Protein AF-0000000087713081 (afdb_homodimer)

Solvent-accessible surface area (backbone atoms only — not comparable to full-atom values): 26458 Å² total; per-residue (Å²): 115,80,52,35,34,34,41,35,46,51,41,72,72,45,71,65,33,44,54,40,34,78,75,42,50,52,34,59,43,68,36,44,39,77,53,95,91,36,66,31,32,41,30,39,50,56,55,38,52,50,52,43,38,76,52,49,34,78,40,44,34,39,27,23,22,88,74,26,61,65,57,48,63,73,40,58,89,68,74,56,43,79,41,72,36,85,64,89,39,34,65,28,46,43,56,50,60,42,47,81,80,49,56,84,39,36,28,34,40,32,49,36,43,39,39,62,75,56,61,55,54,56,44,48,49,52,38,53,74,65,66,44,45,30,31,40,37,26,30,81,44,94,59,35,50,78,24,40,30,42,40,64,45,81,74,51,71,49,95,91,25,48,26,28,42,50,77,44,56,42,65,41,33,92,77,61,93,47,40,33,21,55,46,67,42,37,37,33,30,38,62,45,54,57,33,43,70,68,59,81,70,93,76,78,60,40,46,49,51,58,18,52,38,41,36,46,75,71,69,45,46,36,36,32,36,50,43,82,84,50,48,73,38,30,53,54,33,52,72,47,25,50,51,31,40,37,47,44,68,62,48,74,129,116,80,53,34,35,34,40,34,47,51,40,73,73,43,71,65,31,43,55,40,34,79,76,42,50,53,35,59,43,67,38,44,39,78,54,95,89,36,65,30,32,42,28,40,48,57,53,40,52,50,53,42,39,76,52,50,33,78,41,44,32,40,27,24,21,85,75,25,60,66,59,48,63,73,40,60,89,69,73,57,42,76,42,71,36,85,64,88,39,33,63,29,46,46,56,51,60,43,47,79,80,48,55,83,39,37,28,34,40,33,48,36,43,42,40,64,76,56,62,56,53,56,43,49,50,52,38,54,73,65,65,43,45,29,32,40,36,26,28,81,43,95,61,34,50,78,26,42,31,42,42,66,44,81,74,50,72,50,96,91,24,48,26,27,42,50,76,44,55,41,66,41,33,92,75,60,93,48,41,34,21,54,46,70,40,37,37,33,30,38,63,47,56,58,33,41,70,69,59,80,71,92,75,76,60,38,46,46,52,56,20,53,38,43,36,44,75,70,69,44,46,37,35,33,37,50,44,82,85,51,47,75,39,30,52,54,34,53,71,48,27,50,53,32,39,39,46,44,68,63,51,75,128

Organism: NCBI:txid1293036

Radius of gyration: 27.06 Å; Cα contacts (8 Å, |Δi|>4): 1159; chains: 2; bounding box: 50×80×58 Å

pLDDT: mean 95.22, std 6.39, range [38.12, 98.94]

Secondary structure (DSSP, 8-state):
----EEEEEE----GGGTBGGGTS-GGG-EEEEEETTEEEEEEHHHHHHHHHHHHT--EEEEEE-TT-HHHHHHHGGGT-EEEE-SS---HHHHHHTTHHHHTTS-EEEEESSEEESS-HHHHHHHHHHH--SEEEEEEE-S-GGGSEEEEEEEEEEETTEEEEEEEEEEES-SS-S-SEEEEEEEEE-THHHHHHHT---SSS---HHHHHHHHHHTT--EEEEE-SS--EEE-SSHHHHHHHHHHHHT---/----EEEEEE----GGGTBGGGTS-GGG-EEEEEETTEEEEEEHHHHHHHHHHHHT--EEEEEE-TT-HHHHHHHGGGT-EEEE-SS---HHHHHHTTHHHHTTS-EEEEESSEEESS-HHHHHHHHHHH--SEEEEEEE-S-GGGSEEEEEEEEEEETTEEEEEEEEEEES-SS-S--EEEEEEEEE-THHHHHHHT---SSS---HHHHHHHHHHTT--EEEEE-SS--EEE-SSHHHHHHHHHHHHT---

Foldseek 3Di:
DAAAEAEEEQADQLVQPPPVSVVPGLQQDWAWADDPNDIDIGGQVVVAVVQLVVLRHDAYEYEYEPRCVVVCVVCVPVRYHYFYDDDQQEDLVSVLRCLVVCPQHKYKYAYRQWDKPDDSNQLRVVCVVPVFQKEFEKEFDPQQLQAKAWDWDFDQDTPHWTKTWTQAIDGNDPDGPGRIGTDRMMIGGSVLSVLQVPDDDPDGHRYSRSSVRSCNVVVTTYMYTYDYPMDIQGNSHDVSVVVSNCVNVPVDD/DAAAEAEEEQADQLVQPPPVSVVPGLQQDWAWADDPNDIDIGGQVVVAVVQLVVLRHDAYEYEYEPRCVVVCVVCVPVRYHYFYDDDQQEDLVSVLRCLVVCPQAKYKYAYRQWDKPDDSNQLRVCCVVPVFQKEFEKEFDPQQLQAKDWDWAFDQDTPHWTKTWTQAIDGNDPDGPGRIGTDRMMIGGSCLSVLQVPDDDPDGHRYSRSSVRSCNVVPTTYMYTYDYPMDIQGNSHDVSVVVSNCVNVPVDD

Sequence (506 aa):
MKVEKAVITAAGKGSRMKYITSVLPKALLPLFRKEDGKFVMRPVIDLIIDSLGVAGVSKYCVVVGNQGKLLVDYLSERGVTFVTQNIPKGFGDAVLRAKDFVGNDPFFVHADDGVLTGGYSEALKVFEENDPEAVLLVRKVSNPQRYGIVQAKEVGEVMGHKLLRVNDVEEKPKSPKSDLGISAVYVFSHSLMNALEQIHVNEGEVELTYGIANLLNQGGEVYAIVLEKERWLNVGDPENYFKALEFTYGKSVMKVEKAVITAAGKGSRMKYITSVLPKALLPLFRKEDGKFVMRPVIDLIIDSLGVAGVSKYCVVVGNQGKLLVDYLSERGVTFVTQNIPKGFGDAVLRAKDFVGNDPFFVHADDGVLTGGYSEALKVFEENDPEAVLLVRKVSNPQRYGIVQAKEVGEVMGHKLLRVNDVEEKPKSPKSDLGISAVYVFSHSLMNALEQIHVNEGEVELTYGIANLLNQGGEVYAIVLEKERWLNVGDPENYFKALEFTYGKSV

Nearest PDB structures (foldseek):
  5i1f-assembly1_A-2  TM=8.596E-01  e=2.816E-21  Burkholderia vietnamiensis G4
  5j49-assembly1_A  TM=8.718E-01  e=7.033E-21  Paraburkholderia xenovorans LB400
  6b5e-assembly1_A  TM=8.618E-01  e=3.288E-19  Mycobacterium tuberculosis H37Rv
  6b5e-assembly2_G  TM=8.583E-01  e=5.358E-19  Mycobacterium tuberculosis H37Rv
  3hl3-assembly1_A  TM=8.617E-01  e=7.727E-19  Bacillus anthracis

Structure (mmCIF, N/CA/C/O backbone):
data_AF-0000000087713081-model_v1
#
loop_
_entity.id
_entity.type
_entity.pdbx_description
1 polymer 'UTP--glucose-1-phosphate uridylyltransferase'
#
loop_
_atom_site.group_PDB
_atom_site.id
_atom_site.type_symbol
_atom_site.label_atom_id
_atom_site.label_alt_id
_atom_site.label_comp_id
_atom_site.label_asym_id
_atom_site.label_entity_id
_atom_site.label_seq_id
_atom_site.pdbx_PDB_ins_code
_atom_site.Cartn_x
_atom_site.Cartn_y
_atom_site.Cartn_z
_atom_site.occupancy
_atom_site.B_iso_or_equiv
_atom_site.auth_seq_id
_atom_site.auth_comp_id
_atom_site.auth_asym_id
_atom_site.auth_atom_id
_atom_site.pdbx_PDB_model_num
ATOM 1 N N . MET A 1 1 ? 11.031 33.562 15.797 1 77.06 1 MET A N 1
ATOM 2 C CA . MET A 1 1 ? 11.664 32.344 16.266 1 77.06 1 MET A CA 1
ATOM 3 C C . MET A 1 1 ? 11.641 31.25 15.188 1 77.06 1 MET A C 1
ATOM 5 O O . MET A 1 1 ? 10.68 31.156 14.422 1 77.06 1 MET A O 1
ATOM 9 N N . LYS A 1 2 ? 12.68 30.5 15.141 1 90.38 2 LYS A N 1
ATOM 10 C CA . LYS A 1 2 ? 12.797 29.453 14.117 1 90.38 2 LYS A CA 1
ATOM 11 C C . LYS A 1 2 ? 11.93 28.25 14.469 1 90.38 2 LYS A C 1
ATOM 13 O O . LYS A 1 2 ? 11.875 27.828 15.625 1 90.38 2 LYS A O 1
ATOM 18 N N . VAL A 1 3 ? 11.164 27.766 13.531 1 97.25 3 VAL A N 1
ATOM 19 C CA . VAL A 1 3 ? 10.328 26.578 13.719 1 97.25 3 VAL A CA 1
ATOM 20 C C . VAL A 1 3 ? 11.125 25.328 13.375 1 97.25 3 VAL A C 1
ATOM 22 O O . VAL A 1 3 ? 11.344 25.016 12.203 1 97.25 3 VAL A O 1
ATOM 25 N N . GLU A 1 4 ? 11.523 24.547 14.406 1 97.94 4 GLU A N 1
ATOM 26 C CA . GLU A 1 4 ? 12.391 23.391 14.18 1 97.94 4 GLU A CA 1
ATOM 27 C C . GLU A 1 4 ? 11.695 22.094 14.594 1 97.94 4 GLU A C 1
ATOM 29 O O . GLU A 1 4 ? 12.227 21 14.383 1 97.94 4 GLU A O 1
ATOM 34 N N . LYS A 1 5 ? 10.539 22.188 15.172 1 98.75 5 LYS A N 1
ATOM 35 C CA . LYS A 1 5 ? 9.828 21.031 15.703 1 98.75 5 LYS A CA 1
ATOM 36 C C . LYS A 1 5 ? 8.555 20.75 14.914 1 98.75 5 LYS A C 1
ATOM 38 O O . LYS A 1 5 ? 7.91 21.672 14.414 1 98.75 5 LYS A O 1
ATOM 43 N N . ALA A 1 6 ? 8.242 19.453 14.805 1 98.88 6 ALA A N 1
ATOM 44 C CA . ALA A 1 6 ? 6.973 19.062 14.195 1 98.88 6 ALA A CA 1
ATOM 45 C C . ALA A 1 6 ? 6.324 17.922 14.977 1 98.88 6 ALA A C 1
ATOM 47 O O . ALA A 1 6 ? 7.008 17 15.445 1 98.88 6 ALA A O 1
ATOM 48 N N . VAL A 1 7 ? 5.027 18.047 15.133 1 98.94 7 VAL A N 1
ATOM 49 C CA . VAL A 1 7 ? 4.191 17 15.688 1 98.94 7 VAL A CA 1
ATOM 50 C C . VAL A 1 7 ? 3.354 16.359 14.578 1 98.94 7 VAL A C 1
ATOM 52 O O . VAL A 1 7 ? 2.576 17.047 13.914 1 98.94 7 VAL A O 1
ATOM 55 N N . ILE A 1 8 ? 3.559 15.062 14.359 1 98.81 8 ILE A N 1
ATOM 56 C CA . ILE A 1 8 ? 2.777 14.297 13.391 1 98.81 8 ILE A CA 1
ATOM 57 C C . ILE A 1 8 ? 1.816 13.367 14.133 1 98.81 8 ILE A C 1
ATOM 59 O O . ILE A 1 8 ? 2.238 12.562 14.961 1 98.81 8 ILE A O 1
ATOM 63 N N . THR A 1 9 ? 0.512 13.492 13.852 1 98.25 9 THR A N 1
ATOM 64 C CA . THR A 1 9 ? -0.478 12.68 14.547 1 98.25 9 THR A CA 1
ATOM 65 C C . THR A 1 9 ? -0.801 11.414 13.75 1 98.25 9 THR A C 1
ATOM 67 O O . THR A 1 9 ? -1.387 11.492 12.672 1 98.25 9 THR A O 1
ATOM 70 N N . ALA A 1 10 ? -0.416 10.297 14.297 1 96.88 10 ALA A N 1
ATOM 71 C CA . ALA A 1 10 ? -0.607 9.016 13.625 1 96.88 10 ALA A CA 1
ATOM 72 C C . ALA A 1 10 ? -1.293 8.008 14.539 1 96.88 10 ALA A C 1
ATOM 74 O O . ALA A 1 10 ? -0.931 6.832 14.562 1 96.88 10 ALA A O 1
ATOM 75 N N . ALA A 1 11 ? -2.256 8.453 15.312 1 93.75 11 ALA A N 1
ATOM 76 C CA . ALA A 1 11 ? -2.885 7.586 16.312 1 93.75 11 ALA A CA 1
ATOM 77 C C . ALA A 1 11 ? -4.215 7.039 15.797 1 93.75 11 ALA A C 1
ATOM 79 O O . ALA A 1 11 ? -4.805 6.152 16.422 1 93.75 11 ALA A O 1
ATOM 80 N N . GLY A 1 12 ? -4.668 7.539 14.68 1 88.5 12 GLY A N 1
ATOM 81 C CA . GLY A 1 12 ? -5.965 7.129 14.172 1 88.5 12 GLY A CA 1
ATOM 82 C C . GLY A 1 12 ? -5.984 5.695 13.68 1 88.5 12 GLY A C 1
ATOM 83 O O . GLY A 1 12 ? -4.977 5.184 13.188 1 88.5 12 GLY A O 1
ATOM 84 N N . LYS A 1 13 ? -7.18 5.086 13.672 1 83.75 13 LYS A N 1
ATOM 85 C CA . LYS A 1 13 ? -7.348 3.688 13.289 1 83.75 13 LYS A CA 1
ATOM 86 C C . LYS A 1 13 ? -7.379 3.531 11.773 1 83.75 13 LYS A C 1
ATOM 88 O O . LYS A 1 13 ? -7.168 2.434 11.25 1 83.75 13 LYS A O 1
ATOM 93 N N . GLY A 1 14 ? -7.684 4.59 11.102 1 89.38 14 GLY A N 1
ATOM 94 C CA . GLY A 1 14 ? -7.781 4.504 9.656 1 89.38 14 GLY A CA 1
ATOM 95 C C . GLY A 1 14 ? -8.898 3.59 9.188 1 89.38 14 GLY A C 1
ATOM 96 O O . GLY A 1 14 ? -8.734 2.84 8.219 1 89.38 14 GLY A O 1
ATOM 97 N N . SER A 1 15 ? -10.039 3.625 9.766 1 88 15 SER A N 1
ATOM 98 C CA . SER A 1 15 ? -11.133 2.682 9.555 1 88 15 SER A CA 1
ATOM 99 C C . SER A 1 15 ? -11.672 2.768 8.133 1 88 15 SER A C 1
ATOM 101 O O . SER A 1 15 ? -12.125 1.767 7.57 1 88 15 SER A O 1
ATOM 103 N N . ARG A 1 16 ? -11.602 3.898 7.441 1 88.5 16 ARG A N 1
ATOM 104 C CA . ARG A 1 16 ? -12.094 4.059 6.074 1 88.5 16 ARG A CA 1
ATOM 105 C C . ARG A 1 16 ? -11.242 3.258 5.09 1 88.5 16 ARG A C 1
ATOM 107 O O . ARG A 1 16 ? -11.664 3.014 3.957 1 88.5 16 ARG A O 1
ATOM 114 N N . MET A 1 17 ? -10.055 2.91 5.535 1 91.94 17 MET A N 1
ATOM 115 C CA . MET A 1 17 ? -9.125 2.186 4.672 1 91.94 17 MET A CA 1
ATOM 116 C C . MET A 1 17 ? -9.102 0.701 5.023 1 91.94 17 MET A C 1
ATOM 118 O O . MET A 1 17 ? -8.148 -0.008 4.688 1 91.94 17 MET A O 1
ATOM 122 N N . LYS A 1 18 ? -10.062 0.296 5.844 1 85.38 18 LYS A N 1
ATOM 123 C CA . LYS A 1 18 ? -10.188 -1.149 6.012 1 85.38 18 LYS A CA 1
ATOM 124 C C . LYS A 1 18 ? -10.312 -1.849 4.66 1 85.38 18 LYS A C 1
ATOM 126 O O . LYS A 1 18 ? -11.008 -1.361 3.766 1 85.38 18 LYS A O 1
ATOM 131 N N . TYR A 1 19 ? -9.445 -2.867 4.449 1 90.38 19 TYR A N 1
ATOM 132 C CA . TYR A 1 19 ? -8.828 -3.83 5.348 1 90.38 19 TYR A CA 1
ATOM 133 C C . TYR A 1 19 ? -7.328 -3.576 5.469 1 90.38 19 TYR A C 1
ATOM 135 O O . TYR A 1 19 ? -6.664 -4.133 6.348 1 90.38 19 TYR A O 1
ATOM 143 N N . ILE A 1 20 ? -6.812 -2.695 4.645 1 91.12 20 ILE A N 1
ATOM 144 C CA . ILE A 1 20 ? -5.359 -2.586 4.586 1 91.12 20 ILE A CA 1
ATOM 145 C C . ILE A 1 20 ? -4.836 -2.02 5.902 1 91.12 20 ILE A C 1
ATOM 147 O O . ILE A 1 20 ? -3.734 -2.367 6.34 1 91.12 20 ILE A O 1
ATOM 151 N N . THR A 1 21 ? -5.621 -1.271 6.539 1 91.19 21 THR A N 1
ATOM 152 C CA . THR A 1 21 ? -5.16 -0.657 7.777 1 91.19 21 THR A CA 1
ATOM 153 C C . THR A 1 21 ? -5.168 -1.671 8.922 1 91.19 21 THR A C 1
ATOM 155 O O . THR A 1 21 ? -4.676 -1.386 10.016 1 91.19 21 THR A O 1
ATOM 158 N N . SER A 1 22 ? -5.668 -2.799 8.719 1 87.56 22 SER A N 1
ATOM 159 C CA . SER A 1 22 ? -5.469 -3.893 9.664 1 87.56 22 SER A CA 1
ATOM 160 C C . SER A 1 22 ? -4.055 -4.461 9.562 1 87.56 22 SER A C 1
ATOM 162 O O . SER A 1 22 ? -3.594 -5.16 10.461 1 87.56 22 SER A O 1
ATOM 164 N N . VAL A 1 23 ? -3.424 -4.121 8.492 1 87.69 23 VAL A N 1
ATOM 165 C CA . VAL A 1 23 ? -2.076 -4.625 8.242 1 87.69 23 VAL A CA 1
ATOM 166 C C . VAL A 1 23 ? -1.048 -3.566 8.633 1 87.69 23 VAL A C 1
ATOM 168 O O . VAL A 1 23 ? -0.06 -3.871 9.305 1 87.69 23 VAL A O 1
ATOM 171 N N . LEU A 1 24 ? -1.334 -2.445 8.203 1 88.81 24 LEU A N 1
ATOM 172 C CA . LEU A 1 24 ? -0.378 -1.378 8.477 1 88.81 24 LEU A CA 1
ATOM 173 C C . LEU A 1 24 ? -1.096 -0.049 8.688 1 88.81 24 LEU A C 1
ATOM 175 O O . LEU A 1 24 ? -2.172 0.178 8.133 1 88.81 24 LEU A O 1
ATOM 179 N N . PRO A 1 25 ? -0.454 0.862 9.406 1 93.06 25 PRO A N 1
ATOM 180 C CA . PRO A 1 25 ? -1.025 2.201 9.57 1 93.06 25 PRO A CA 1
ATOM 181 C C . PRO A 1 25 ? -1.052 2.998 8.266 1 93.06 25 PRO A C 1
ATOM 183 O O . PRO A 1 25 ? -0.203 2.791 7.398 1 93.06 25 PRO A O 1
ATOM 186 N N . LYS A 1 26 ? -1.946 3.934 8.195 1 93.69 26 LYS A N 1
ATOM 187 C CA . LYS A 1 26 ? -2.1 4.727 6.98 1 93.69 26 LYS A CA 1
ATOM 188 C C . LYS A 1 26 ? -0.819 5.492 6.66 1 93.69 26 LYS A C 1
ATOM 190 O O . LYS A 1 26 ? -0.489 5.695 5.488 1 93.69 26 LYS A O 1
ATOM 195 N N . ALA A 1 27 ? -0.092 5.832 7.695 1 96.19 27 ALA A N 1
ATOM 196 C CA . ALA A 1 27 ? 1.136 6.602 7.523 1 96.19 27 ALA A CA 1
ATOM 197 C C . ALA A 1 27 ? 2.178 5.812 6.734 1 96.19 27 ALA A C 1
ATOM 199 O O . ALA A 1 27 ? 3.152 6.383 6.242 1 96.19 27 ALA A O 1
ATOM 200 N N . LEU A 1 28 ? 1.934 4.559 6.605 1 95.88 28 LEU A N 1
ATOM 201 C CA . LEU A 1 28 ? 2.918 3.721 5.934 1 95.88 28 LEU A CA 1
ATOM 202 C C . LEU A 1 28 ? 2.428 3.311 4.547 1 95.88 28 LEU A C 1
ATOM 204 O O . LEU A 1 28 ? 3.098 2.551 3.848 1 95.88 28 LEU A O 1
ATOM 208 N N . LEU A 1 29 ? 1.271 3.764 4.168 1 95.81 29 LEU A N 1
ATOM 209 C CA . LEU A 1 29 ? 0.792 3.496 2.814 1 95.81 29 LEU A CA 1
ATOM 210 C C . LEU A 1 29 ? 1.692 4.16 1.778 1 95.81 29 LEU A C 1
ATOM 212 O O . LEU A 1 29 ? 2.148 5.289 1.977 1 95.81 29 LEU A O 1
ATOM 216 N N . PRO A 1 30 ? 1.957 3.535 0.682 1 95.69 30 PRO A N 1
ATOM 217 C CA . PRO A 1 30 ? 2.957 4.012 -0.277 1 95.69 30 PRO A CA 1
ATOM 218 C C . PRO A 1 30 ? 2.369 4.961 -1.317 1 95.69 30 PRO A C 1
ATOM 220 O O . PRO A 1 30 ? 1.199 4.836 -1.687 1 95.69 30 PRO A O 1
ATOM 223 N N . LEU A 1 31 ? 3.152 5.832 -1.73 1 97.06 31 LEU A N 1
ATOM 224 C CA . LEU A 1 31 ? 2.941 6.652 -2.918 1 97.06 31 LEU A CA 1
ATOM 225 C C . LEU A 1 31 ? 4.137 6.566 -3.857 1 97.06 31 LEU A C 1
ATOM 227 O O . LEU A 1 31 ? 5.246 6.242 -3.43 1 97.06 31 LEU A O 1
ATOM 231 N N . PHE A 1 32 ? 3.896 6.828 -5.113 1 96.69 32 PHE A N 1
ATOM 232 C CA . PHE A 1 32 ? 4.961 6.789 -6.109 1 96.69 32 PHE A CA 1
ATOM 233 C C . PHE A 1 32 ? 5.82 8.047 -6.035 1 96.69 32 PHE A C 1
ATOM 235 O O . PHE A 1 32 ? 5.336 9.117 -5.668 1 96.69 32 PHE A O 1
ATOM 242 N N . ARG A 1 33 ? 7.047 7.852 -6.336 1 94.25 33 ARG A N 1
ATOM 243 C CA . ARG A 1 33 ? 8.008 8.93 -6.504 1 94.25 33 ARG A CA 1
ATOM 244 C C . ARG A 1 33 ? 9.039 8.586 -7.574 1 94.25 33 ARG A C 1
ATOM 246 O O . ARG A 1 33 ? 9.484 7.441 -7.668 1 94.25 33 ARG A O 1
ATOM 253 N N . LYS A 1 34 ? 9.398 9.547 -8.367 1 92.38 34 LYS A N 1
ATOM 254 C CA . LYS A 1 34 ? 10.438 9.32 -9.359 1 92.38 34 LYS A CA 1
ATOM 255 C C . LYS A 1 34 ? 11.82 9.648 -8.797 1 92.38 34 LYS A C 1
ATOM 257 O O . LYS A 1 34 ? 12.047 10.75 -8.297 1 92.38 34 LYS A O 1
ATOM 262 N N . GLU A 1 35 ? 12.617 8.703 -8.719 1 91.12 35 GLU A N 1
ATOM 263 C CA . GLU A 1 35 ? 14 8.852 -8.281 1 91.12 35 GLU A CA 1
ATOM 264 C C . GLU A 1 35 ? 14.961 8.227 -9.281 1 91.12 35 GLU A C 1
ATOM 266 O O . GLU A 1 35 ? 14.844 7.043 -9.609 1 91.12 35 GLU A O 1
ATOM 271 N N . ASP A 1 36 ? 15.938 8.945 -9.828 1 90.5 36 ASP A N 1
ATOM 272 C CA . ASP A 1 36 ? 16.953 8.508 -10.781 1 90.5 36 ASP A CA 1
ATOM 273 C C . ASP A 1 36 ? 16.312 7.859 -12.008 1 90.5 36 ASP A C 1
ATOM 275 O O . ASP A 1 36 ? 16.719 6.773 -12.43 1 90.5 36 ASP A O 1
ATOM 279 N N . GLY A 1 37 ? 15.266 8.414 -12.453 1 89.81 37 GLY A N 1
ATOM 280 C CA . GLY A 1 37 ? 14.617 8 -13.695 1 89.81 37 GLY A CA 1
ATOM 281 C C . GLY A 1 37 ? 13.734 6.785 -13.523 1 89.81 37 GLY A C 1
ATOM 282 O O . GLY A 1 37 ? 13.172 6.281 -14.5 1 89.81 37 GLY A O 1
ATOM 283 N N . LYS A 1 38 ? 13.586 6.293 -12.352 1 92.06 38 LYS A N 1
ATOM 284 C CA . LYS A 1 38 ? 12.734 5.129 -12.086 1 92.06 38 LYS A CA 1
ATOM 285 C C . LYS A 1 38 ? 11.695 5.438 -11.016 1 92.06 38 LYS A C 1
ATOM 287 O O . LYS A 1 38 ? 11.906 6.312 -10.172 1 92.06 38 LYS A O 1
ATOM 292 N N . PHE A 1 39 ? 10.609 4.773 -11.094 1 94.06 39 PHE A N 1
ATOM 293 C CA . PHE A 1 39 ? 9.594 4.914 -10.062 1 94.06 39 PHE A CA 1
ATOM 294 C C . PHE A 1 39 ? 9.93 4.035 -8.859 1 94.06 39 PHE A C 1
ATOM 296 O O . PHE A 1 39 ? 10.312 2.877 -9.016 1 94.06 39 PHE A O 1
ATOM 303 N N . VAL A 1 40 ? 9.82 4.637 -7.762 1 94.56 40 VAL A N 1
ATOM 304 C CA . VAL A 1 40 ? 9.875 3.918 -6.492 1 94.56 40 VAL A CA 1
ATOM 305 C C . VAL A 1 40 ? 8.609 4.215 -5.684 1 94.56 40 VAL A C 1
ATOM 307 O O . VAL A 1 40 ? 7.812 5.074 -6.059 1 94.56 40 VAL A O 1
ATOM 310 N N . MET A 1 41 ? 8.484 3.506 -4.66 1 95.62 41 MET A N 1
ATOM 311 C CA . MET A 1 41 ? 7.355 3.783 -3.773 1 95.62 41 MET A CA 1
ATOM 312 C C . MET A 1 41 ? 7.836 4.062 -2.354 1 95.62 41 MET A C 1
ATOM 314 O O . MET A 1 41 ? 8.672 3.33 -1.819 1 95.62 41 MET A O 1
ATOM 318 N N . ARG A 1 42 ? 7.363 5.148 -1.779 1 95.31 42 ARG A N 1
ATOM 319 C CA . ARG A 1 42 ? 7.719 5.586 -0.434 1 95.31 42 ARG A CA 1
ATOM 320 C C . ARG A 1 42 ? 6.484 5.691 0.454 1 95.31 42 ARG A C 1
ATOM 322 O O . ARG A 1 42 ? 5.426 6.137 0.004 1 95.31 42 ARG A O 1
ATOM 329 N N . PRO A 1 43 ? 6.648 5.312 1.746 1 96.56 43 PRO A N 1
ATOM 330 C CA . PRO A 1 43 ? 5.547 5.582 2.676 1 96.56 43 PRO A CA 1
ATOM 331 C C . PRO A 1 43 ? 5.23 7.07 2.801 1 96.56 43 PRO A C 1
ATOM 333 O O . PRO A 1 43 ? 6.133 7.906 2.729 1 96.56 43 PRO A O 1
ATOM 336 N N . VAL A 1 44 ? 3.986 7.324 3.033 1 97.44 44 VAL A N 1
ATOM 337 C CA . VAL A 1 44 ? 3.551 8.711 3.107 1 97.44 44 VAL A CA 1
ATOM 338 C C . VAL A 1 44 ? 4.281 9.422 4.246 1 97.44 44 VAL A C 1
ATOM 340 O O . VAL A 1 44 ? 4.602 10.609 4.141 1 97.44 44 VAL A O 1
ATOM 343 N N . ILE A 1 45 ? 4.656 8.766 5.348 1 98.06 45 ILE A N 1
ATOM 344 C CA . ILE A 1 45 ? 5.336 9.375 6.488 1 98.06 45 ILE A CA 1
ATOM 345 C C . ILE A 1 45 ? 6.703 9.898 6.055 1 98.06 45 ILE A C 1
ATOM 347 O O . ILE A 1 45 ? 7.16 10.938 6.543 1 98.06 45 ILE A O 1
ATOM 351 N N . ASP A 1 46 ? 7.348 9.219 5.145 1 97.38 46 ASP A N 1
ATOM 352 C CA . ASP A 1 46 ? 8.625 9.688 4.625 1 97.38 46 ASP A CA 1
ATOM 353 C C . ASP A 1 46 ? 8.453 10.992 3.844 1 97.38 46 ASP A C 1
ATOM 355 O O . ASP A 1 46 ? 9.273 11.906 3.961 1 97.38 46 ASP A O 1
ATOM 359 N N . LEU A 1 47 ? 7.43 11 3.078 1 97.62 47 LEU A N 1
ATOM 360 C CA . LEU A 1 47 ? 7.16 12.195 2.283 1 97.62 47 LEU A CA 1
ATOM 361 C C . LEU A 1 47 ? 6.836 13.383 3.18 1 97.62 47 LEU A C 1
ATOM 363 O O . LEU A 1 47 ? 7.254 14.508 2.898 1 97.62 47 LEU A O 1
ATOM 367 N N . ILE A 1 48 ? 6.098 13.141 4.238 1 98.56 48 ILE A N 1
ATOM 368 C CA . ILE A 1 48 ? 5.777 14.164 5.223 1 98.56 48 ILE A CA 1
ATOM 369 C C . ILE A 1 48 ? 7.062 14.695 5.855 1 98.56 48 ILE A C 1
ATOM 371 O O . ILE A 1 48 ? 7.312 15.898 5.855 1 98.56 48 ILE A O 1
ATOM 375 N N . ILE A 1 49 ? 7.895 13.82 6.328 1 98.38 49 ILE A N 1
ATOM 376 C CA . ILE A 1 49 ? 9.125 14.188 7.012 1 98.38 49 ILE A CA 1
ATOM 377 C C . ILE A 1 49 ? 10.055 14.922 6.047 1 98.38 49 ILE A C 1
ATOM 379 O O . ILE A 1 49 ? 10.68 15.922 6.418 1 98.38 49 ILE A O 1
ATOM 383 N N . ASP A 1 50 ? 10.078 14.438 4.809 1 97.44 50 ASP A N 1
ATOM 384 C CA . ASP A 1 50 ? 10.891 15.102 3.795 1 97.44 50 ASP A CA 1
ATOM 385 C C . ASP A 1 50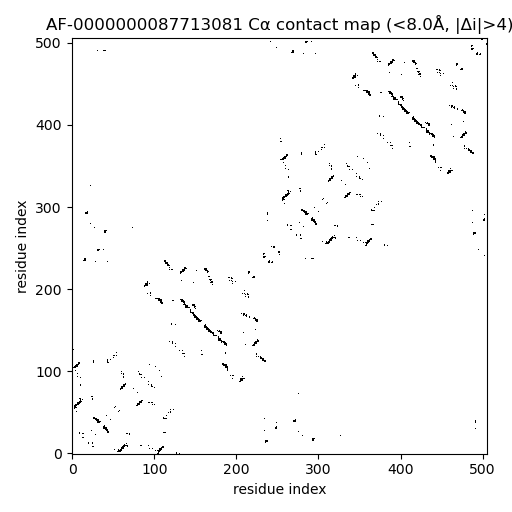 ? 10.43 16.547 3.57 1 97.44 50 ASP A C 1
ATOM 387 O O . ASP A 1 50 ? 11.25 17.469 3.527 1 97.44 50 ASP A O 1
ATOM 391 N N . SER A 1 51 ? 9.133 16.734 3.414 1 97.81 51 SER A N 1
ATOM 392 C CA . SER A 1 51 ? 8.578 18.047 3.174 1 97.81 51 SER A CA 1
ATOM 393 C C . SER A 1 51 ? 8.852 18.984 4.344 1 97.81 51 SER A C 1
ATOM 395 O O . SER A 1 51 ? 9.242 20.141 4.145 1 97.81 51 SER A O 1
ATOM 397 N N . LEU A 1 52 ? 8.695 18.5 5.523 1 98.31 52 LEU A N 1
ATOM 398 C CA . LEU A 1 52 ? 8.969 19.281 6.727 1 98.31 52 LEU A CA 1
ATOM 399 C C . LEU A 1 52 ? 10.453 19.594 6.848 1 98.31 52 LEU A C 1
ATOM 401 O O . LEU A 1 52 ? 10.836 20.719 7.215 1 98.31 52 LEU A O 1
ATOM 405 N N . GLY A 1 53 ? 11.242 18.625 6.539 1 97.75 53 GLY A N 1
ATOM 406 C CA . GLY A 1 53 ? 12.68 18.812 6.574 1 97.75 53 GLY A CA 1
ATOM 407 C C . GLY A 1 53 ? 13.156 19.922 5.648 1 97.75 53 GLY A C 1
ATOM 408 O O . GLY A 1 53 ? 13.992 20.75 6.031 1 97.75 53 GLY A O 1
ATOM 409 N N . VAL A 1 54 ? 12.617 19.938 4.473 1 96.38 54 VAL A N 1
ATOM 410 C CA . VAL A 1 54 ? 12.969 20.953 3.486 1 96.38 54 VAL A CA 1
ATOM 411 C C . VAL A 1 54 ? 12.602 22.328 4.016 1 96.38 54 VAL A C 1
ATOM 413 O O . VAL A 1 54 ? 13.305 23.312 3.756 1 96.38 54 VAL A O 1
ATOM 416 N N . ALA A 1 55 ? 11.57 22.375 4.812 1 95.56 55 ALA A N 1
ATOM 417 C CA . ALA A 1 55 ? 11.125 23.641 5.379 1 95.56 55 ALA A CA 1
ATOM 418 C C . ALA A 1 55 ? 11.984 24.047 6.57 1 95.56 55 ALA A C 1
ATOM 420 O O . ALA A 1 55 ? 11.891 25.172 7.062 1 95.56 55 ALA A O 1
ATOM 421 N N . GLY A 1 56 ? 12.789 23.141 7.125 1 94.81 56 GLY A N 1
ATOM 422 C CA . GLY A 1 56 ? 13.711 23.516 8.188 1 94.81 56 GLY A CA 1
ATOM 423 C C . GLY A 1 56 ? 13.453 22.766 9.484 1 94.81 56 GLY A C 1
ATOM 424 O O . GLY A 1 56 ? 14.125 23 10.484 1 94.81 56 GLY A O 1
ATOM 425 N N . VAL A 1 57 ? 12.586 21.859 9.5 1 97.94 57 VAL A N 1
ATOM 426 C CA . VAL A 1 57 ? 12.281 21.062 10.688 1 97.94 57 VAL A CA 1
ATOM 427 C C . VAL A 1 57 ? 13.359 20.016 10.898 1 97.94 57 VAL A C 1
ATOM 429 O O . VAL A 1 57 ? 13.789 19.359 9.945 1 97.94 57 VAL A O 1
ATOM 432 N N . SER A 1 58 ? 13.758 19.844 12.18 1 97.81 58 SER A N 1
ATOM 433 C CA . SER A 1 58 ? 14.812 18.891 12.461 1 97.81 58 SER A CA 1
ATOM 434 C C . SER A 1 58 ? 14.43 17.969 13.617 1 97.81 58 SER A C 1
ATOM 436 O O . SER A 1 58 ? 15.07 16.938 13.844 1 97.81 58 SER A O 1
ATOM 438 N N . LYS A 1 59 ? 13.445 18.297 14.352 1 98.62 59 LYS A N 1
ATOM 439 C CA . LYS A 1 59 ? 12.969 17.5 15.484 1 98.62 59 LYS A CA 1
ATOM 440 C C . LYS A 1 59 ? 11.523 17.062 15.281 1 98.62 59 LYS A C 1
ATOM 442 O O . LYS A 1 59 ? 10.648 17.891 15.008 1 98.62 59 LYS A O 1
ATOM 447 N N . TYR A 1 60 ? 11.328 15.805 15.438 1 98.81 60 TYR A N 1
ATOM 448 C CA . TYR A 1 60 ? 10.008 15.25 15.133 1 98.81 60 TYR A CA 1
ATOM 449 C C . TYR A 1 60 ? 9.438 14.508 16.328 1 98.81 60 TYR A C 1
ATOM 451 O O . TYR A 1 60 ? 10.164 13.812 17.047 1 98.81 60 TYR A O 1
ATOM 459 N N . CYS A 1 61 ? 8.164 14.68 16.562 1 98.88 61 CYS A N 1
ATOM 460 C CA . CYS A 1 61 ? 7.355 13.875 17.484 1 98.88 61 CYS A CA 1
ATOM 461 C C . CYS A 1 61 ? 6.184 13.227 16.75 1 98.88 61 CYS A C 1
ATOM 463 O O . CYS A 1 61 ? 5.43 13.914 16.047 1 98.88 61 CYS A O 1
ATOM 465 N N . VAL A 1 62 ? 6.086 11.93 16.875 1 98.69 62 VAL A N 1
ATOM 466 C CA . VAL A 1 62 ? 4.973 11.203 16.281 1 98.69 62 VAL A CA 1
ATOM 467 C C . VAL A 1 62 ? 4.055 10.664 17.375 1 98.69 62 VAL A C 1
ATOM 469 O O . VAL A 1 62 ? 4.508 9.969 18.281 1 98.69 62 VAL A O 1
ATOM 472 N N . VAL A 1 63 ? 2.777 11.047 17.297 1 98.56 63 VAL A N 1
ATOM 473 C CA . VAL A 1 63 ? 1.771 10.547 18.234 1 98.56 63 VAL A CA 1
ATOM 474 C C . VAL A 1 63 ? 1.172 9.242 17.703 1 98.56 63 VAL A C 1
ATOM 476 O O . VAL A 1 63 ? 0.549 9.234 16.641 1 98.56 63 VAL A O 1
ATOM 479 N N . VAL A 1 64 ? 1.324 8.18 18.438 1 97.19 64 VAL A N 1
ATOM 480 C CA . VAL A 1 64 ? 0.895 6.879 17.953 1 97.19 64 VAL A CA 1
ATOM 481 C C . VAL A 1 64 ? -0.202 6.32 18.859 1 97.19 64 VAL A C 1
ATOM 483 O O . VAL A 1 64 ? -0.286 6.68 20.031 1 97.19 64 VAL A O 1
ATOM 486 N N . GLY A 1 65 ? -1.102 5.543 18.234 1 94.5 65 GLY A N 1
ATOM 487 C CA . GLY A 1 65 ? -2.119 4.828 18.984 1 94.5 65 GLY A CA 1
ATOM 488 C C . GLY A 1 65 ? -1.751 3.381 19.25 1 94.5 65 GLY A C 1
ATOM 489 O O . GLY A 1 65 ? -0.569 3.029 19.266 1 94.5 65 GLY A O 1
ATOM 490 N N . ASN A 1 66 ? -2.764 2.531 19.453 1 87.12 66 ASN A N 1
ATOM 491 C CA . ASN A 1 66 ? -2.572 1.136 19.828 1 87.12 66 ASN A CA 1
ATOM 492 C C . ASN A 1 66 ? -1.981 0.322 18.688 1 87.12 66 ASN A C 1
ATOM 494 O O . ASN A 1 66 ? -1.277 -0.663 18.906 1 87.12 66 ASN A O 1
ATOM 498 N N . GLN A 1 67 ? -2.176 0.706 17.547 1 81.62 67 GLN A N 1
ATOM 499 C CA . GLN A 1 67 ? -1.692 -0.025 16.375 1 81.62 67 GLN A CA 1
ATOM 500 C C . GLN A 1 67 ? -0.436 0.624 15.805 1 81.62 67 GLN A C 1
ATOM 502 O O . GLN A 1 67 ? -0.136 0.465 14.625 1 81.62 67 GLN A O 1
ATOM 507 N N . GLY A 1 68 ? 0.306 1.264 16.672 1 89.81 68 GLY A N 1
ATOM 508 C CA . GLY A 1 68 ? 1.396 2.088 16.172 1 89.81 68 GLY A CA 1
ATOM 509 C C . GLY A 1 68 ? 2.729 1.365 16.156 1 89.81 68 GLY A C 1
ATOM 510 O O . GLY A 1 68 ? 3.742 1.934 15.742 1 89.81 68 GLY A O 1
ATOM 511 N N . LYS A 1 69 ? 2.756 0.089 16.516 1 91.38 69 LYS A N 1
ATOM 512 C CA . LYS A 1 69 ? 4.023 -0.62 16.672 1 91.38 69 LYS A CA 1
ATOM 513 C C . LYS A 1 69 ? 4.816 -0.635 15.367 1 91.38 69 LYS A C 1
ATOM 515 O O . LYS A 1 69 ? 6.023 -0.39 15.367 1 91.38 69 LYS A O 1
ATOM 520 N N . LEU A 1 70 ? 4.211 -0.911 14.344 1 92.88 70 LEU A N 1
ATOM 521 C CA . LEU A 1 70 ? 4.891 -0.988 13.055 1 92.88 70 LEU A CA 1
ATOM 522 C C . LEU A 1 70 ? 5.488 0.363 12.672 1 92.88 70 LEU A C 1
ATOM 524 O O . LEU A 1 70 ? 6.59 0.426 12.133 1 92.88 70 LEU A O 1
ATOM 528 N N . LEU A 1 71 ? 4.777 1.361 12.938 1 95.19 71 LEU A N 1
ATOM 529 C CA . LEU A 1 71 ? 5.27 2.703 12.641 1 95.19 71 LEU A CA 1
ATOM 530 C C . LEU A 1 71 ? 6.477 3.039 13.508 1 95.19 71 LEU A C 1
ATOM 532 O O . LEU A 1 71 ? 7.465 3.592 13.016 1 95.19 71 LEU A O 1
ATOM 536 N N . VAL A 1 72 ? 6.391 2.721 14.766 1 96.06 72 VAL A N 1
ATOM 537 C CA . VAL A 1 72 ? 7.496 2.943 15.695 1 96.06 72 VAL A CA 1
ATOM 538 C C . VAL A 1 72 ? 8.734 2.182 15.219 1 96.06 72 VAL A C 1
ATOM 540 O O . VAL A 1 72 ? 9.828 2.738 15.164 1 96.06 72 VAL A O 1
ATOM 543 N N . ASP A 1 73 ? 8.547 0.938 14.82 1 92.88 73 ASP A N 1
ATOM 544 C CA . ASP A 1 73 ? 9.656 0.13 14.328 1 92.88 73 ASP A CA 1
ATOM 545 C C . ASP A 1 73 ? 10.281 0.76 13.086 1 92.88 73 ASP A C 1
ATOM 547 O O . ASP A 1 73 ? 11.508 0.799 12.961 1 92.88 73 ASP A O 1
ATOM 551 N N . TYR A 1 74 ? 9.484 1.206 12.273 1 94.25 74 TYR A N 1
ATOM 552 C CA . TYR A 1 74 ? 9.953 1.76 11.008 1 94.25 74 TYR A CA 1
ATOM 553 C C . TYR A 1 74 ? 10.781 3.02 11.234 1 94.25 74 TYR A C 1
ATOM 555 O O . TYR A 1 74 ? 11.773 3.252 10.539 1 94.25 74 TYR A O 1
ATOM 563 N N . LEU A 1 75 ? 10.414 3.799 12.25 1 96.5 75 LEU A N 1
ATOM 564 C CA . LEU A 1 75 ? 11.023 5.105 12.453 1 96.5 75 LEU A CA 1
ATOM 565 C C . LEU A 1 75 ? 12.031 5.059 13.602 1 96.5 75 LEU A C 1
ATOM 567 O O . LEU A 1 75 ? 12.672 6.066 13.906 1 96.5 75 LEU A O 1
ATOM 571 N N . SER A 1 76 ? 12.156 4.004 14.273 1 92.56 76 SER A N 1
ATOM 572 C CA . SER A 1 76 ? 12.883 3.881 15.531 1 92.56 76 SER A CA 1
ATOM 573 C C . SER A 1 76 ? 14.328 4.363 15.391 1 92.56 76 SER A C 1
ATOM 575 O O . SER A 1 76 ? 14.883 4.945 16.328 1 92.56 76 SER A O 1
ATOM 577 N N . GLU A 1 77 ? 14.945 4.262 14.281 1 92.81 77 GLU A N 1
ATOM 578 C CA . GLU A 1 77 ? 16.359 4.617 14.148 1 92.81 77 GLU A CA 1
ATOM 579 C C . GLU A 1 77 ? 16.516 5.992 13.508 1 92.81 77 GLU A C 1
ATOM 581 O O . GLU A 1 77 ? 17.625 6.375 13.125 1 92.81 77 GLU A O 1
ATOM 586 N N . ARG A 1 78 ? 15.477 6.746 13.508 1 95.12 78 ARG A N 1
ATOM 587 C CA . ARG A 1 78 ? 15.523 8.016 12.781 1 95.12 78 ARG A CA 1
ATOM 588 C C . ARG A 1 78 ? 15.508 9.195 13.75 1 95.12 78 ARG A C 1
ATOM 590 O O . ARG A 1 78 ? 15.305 10.336 13.336 1 95.12 78 ARG A O 1
ATOM 597 N N . GLY A 1 79 ? 15.617 8.961 15.016 1 94.88 79 GLY A N 1
ATOM 598 C CA . GLY A 1 79 ? 15.695 10.031 15.992 1 94.88 79 GLY A CA 1
ATOM 599 C C . GLY A 1 79 ? 14.352 10.703 16.234 1 94.88 79 GLY A C 1
ATOM 600 O O . GLY A 1 79 ? 14.297 11.883 16.578 1 94.88 79 GLY A O 1
ATOM 601 N N . VAL A 1 80 ? 13.312 9.992 16.062 1 97.38 80 VAL A N 1
ATOM 602 C CA . VAL A 1 80 ? 11.953 10.492 16.25 1 97.38 80 VAL A CA 1
ATOM 603 C C . VAL A 1 80 ? 11.5 10.219 17.688 1 97.38 80 VAL A C 1
ATOM 605 O O . VAL A 1 80 ? 11.766 9.141 18.234 1 97.38 80 VAL A O 1
ATOM 608 N N . THR A 1 81 ? 10.875 11.25 18.328 1 98.25 81 THR A N 1
ATOM 609 C CA . THR A 1 81 ? 10.219 11.062 19.609 1 98.25 81 THR A CA 1
ATOM 610 C C . THR A 1 81 ? 8.812 10.492 19.422 1 98.25 81 THR A C 1
ATOM 612 O O . THR A 1 81 ? 8.078 10.922 18.531 1 98.25 81 THR A O 1
ATOM 615 N N . PHE A 1 82 ? 8.477 9.516 20.312 1 98.12 82 PHE A N 1
ATOM 616 C CA . PHE A 1 82 ? 7.133 8.953 20.234 1 98.12 82 PHE A CA 1
ATOM 617 C C . PHE A 1 82 ? 6.352 9.266 21.5 1 98.12 82 PHE A C 1
ATOM 619 O O . PHE A 1 82 ? 6.895 9.195 22.609 1 98.12 82 PHE A O 1
ATOM 626 N N . VAL A 1 83 ? 5.109 9.648 21.328 1 97.94 83 VAL A N 1
ATOM 627 C CA . VAL A 1 83 ? 4.152 9.758 22.438 1 97.94 83 VAL A CA 1
ATOM 628 C C . VAL A 1 83 ? 2.879 8.992 22.078 1 97.94 83 VAL A C 1
ATOM 630 O O . VAL A 1 83 ? 2.604 8.734 20.906 1 97.94 83 VAL A O 1
ATOM 633 N N . THR A 1 84 ? 2.086 8.578 23.109 1 96.81 84 THR A N 1
ATOM 634 C CA . THR A 1 84 ? 0.948 7.699 22.859 1 96.81 84 THR A CA 1
ATOM 635 C C . THR A 1 84 ? -0.364 8.422 23.156 1 96.81 84 THR A C 1
ATOM 637 O O . THR A 1 84 ? -0.455 9.188 24.109 1 96.81 84 THR A O 1
ATOM 640 N N . GLN A 1 85 ? -1.242 8.25 22.281 1 95.94 85 GLN A N 1
ATOM 641 C CA . GLN A 1 85 ? -2.654 8.5 22.531 1 95.94 85 GLN A CA 1
ATOM 642 C C . GLN A 1 85 ? -3.43 7.195 22.688 1 95.94 85 GLN A C 1
ATOM 644 O O . GLN A 1 85 ? -3.863 6.609 21.688 1 95.94 85 GLN A O 1
ATOM 649 N N . ASN A 1 86 ? -3.727 6.766 23.797 1 90.06 86 ASN A N 1
ATOM 650 C CA . ASN A 1 86 ? -4.305 5.453 24.078 1 90.06 86 ASN A CA 1
ATOM 651 C C . ASN A 1 86 ? -5.77 5.387 23.672 1 90.06 86 ASN A C 1
ATOM 653 O O . ASN A 1 86 ? -6.23 4.359 23.172 1 90.06 86 ASN A O 1
ATOM 657 N N . ILE A 1 87 ? -6.461 6.484 23.891 1 88.75 87 ILE A N 1
ATOM 658 C CA . ILE A 1 87 ? -7.855 6.617 23.5 1 88.75 87 ILE A CA 1
ATOM 659 C C . ILE A 1 87 ? -7.988 7.715 22.438 1 88.75 87 ILE A C 1
ATOM 661 O O . ILE A 1 87 ? -7.473 8.82 22.625 1 88.75 87 ILE A O 1
ATOM 665 N N . PRO A 1 88 ? -8.562 7.27 21.375 1 87.5 88 PRO A N 1
ATOM 666 C CA . PRO A 1 88 ? -8.719 8.281 20.328 1 87.5 88 PRO A CA 1
ATOM 667 C C . PRO A 1 88 ? -9.695 9.391 20.719 1 87.5 88 PRO A C 1
ATOM 669 O O . PRO A 1 88 ? -10.867 9.344 20.344 1 87.5 88 PRO A O 1
ATOM 672 N N . LYS A 1 89 ? -9.281 10.453 21.266 1 91.81 89 LYS A N 1
ATOM 673 C CA . LYS A 1 89 ? -10.117 11.531 21.781 1 91.81 89 LYS A CA 1
ATOM 674 C C . LYS A 1 89 ? -10.078 12.75 20.859 1 91.81 89 LYS A C 1
ATOM 676 O O . LYS A 1 89 ? -10.312 13.875 21.312 1 91.81 89 LYS A O 1
ATOM 681 N N . GLY A 1 90 ? -9.586 12.523 19.656 1 94.19 90 GLY A N 1
ATOM 682 C CA . GLY A 1 90 ? -9.648 13.594 18.672 1 94.19 90 GLY A CA 1
ATOM 683 C C . GLY A 1 90 ? -8.281 14.133 18.297 1 94.19 90 GLY A C 1
ATOM 684 O O . GLY A 1 90 ? -7.293 13.883 19 1 94.19 90 GLY A O 1
ATOM 685 N N . PHE A 1 91 ? -8.305 14.906 17.234 1 96.06 91 PHE A N 1
ATOM 686 C CA . PHE A 1 91 ? -7.098 15.469 16.641 1 96.06 91 PHE A CA 1
ATOM 687 C C . PHE A 1 91 ? -6.414 16.438 17.594 1 96.06 91 PHE A C 1
ATOM 689 O O . PHE A 1 91 ? -5.188 16.406 17.75 1 96.06 91 PHE A O 1
ATOM 696 N N . GLY A 1 92 ? -7.176 17.297 18.281 1 97.44 92 GLY A N 1
ATOM 697 C CA . GLY A 1 92 ? -6.625 18.219 19.266 1 97.44 92 GLY A CA 1
ATOM 698 C C . GLY A 1 92 ? -6.004 17.516 20.453 1 97.44 92 GLY A C 1
ATOM 699 O O . GLY A 1 92 ? -4.945 17.922 20.938 1 97.44 92 GLY A O 1
ATOM 700 N N . ASP A 1 93 ? -6.672 16.5 20.875 1 96.69 93 ASP A N 1
ATOM 701 C CA . ASP A 1 93 ? -6.145 15.703 21.984 1 96.69 93 ASP A CA 1
ATOM 702 C C . ASP A 1 93 ? -4.809 15.062 21.609 1 96.69 93 ASP A C 1
ATOM 704 O O . ASP A 1 93 ? -3.891 15.008 22.438 1 96.69 93 ASP A O 1
ATOM 708 N N . ALA A 1 94 ? -4.707 14.594 20.422 1 97.62 94 ALA A N 1
ATOM 709 C CA . ALA A 1 94 ? -3.459 14.008 19.953 1 97.62 94 ALA A CA 1
ATOM 710 C C . ALA A 1 94 ? -2.316 15.016 20.016 1 97.62 94 ALA A C 1
ATOM 712 O O . ALA A 1 94 ? -1.228 14.695 20.5 1 97.62 94 ALA A O 1
ATOM 713 N N . VAL A 1 95 ? -2.58 16.172 19.562 1 98.56 95 VAL A N 1
ATOM 714 C CA . VAL A 1 95 ? -1.561 17.219 19.578 1 98.56 95 VAL A CA 1
ATOM 715 C C . VAL A 1 95 ? -1.153 17.531 21.016 1 98.56 95 VAL A C 1
ATOM 717 O O . VAL A 1 95 ? 0.034 17.688 21.297 1 98.56 95 VAL A O 1
ATOM 720 N N . LEU A 1 96 ? -2.098 17.547 21.875 1 97.38 96 LEU A N 1
ATOM 721 C CA . LEU A 1 96 ? -1.854 17.875 23.281 1 97.38 96 LEU A CA 1
ATOM 722 C C . LEU A 1 96 ? -0.905 16.859 23.922 1 97.38 96 LEU A C 1
ATOM 724 O O . LEU A 1 96 ? -0.141 17.203 24.828 1 97.38 96 LEU A O 1
ATOM 728 N N . ARG A 1 97 ? -0.942 15.664 23.438 1 97.81 97 ARG A N 1
ATOM 729 C CA . ARG A 1 97 ? -0.069 14.633 23.969 1 97.81 97 ARG A CA 1
ATOM 730 C C . ARG A 1 97 ? 1.399 14.992 23.781 1 97.81 97 ARG A C 1
ATOM 732 O O . ARG A 1 97 ? 2.273 14.461 24.469 1 97.81 97 ARG A O 1
ATOM 739 N N . ALA A 1 98 ? 1.67 15.891 22.906 1 98.5 98 ALA A N 1
ATOM 740 C CA . ALA A 1 98 ? 3.049 16.234 22.562 1 98.5 98 ALA A CA 1
ATOM 741 C C . ALA A 1 98 ? 3.492 17.5 23.297 1 98.5 98 ALA A C 1
ATOM 743 O O . ALA A 1 98 ? 4.492 18.125 22.922 1 98.5 98 ALA A O 1
ATOM 744 N N . LYS A 1 99 ? 2.838 17.906 24.297 1 98.44 99 LYS A N 1
ATOM 745 C CA . LYS A 1 99 ? 3.088 19.172 24.984 1 98.44 99 LYS A CA 1
ATOM 746 C C . LYS A 1 99 ? 4.523 19.25 25.5 1 98.44 99 LYS A C 1
ATOM 748 O O . LYS A 1 99 ? 5.203 20.266 25.312 1 98.44 99 LYS A O 1
ATOM 753 N N . ASP A 1 100 ? 5.023 18.203 26.109 1 98.44 100 ASP A N 1
ATOM 754 C CA . ASP A 1 100 ? 6.367 18.203 26.688 1 98.44 100 ASP A CA 1
ATOM 755 C C . ASP A 1 100 ? 7.426 18.281 25.578 1 98.44 100 ASP A C 1
ATOM 757 O O . ASP A 1 100 ? 8.469 18.906 25.766 1 98.44 100 ASP A O 1
ATOM 761 N N . PHE A 1 101 ? 7.188 17.672 24.516 1 98.44 101 PHE A N 1
ATOM 762 C CA . PHE A 1 101 ? 8.109 17.719 23.375 1 98.44 101 PHE A CA 1
ATOM 763 C C . PHE A 1 101 ? 8.219 19.125 22.812 1 98.44 101 PHE A C 1
ATOM 765 O O . PHE A 1 101 ? 9.312 19.594 22.5 1 98.44 101 PHE A O 1
ATOM 772 N N . VAL A 1 102 ? 7.027 19.781 22.688 1 98.19 102 VAL A N 1
ATOM 773 C CA . VAL A 1 102 ? 6.949 21.094 22.062 1 98.19 102 VAL A CA 1
ATOM 774 C C . VAL A 1 102 ? 7.59 22.141 22.984 1 98.19 102 VAL A C 1
ATOM 776 O O . VAL A 1 102 ? 8.312 23.031 22.516 1 98.19 102 VAL A O 1
ATOM 779 N N . GLY A 1 103 ? 7.281 22.031 24.281 1 97.75 103 GLY A N 1
ATOM 780 C CA . GLY A 1 103 ? 7.738 23.047 25.219 1 97.75 103 GLY A CA 1
ATOM 781 C C . GLY A 1 103 ? 7.188 24.422 24.906 1 97.75 103 GLY A C 1
ATOM 782 O O . GLY A 1 103 ? 5.977 24.594 24.734 1 97.75 103 GLY A O 1
ATOM 783 N N . ASN A 1 104 ? 8.109 25.438 24.75 1 97.62 104 ASN A N 1
ATOM 784 C CA . ASN A 1 104 ? 7.707 26.812 24.484 1 97.62 104 ASN A CA 1
ATOM 785 C C . ASN A 1 104 ? 8.07 27.219 23.062 1 97.62 104 ASN A C 1
ATOM 787 O O . ASN A 1 104 ? 8.141 28.406 22.75 1 97.62 104 ASN A O 1
ATOM 791 N N . ASP A 1 105 ? 8.328 26.25 22.25 1 98.25 105 ASP A N 1
ATOM 792 C CA . ASP A 1 105 ? 8.781 26.531 20.891 1 98.25 105 ASP A CA 1
ATOM 793 C C . ASP A 1 105 ? 7.609 26.5 19.906 1 98.25 105 ASP A C 1
ATOM 795 O O . ASP A 1 105 ? 6.598 25.844 20.156 1 98.25 105 ASP A O 1
ATOM 799 N N . PRO A 1 106 ? 7.758 27.25 18.828 1 98.62 106 PRO A N 1
ATOM 800 C CA . PRO A 1 106 ? 6.812 27.031 17.734 1 98.62 106 PRO A CA 1
ATOM 801 C C . PRO A 1 106 ? 6.996 25.688 17.047 1 98.62 106 PRO A C 1
ATOM 803 O O . PRO A 1 106 ? 8.07 25.078 17.141 1 98.62 106 PRO A O 1
ATOM 806 N N . PHE A 1 107 ? 5.961 25.219 16.391 1 98.81 107 PHE A N 1
ATOM 807 C CA . PHE A 1 107 ? 6.035 23.875 15.836 1 98.81 107 PHE A CA 1
ATOM 808 C C . PHE A 1 107 ? 5.02 23.688 14.711 1 98.81 107 PHE A C 1
ATOM 810 O O . PHE A 1 107 ? 4.012 24.406 14.664 1 98.81 107 PHE A O 1
ATOM 817 N N . PHE A 1 108 ? 5.34 22.734 13.844 1 98.88 108 PHE A N 1
ATOM 818 C CA . PHE A 1 108 ? 4.383 22.25 12.852 1 98.88 108 PHE A CA 1
ATOM 819 C C . PHE A 1 108 ? 3.465 21.203 13.461 1 98.88 108 PHE A C 1
ATOM 821 O O . PHE A 1 108 ? 3.885 20.422 14.312 1 98.88 108 PHE A O 1
ATOM 828 N N . VAL A 1 109 ? 2.236 21.188 13.016 1 98.94 109 VAL A N 1
ATOM 829 C CA . VAL A 1 109 ? 1.347 20.031 13.156 1 98.94 109 VAL A CA 1
ATOM 830 C C . VAL A 1 109 ? 1.005 19.469 11.781 1 98.94 109 VAL A C 1
ATOM 832 O O . VAL A 1 109 ? 0.686 20.219 10.859 1 98.94 109 VAL A O 1
ATOM 835 N N . HIS A 1 110 ? 1.138 18.219 11.633 1 98.81 110 HIS A N 1
ATOM 836 C CA . HIS A 1 110 ? 0.862 17.531 10.367 1 98.81 110 HIS A CA 1
ATOM 837 C C . HIS A 1 110 ? 0.086 16.234 10.602 1 98.81 110 HIS A C 1
ATOM 839 O O . HIS A 1 110 ? 0.492 15.398 11.406 1 98.81 110 HIS A O 1
ATOM 845 N N . ALA A 1 111 ? -1.072 16.078 9.914 1 98.19 111 ALA A N 1
ATOM 846 C CA . ALA A 1 111 ? -1.77 14.789 9.938 1 98.19 111 ALA A CA 1
ATOM 847 C C . ALA A 1 111 ? -1 13.727 9.156 1 98.19 111 ALA A C 1
ATOM 849 O O . ALA A 1 111 ? -0.085 14.055 8.398 1 98.19 111 ALA A O 1
ATOM 850 N N . ASP A 1 112 ? -1.369 12.469 9.352 1 97.5 112 ASP A N 1
ATOM 851 C CA . ASP A 1 112 ? -0.589 11.391 8.758 1 97.5 112 ASP A CA 1
ATOM 852 C C . ASP A 1 112 ? -1.295 10.812 7.527 1 97.5 112 ASP A C 1
ATOM 854 O O . ASP A 1 112 ? -0.782 9.898 6.887 1 97.5 112 ASP A O 1
ATOM 858 N N . ASP A 1 113 ? -2.459 11.312 7.227 1 96.69 113 ASP A N 1
ATOM 859 C CA . ASP A 1 113 ? -3.25 10.648 6.195 1 96.69 113 ASP A CA 1
ATOM 860 C C . ASP A 1 113 ? -3.047 11.312 4.836 1 96.69 113 ASP A C 1
ATOM 862 O O . ASP A 1 113 ? -3.898 11.203 3.949 1 96.69 113 ASP A O 1
ATOM 866 N N . GLY A 1 114 ? -1.979 12.07 4.656 1 97.69 114 GLY A N 1
ATOM 867 C CA . GLY A 1 114 ? -1.647 12.711 3.395 1 97.69 114 GLY A CA 1
ATOM 868 C C . GLY A 1 114 ? -0.43 13.617 3.484 1 97.69 114 GLY A C 1
ATOM 869 O O . GLY A 1 114 ? 0.21 13.703 4.535 1 97.69 114 GLY A O 1
ATOM 870 N N . VAL A 1 115 ? -0.121 14.242 2.361 1 98.31 115 VAL A N 1
ATOM 871 C CA . VAL A 1 115 ? 1.006 15.164 2.299 1 98.31 115 VAL A CA 1
ATOM 872 C C . VAL A 1 115 ? 0.733 16.25 1.25 1 98.31 115 VAL A C 1
ATOM 874 O O . VAL A 1 115 ? 0.132 15.969 0.21 1 98.31 115 VAL A O 1
ATOM 877 N N . LEU A 1 116 ? 1.058 17.438 1.598 1 98.31 116 LEU A N 1
ATOM 878 C CA . LEU A 1 116 ? 0.92 18.547 0.646 1 98.31 116 LEU A CA 1
ATOM 879 C C . LEU A 1 116 ? 2.076 18.547 -0.348 1 98.31 116 LEU A C 1
ATOM 881 O O . LEU A 1 116 ? 3.225 18.297 0.027 1 98.31 116 LEU A O 1
ATOM 885 N N . THR A 1 117 ? 1.79 18.969 -1.591 1 97.38 117 THR A N 1
ATOM 886 C CA . THR A 1 117 ? 2.838 19.062 -2.6 1 97.38 117 THR A CA 1
ATOM 887 C C . THR A 1 117 ? 3.607 20.375 -2.457 1 97.38 117 THR A C 1
ATOM 889 O O . THR A 1 117 ? 4.582 20.609 -3.172 1 97.38 117 THR A O 1
ATOM 892 N N . GLY A 1 118 ? 3.217 21.281 -1.518 1 97.31 118 GLY A N 1
ATOM 893 C CA . GLY A 1 118 ? 3.859 22.562 -1.267 1 97.31 118 GLY A CA 1
ATOM 894 C C . GLY A 1 118 ? 3.184 23.359 -0.168 1 97.31 118 GLY A C 1
ATOM 895 O O . GLY A 1 118 ? 2.238 22.891 0.464 1 97.31 118 GLY A O 1
ATOM 896 N N . GLY A 1 119 ? 3.742 24.578 0.101 1 98 119 GLY A N 1
ATOM 897 C CA . GLY A 1 119 ? 3.145 25.5 1.057 1 98 119 GLY A CA 1
ATOM 898 C C . GLY A 1 119 ? 3.879 25.531 2.383 1 98 119 GLY A C 1
ATOM 899 O O . GLY A 1 119 ? 3.707 26.484 3.164 1 98 119 GLY A O 1
ATOM 900 N N . TYR A 1 120 ? 4.781 24.594 2.652 1 98.25 120 TYR A N 1
ATOM 901 C CA . TYR A 1 120 ? 5.457 24.484 3.939 1 98.25 120 TYR A CA 1
ATOM 902 C C . TYR A 1 120 ? 6.379 25.672 4.176 1 98.25 120 TYR A C 1
ATOM 904 O O . TYR A 1 120 ? 6.34 26.297 5.242 1 98.25 120 TYR A O 1
ATOM 912 N N . SER A 1 121 ? 7.176 25.969 3.154 1 97.06 121 SER A N 1
ATOM 913 C CA . SER A 1 121 ? 8.125 27.078 3.273 1 97.06 121 SER A CA 1
ATOM 914 C C . SER A 1 121 ? 7.398 28.422 3.387 1 97.06 121 SER A C 1
ATOM 916 O O . SER A 1 121 ? 7.836 29.297 4.121 1 97.06 121 SER A O 1
ATOM 918 N N . GLU A 1 122 ? 6.344 28.516 2.625 1 97.19 122 GLU A N 1
ATOM 919 C CA . GLU A 1 122 ? 5.531 29.734 2.678 1 97.19 122 GLU A CA 1
ATOM 920 C C . GLU A 1 122 ? 4.941 29.938 4.07 1 97.19 122 GLU A C 1
ATOM 922 O O . GLU A 1 122 ? 4.945 31.062 4.59 1 97.19 122 GLU A O 1
ATOM 927 N N . ALA A 1 123 ? 4.465 28.891 4.645 1 97.94 123 ALA A N 1
ATOM 928 C CA . ALA A 1 123 ? 3.891 28.969 5.984 1 97.94 123 ALA A CA 1
ATOM 929 C C . ALA A 1 123 ? 4.934 29.422 7.004 1 97.94 123 ALA A C 1
ATOM 931 O O . ALA A 1 123 ? 4.648 30.25 7.871 1 97.94 123 ALA A O 1
ATOM 932 N N . LEU A 1 124 ? 6.074 28.875 6.871 1 97.44 124 LEU A N 1
ATOM 933 C CA . LEU A 1 124 ? 7.16 29.219 7.781 1 97.44 124 LEU A CA 1
ATOM 934 C C . LEU A 1 124 ? 7.535 30.688 7.652 1 97.44 124 LEU A C 1
ATOM 936 O O . LEU A 1 124 ? 7.781 31.359 8.656 1 97.44 124 LEU A O 1
ATOM 940 N N . LYS A 1 125 ? 7.621 31.109 6.457 1 96.81 125 LYS A N 1
ATOM 941 C CA . LYS A 1 125 ? 7.957 32.5 6.219 1 96.81 125 LYS A CA 1
ATOM 942 C C . LYS A 1 125 ? 6.945 33.438 6.883 1 96.81 125 LYS A C 1
ATOM 944 O O . LYS A 1 125 ? 7.32 34.406 7.555 1 96.81 125 LYS A O 1
ATOM 949 N N . VAL A 1 126 ? 5.699 33.188 6.699 1 97.88 126 VAL A N 1
ATOM 950 C CA . VAL A 1 126 ? 4.645 34 7.289 1 97.88 126 VAL A CA 1
ATOM 951 C C . VAL A 1 126 ? 4.773 34 8.812 1 97.88 126 VAL A C 1
ATOM 953 O O . VAL A 1 126 ? 4.641 35.031 9.461 1 97.88 126 VAL A O 1
ATOM 956 N N . PHE A 1 127 ? 5.043 32.844 9.336 1 98.44 127 PHE A N 1
ATOM 957 C CA . PHE A 1 127 ? 5.156 32.719 10.789 1 98.44 127 PHE A CA 1
ATOM 958 C C . PHE A 1 127 ? 6.324 33.531 11.32 1 98.44 127 PHE A C 1
ATOM 960 O O . PHE A 1 127 ? 6.18 34.25 12.305 1 98.44 127 PHE A O 1
ATOM 967 N N . GLU A 1 128 ? 7.406 33.406 10.672 1 95.69 128 GLU A N 1
ATOM 968 C CA . GLU A 1 128 ? 8.625 34.062 11.133 1 95.69 128 GLU A CA 1
ATOM 969 C C . GLU A 1 128 ? 8.523 35.594 10.969 1 95.69 128 GLU A C 1
ATOM 971 O O . GLU A 1 128 ? 9.062 36.344 11.789 1 95.69 128 GLU A O 1
ATOM 976 N N . GLU A 1 129 ? 7.824 36 9.992 1 96 129 GLU A N 1
ATOM 977 C CA . GLU A 1 129 ? 7.738 37.438 9.703 1 96 129 GLU A CA 1
ATOM 978 C C . GLU A 1 129 ? 6.707 38.094 10.602 1 96 129 GLU A C 1
ATOM 980 O O . GLU A 1 129 ? 6.883 39.281 10.977 1 96 129 GLU A O 1
ATOM 985 N N . ASN A 1 130 ? 5.641 37.406 10.945 1 96.62 130 ASN A N 1
ATOM 986 C CA . ASN A 1 130 ? 4.523 38.094 11.609 1 96.62 130 ASN A CA 1
ATOM 987 C C . ASN A 1 130 ? 4.391 37.656 13.062 1 96.62 130 ASN A C 1
ATOM 989 O O . ASN A 1 130 ? 3.693 38.281 13.852 1 96.62 130 ASN A O 1
ATOM 993 N N . ASP A 1 131 ? 4.977 36.531 13.414 1 97 131 ASP A N 1
ATOM 994 C CA . ASP A 1 131 ? 4.965 35.969 14.766 1 97 131 ASP A CA 1
ATOM 995 C C . ASP A 1 131 ? 3.533 35.812 15.273 1 97 131 ASP A C 1
ATOM 997 O O . ASP A 1 131 ? 3.188 36.281 16.359 1 97 131 ASP A O 1
ATOM 1001 N N . PRO A 1 132 ? 2.682 35.188 14.453 1 98.44 132 PRO A N 1
ATOM 1002 C CA . PRO A 1 132 ? 1.298 34.969 14.875 1 98.44 132 PRO A CA 1
ATOM 1003 C C . PRO A 1 132 ? 1.164 33.781 15.812 1 98.44 132 PRO A C 1
ATOM 1005 O O . PRO A 1 132 ? 2.164 33.125 16.156 1 98.44 132 PRO A O 1
ATOM 1008 N N . GLU A 1 133 ? -0.053 33.531 16.234 1 98.62 133 GLU A N 1
ATOM 1009 C CA . GLU A 1 133 ? -0.312 32.344 17.016 1 98.62 133 GLU A CA 1
ATOM 1010 C C . GLU A 1 133 ? -0.387 31.094 16.125 1 98.62 133 GLU A C 1
ATOM 1012 O O . GLU A 1 133 ? -0.072 29.984 16.547 1 98.62 133 GLU A O 1
ATOM 1017 N N . ALA A 1 134 ? -0.794 31.344 14.891 1 98.81 134 ALA A N 1
ATOM 1018 C CA . ALA A 1 134 ? -0.904 30.219 13.984 1 98.81 134 ALA A CA 1
ATOM 1019 C C . ALA A 1 134 ? -0.85 30.672 12.531 1 98.81 134 ALA A C 1
ATOM 1021 O O . ALA A 1 134 ? -1.22 31.797 12.211 1 98.81 134 ALA A O 1
ATOM 1022 N N . VAL A 1 135 ? -0.368 29.812 11.672 1 98.88 135 VAL A N 1
ATOM 1023 C CA . VAL A 1 135 ? -0.497 29.906 10.219 1 98.88 135 VAL A CA 1
ATOM 1024 C C . VAL A 1 135 ? -1.131 28.641 9.664 1 98.88 135 VAL A C 1
ATOM 1026 O O . VAL A 1 135 ? -0.625 27.531 9.891 1 98.88 135 VAL A O 1
ATOM 1029 N N . LEU A 1 136 ? -2.24 28.781 8.977 1 98.81 136 LEU A N 1
ATOM 1030 C CA . LEU A 1 136 ? -2.979 27.672 8.383 1 98.81 136 LEU A CA 1
ATOM 1031 C C . LEU A 1 136 ? -2.719 27.594 6.883 1 98.81 136 LEU A C 1
ATOM 1033 O O . LEU A 1 136 ? -2.49 28.609 6.23 1 98.81 136 LEU A O 1
ATOM 1037 N N . LEU A 1 137 ? -2.695 26.406 6.359 1 98.81 137 LEU A N 1
ATOM 1038 C CA . LEU A 1 137 ? -2.725 26.156 4.918 1 98.81 137 LEU A CA 1
ATOM 1039 C C . LEU A 1 137 ? -4.117 25.734 4.469 1 98.81 137 LEU A C 1
ATOM 1041 O O . LEU A 1 137 ? -4.652 24.734 4.941 1 98.81 137 LEU A O 1
ATOM 1045 N N . VAL A 1 138 ? -4.691 26.531 3.557 1 98.69 138 VAL A N 1
ATOM 1046 C CA . VAL A 1 138 ? -6.09 26.281 3.201 1 98.69 138 VAL A CA 1
ATOM 1047 C C . VAL A 1 138 ? -6.219 26.141 1.688 1 98.69 138 VAL A C 1
ATOM 1049 O O . VAL A 1 138 ? -5.348 26.578 0.938 1 98.69 138 VAL A O 1
ATOM 1052 N N . ARG A 1 139 ? -7.254 25.5 1.293 1 97.88 139 ARG A N 1
ATOM 1053 C CA . ARG A 1 139 ? -7.617 25.312 -0.107 1 97.88 139 ARG A CA 1
ATOM 1054 C C . ARG A 1 139 ? -9.125 25.438 -0.303 1 97.88 139 ARG A C 1
ATOM 1056 O O . ARG A 1 139 ? -9.898 25.172 0.621 1 97.88 139 ARG A O 1
ATOM 1063 N N . LYS A 1 140 ? -9.516 25.859 -1.475 1 97.25 140 LYS A N 1
ATOM 1064 C CA . LYS A 1 140 ? -10.93 25.797 -1.819 1 97.25 140 LYS A CA 1
ATOM 1065 C C . LYS A 1 140 ? -11.383 24.344 -2.004 1 97.25 140 LYS A C 1
ATOM 1067 O O . LYS A 1 140 ? -10.727 23.578 -2.707 1 97.25 140 LYS A O 1
ATOM 1072 N N . VAL A 1 141 ? -12.438 24.031 -1.34 1 96.5 141 VAL A N 1
ATOM 1073 C CA . VAL A 1 141 ? -12.93 22.656 -1.399 1 96.5 141 VAL A CA 1
ATOM 1074 C C . VAL A 1 141 ? -14.375 22.641 -1.879 1 96.5 141 VAL A C 1
ATOM 1076 O O . VAL A 1 141 ? -15.125 23.594 -1.634 1 96.5 141 VAL A O 1
ATOM 1079 N N . SER A 1 142 ? -14.805 21.547 -2.531 1 94.25 142 SER A N 1
ATOM 1080 C CA . SER A 1 142 ? -16.156 21.438 -3.086 1 94.25 142 SER A CA 1
ATOM 1081 C C . SER A 1 142 ? -17.141 20.938 -2.039 1 94.25 142 SER A C 1
ATOM 1083 O O . SER A 1 142 ? -18.344 21.188 -2.145 1 94.25 142 SER A O 1
ATOM 1085 N N . ASN A 1 143 ? -16.656 20.281 -1.004 1 94.44 143 ASN A N 1
ATOM 1086 C CA . ASN A 1 143 ? -17.484 19.734 0.069 1 94.44 143 ASN A CA 1
ATOM 1087 C C . ASN A 1 143 ? -17.062 20.266 1.433 1 94.44 143 ASN A C 1
ATOM 1089 O O . ASN A 1 143 ? -16.625 19.484 2.297 1 94.44 143 ASN A O 1
ATOM 1093 N N . PRO A 1 144 ? -17.312 21.484 1.676 1 96.56 144 PRO A N 1
ATOM 1094 C CA . PRO A 1 144 ? -16.781 22.141 2.871 1 96.56 144 PRO A CA 1
ATOM 1095 C C . PRO A 1 144 ? -17.266 21.5 4.168 1 96.56 144 PRO A C 1
ATOM 1097 O O . PRO A 1 144 ? -16.625 21.641 5.211 1 96.56 144 PRO A O 1
ATOM 1100 N N . GLN A 1 145 ? -18.344 20.766 4.199 1 96.38 145 GLN A N 1
ATOM 1101 C CA . GLN A 1 145 ? -18.906 20.156 5.398 1 96.38 145 GLN A CA 1
ATOM 1102 C C . GLN A 1 145 ? -17.984 19.062 5.941 1 96.38 145 GLN A C 1
ATOM 1104 O O . GLN A 1 145 ? -18.156 18.609 7.078 1 96.38 145 GLN A O 1
ATOM 1109 N N . ARG A 1 146 ? -16.938 18.688 5.18 1 93.62 146 ARG A N 1
ATOM 1110 C CA . ARG A 1 146 ? -16.078 17.578 5.566 1 93.62 146 ARG A CA 1
ATOM 1111 C C . ARG A 1 146 ? -14.781 18.078 6.188 1 93.62 146 ARG A C 1
ATOM 1113 O O . ARG A 1 146 ? -13.938 17.297 6.609 1 93.62 146 ARG A O 1
ATOM 1120 N N . TYR A 1 147 ? -14.672 19.422 6.266 1 96.5 147 TYR A N 1
ATOM 1121 C CA . TYR A 1 147 ? -13.391 20 6.664 1 96.5 147 TYR A CA 1
ATOM 1122 C C . TYR A 1 147 ? -13.57 21.047 7.75 1 96.5 147 TYR A C 1
ATOM 1124 O O . TYR A 1 147 ? -14.695 21.5 8.008 1 96.5 147 TYR A O 1
ATOM 1132 N N . GLY A 1 148 ? -12.43 21.328 8.438 1 97.44 148 GLY A N 1
ATOM 1133 C CA . GLY A 1 148 ? -12.383 22.609 9.117 1 97.44 148 GLY A CA 1
ATOM 1134 C C . GLY A 1 148 ? -12.406 23.781 8.156 1 97.44 148 GLY A C 1
ATOM 1135 O O . GLY A 1 148 ? -11.594 23.859 7.23 1 97.44 148 GLY A O 1
ATOM 1136 N N . ILE A 1 149 ? -13.305 24.672 8.414 1 98.31 149 ILE A N 1
ATOM 1137 C CA . ILE A 1 149 ? -13.516 25.766 7.48 1 98.31 149 ILE A CA 1
ATOM 1138 C C . ILE A 1 149 ? -13.102 27.094 8.133 1 98.3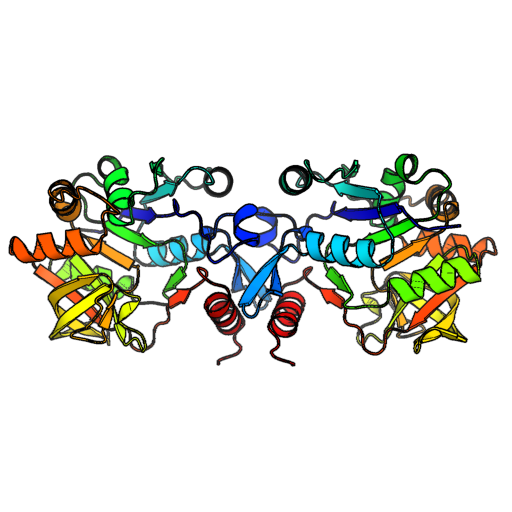1 149 ILE A C 1
ATOM 1140 O O . ILE A 1 149 ? -13.375 27.328 9.312 1 98.31 149 ILE A O 1
ATOM 1144 N N . VAL A 1 150 ? -12.492 27.953 7.285 1 98.31 150 VAL A N 1
ATOM 1145 C CA . VAL A 1 150 ? -12.016 29.234 7.805 1 98.31 150 VAL A CA 1
ATOM 1146 C C . VAL A 1 150 ? -12.805 30.375 7.176 1 98.31 150 VAL A C 1
ATOM 1148 O O . VAL A 1 150 ? -13.164 30.312 5.996 1 98.31 150 VAL A O 1
ATOM 1151 N N . GLN A 1 151 ? -13.164 31.328 7.953 1 98.25 151 GLN A N 1
ATOM 1152 C CA . GLN A 1 151 ? -13.57 32.656 7.492 1 98.25 151 GLN A CA 1
ATOM 1153 C C . GLN A 1 151 ? -12.414 33.656 7.609 1 98.25 151 GLN A C 1
ATOM 1155 O O . GLN A 1 151 ? -11.812 33.781 8.68 1 98.25 151 GLN A O 1
ATOM 1160 N N . ALA A 1 152 ? -12.125 34.281 6.5 1 98.44 152 ALA A N 1
ATOM 1161 C CA . ALA A 1 152 ? -10.914 35.125 6.508 1 98.44 152 ALA A CA 1
ATOM 1162 C C . ALA A 1 152 ? -11.016 36.25 5.496 1 98.44 152 ALA A C 1
ATOM 1164 O O . ALA A 1 152 ? -11.891 36.219 4.621 1 98.44 152 ALA A O 1
ATOM 1165 N N . LYS A 1 153 ? -10.156 37.219 5.668 1 98.19 153 LYS A N 1
ATOM 1166 C CA . LYS A 1 153 ? -10.031 38.344 4.738 1 98.19 153 LYS A CA 1
ATOM 1167 C C . LYS A 1 153 ? -8.633 38.406 4.137 1 98.19 153 LYS A C 1
ATOM 1169 O O . LYS A 1 153 ? -7.641 38.188 4.828 1 98.19 153 LYS A O 1
ATOM 1174 N N . GLU A 1 154 ? -8.617 38.688 2.873 1 98.25 154 GLU A N 1
ATOM 1175 C CA . GLU A 1 154 ? -7.324 38.812 2.201 1 98.25 154 GLU A CA 1
ATOM 1176 C C . GLU A 1 154 ? -6.566 40.031 2.684 1 98.25 154 GLU A C 1
ATOM 1178 O O . GLU A 1 154 ? -7.129 41.125 2.756 1 98.25 154 GLU A O 1
ATOM 1183 N N . VAL A 1 155 ? -5.289 39.844 2.977 1 98.25 155 VAL A N 1
ATOM 1184 C CA . VAL A 1 155 ? -4.531 40.969 3.525 1 98.25 155 VAL A CA 1
ATOM 1185 C C . VAL A 1 155 ? -3.238 41.156 2.73 1 98.25 155 VAL A C 1
ATOM 1187 O O . VAL A 1 155 ? -2.469 42.062 2.996 1 98.25 155 VAL A O 1
ATOM 1190 N N . GLY A 1 156 ? -2.941 40.25 1.855 1 97.62 156 GLY A N 1
ATOM 1191 C CA . GLY A 1 156 ? -1.741 40.406 1.049 1 97.62 156 GLY A CA 1
ATOM 1192 C C . GLY A 1 156 ? -1.354 39.125 0.316 1 97.62 156 GLY A C 1
ATOM 1193 O O . GLY A 1 156 ? -2.215 38.312 -0.033 1 97.62 156 GLY A O 1
ATOM 1194 N N . GLU A 1 157 ? 0.019 39.094 -0.041 1 97.38 157 GLU A N 1
ATOM 1195 C CA . GLU A 1 157 ? 0.584 37.969 -0.777 1 97.38 157 GLU A CA 1
ATOM 1196 C C . GLU A 1 157 ? 1.956 37.594 -0.231 1 97.38 157 GLU A C 1
ATOM 1198 O O . GLU A 1 157 ? 2.721 38.469 0.206 1 97.38 157 GLU A O 1
ATOM 1203 N N . VAL A 1 158 ? 2.17 36.375 -0.229 1 96.56 158 VAL A N 1
ATOM 1204 C CA . VAL A 1 158 ? 3.471 35.875 0.195 1 96.56 158 VAL A CA 1
ATOM 1205 C C . VAL A 1 158 ? 3.93 34.781 -0.758 1 96.56 158 VAL A C 1
ATOM 1207 O O . VAL A 1 158 ? 3.26 33.75 -0.901 1 96.56 158 VAL A O 1
ATOM 1210 N N . MET A 1 159 ? 5.051 34.969 -1.36 1 96.69 159 MET A N 1
ATOM 1211 C CA . MET A 1 159 ? 5.68 33.969 -2.244 1 96.69 159 MET A CA 1
ATOM 1212 C C . MET A 1 159 ? 4.68 33.438 -3.266 1 96.69 159 MET A C 1
ATOM 1214 O O . MET A 1 159 ? 4.566 32.25 -3.453 1 96.69 159 MET A O 1
ATOM 1218 N N . GLY A 1 160 ? 3.908 34.281 -3.797 1 96.75 160 GLY A N 1
ATOM 1219 C CA . GLY A 1 160 ? 3.006 33.938 -4.887 1 96.75 160 GLY A CA 1
ATOM 1220 C C . GLY A 1 160 ? 1.685 33.375 -4.41 1 96.75 160 GLY A C 1
ATOM 1221 O O . GLY A 1 160 ? 0.896 32.875 -5.215 1 96.75 160 GLY A O 1
ATOM 1222 N N . HIS A 1 161 ? 1.425 33.469 -3.123 1 98.38 161 HIS A N 1
ATOM 1223 C CA . HIS A 1 161 ? 0.176 32.969 -2.551 1 98.38 161 HIS A CA 1
ATOM 1224 C C . HIS A 1 161 ? -0.582 34.094 -1.843 1 98.38 161 HIS A C 1
ATOM 1226 O O . HIS A 1 161 ? 0.029 34.969 -1.232 1 98.38 161 HIS A O 1
ATOM 1232 N N . LYS A 1 162 ? -1.876 33.969 -1.925 1 98.38 162 LYS A N 1
ATOM 1233 C CA . LYS A 1 162 ? -2.699 34.938 -1.178 1 98.38 162 LYS A CA 1
ATOM 1234 C C . LYS A 1 162 ? -2.549 34.719 0.326 1 98.38 162 LYS A C 1
ATOM 1236 O O . LYS A 1 162 ? -2.574 33.594 0.808 1 98.38 162 LYS A O 1
ATOM 1241 N N . LEU A 1 163 ? -2.391 35.781 1.001 1 98.69 163 LEU A N 1
ATOM 1242 C CA . LEU A 1 163 ? -2.322 35.781 2.457 1 98.69 163 LEU A CA 1
ATOM 1243 C C . LEU A 1 163 ? -3.625 36.312 3.062 1 98.69 163 LEU A C 1
ATOM 1245 O O . LEU A 1 163 ? -4.129 37.344 2.666 1 98.69 163 LEU A O 1
ATOM 1249 N N . LEU A 1 164 ? -4.129 35.5 4.016 1 98.81 164 LEU A N 1
ATOM 1250 C CA . LEU A 1 164 ? -5.391 35.844 4.652 1 98.81 164 LEU A CA 1
ATOM 1251 C C . LEU A 1 164 ? -5.207 36.062 6.152 1 98.81 164 LEU A C 1
ATOM 1253 O O . LEU A 1 164 ? -4.32 35.438 6.758 1 98.81 164 LEU A O 1
ATOM 1257 N N . ARG A 1 165 ? -6.031 36.906 6.684 1 98.75 165 ARG A N 1
ATOM 1258 C CA . ARG A 1 165 ? -6.219 37 8.125 1 98.75 165 ARG A CA 1
ATOM 1259 C C . ARG A 1 165 ? -7.504 36.281 8.547 1 98.75 165 ARG A C 1
ATOM 1261 O O . ARG A 1 165 ? -8.586 36.625 8.055 1 98.75 165 ARG A O 1
ATOM 1268 N N . VAL A 1 166 ? -7.363 35.375 9.438 1 98.81 166 VAL A N 1
ATOM 1269 C CA . VAL A 1 166 ? -8.484 34.5 9.82 1 98.81 166 VAL A CA 1
ATOM 1270 C C . VAL A 1 166 ? -9.305 35.188 10.906 1 98.81 166 VAL A C 1
ATOM 1272 O O . VAL A 1 166 ? -8.758 35.688 11.883 1 98.81 166 VAL A O 1
ATOM 1275 N N . ASN A 1 167 ? -10.617 35.125 10.758 1 97.94 167 ASN A N 1
ATOM 1276 C CA . ASN A 1 167 ? -11.531 35.719 11.727 1 97.94 167 ASN A CA 1
ATOM 1277 C C . ASN A 1 167 ? -12.258 34.656 12.539 1 97.94 167 ASN A C 1
ATOM 1279 O O . ASN A 1 167 ? -12.656 34.906 13.68 1 97.94 167 ASN A O 1
ATOM 1283 N N . ASP A 1 168 ? -12.414 33.594 11.852 1 98.06 168 ASP A N 1
ATOM 1284 C CA . ASP A 1 168 ? -13.156 32.5 12.492 1 98.06 168 ASP A CA 1
ATOM 1285 C C . ASP A 1 168 ? -12.82 31.156 11.844 1 98.06 168 ASP A C 1
ATOM 1287 O O . ASP A 1 168 ? -12.32 31.094 10.719 1 98.06 168 ASP A O 1
ATOM 1291 N N . VAL A 1 169 ? -13.07 30.094 12.656 1 98.38 169 VAL A N 1
ATOM 1292 C CA . VAL A 1 169 ? -12.922 28.734 12.164 1 98.38 169 VAL A CA 1
ATOM 1293 C C . VAL A 1 169 ? -14.062 27.859 12.688 1 98.38 169 VAL A C 1
ATOM 1295 O O . VAL A 1 169 ? -14.539 28.062 13.805 1 98.38 169 VAL A O 1
ATOM 1298 N N . GLU A 1 170 ? -14.469 26.875 11.883 1 96.94 170 GLU A N 1
ATOM 1299 C CA . GLU A 1 170 ? -15.508 25.938 12.258 1 96.94 170 GLU A CA 1
ATOM 1300 C C . GLU A 1 170 ? -15.164 24.516 11.805 1 96.94 170 GLU A C 1
ATOM 1302 O O . GLU A 1 170 ? -14.656 24.328 10.695 1 96.94 170 GLU A O 1
ATOM 1307 N N . GLU A 1 171 ? -15.406 23.578 12.688 1 95.94 171 GLU A N 1
ATOM 1308 C CA . GLU A 1 171 ? -15.133 22.188 12.352 1 95.94 171 GLU A CA 1
ATOM 1309 C C . GLU A 1 171 ? -16.359 21.531 11.703 1 95.94 171 GLU A C 1
ATOM 1311 O O . GLU A 1 171 ? -17.391 21.375 12.344 1 95.94 171 GLU A O 1
ATOM 1316 N N . LYS A 1 172 ? -16.25 21.125 10.484 1 93.62 172 LYS A N 1
ATOM 1317 C CA . LYS A 1 172 ? -17.266 20.375 9.75 1 93.62 172 LYS A CA 1
ATOM 1318 C C . LYS A 1 172 ? -18.656 21 9.961 1 93.62 172 LYS A C 1
ATOM 1320 O O . LYS A 1 172 ? -19.594 20.312 10.367 1 93.62 172 LYS A O 1
ATOM 1325 N N . PRO A 1 173 ? -18.734 22.125 9.539 1 95.56 173 PRO A N 1
ATOM 1326 C CA . PRO A 1 173 ? -20.016 22.812 9.766 1 95.56 173 PRO A CA 1
ATOM 1327 C C . PRO A 1 173 ? -21.125 22.281 8.859 1 95.56 173 PRO A C 1
ATOM 1329 O O . PRO A 1 173 ? -20.891 21.969 7.691 1 95.56 173 PRO A O 1
ATOM 1332 N N . LYS A 1 174 ? -22.312 22.203 9.344 1 95.44 174 LYS A N 1
ATOM 1333 C CA . LYS A 1 174 ? -23.484 21.828 8.555 1 95.44 174 LYS A CA 1
ATOM 1334 C C . LYS A 1 174 ? -23.797 22.891 7.504 1 95.44 174 LYS A C 1
ATOM 1336 O O . LYS A 1 174 ? -24.203 22.562 6.383 1 95.44 174 LYS A O 1
ATOM 1341 N N . SER A 1 175 ? -23.656 24.172 7.945 1 96.56 175 SER A N 1
ATOM 1342 C CA . SER A 1 175 ? -23.859 25.312 7.062 1 96.56 175 SER A CA 1
ATOM 1343 C C . SER A 1 175 ? -22.578 26.141 6.934 1 96.56 175 SER A C 1
ATOM 1345 O O . SER A 1 175 ? -22.438 27.172 7.59 1 96.56 175 SER A O 1
ATOM 1347 N N . PRO A 1 176 ? -21.781 25.734 6.02 1 96.69 176 PRO A N 1
ATOM 1348 C CA . PRO A 1 176 ? -20.484 26.375 5.906 1 96.69 176 PRO A CA 1
ATOM 1349 C C . PRO A 1 176 ? -20.578 27.844 5.469 1 96.69 176 PRO A C 1
ATOM 1351 O O . PRO A 1 176 ? -21.375 28.172 4.582 1 96.69 176 PRO A O 1
ATOM 1354 N N . LYS A 1 177 ? -19.781 28.703 6.035 1 95.81 177 LYS A N 1
ATOM 1355 C CA . LYS A 1 177 ? -19.781 30.141 5.727 1 95.81 177 LYS A CA 1
ATOM 1356 C C . LYS A 1 177 ? -18.75 30.469 4.652 1 95.81 177 LYS A C 1
ATOM 1358 O O . LYS A 1 177 ? -18.641 31.609 4.223 1 95.81 177 LYS A O 1
ATOM 1363 N N . SER A 1 178 ? -17.938 29.516 4.305 1 97.12 178 SER A N 1
ATOM 1364 C CA . SER A 1 178 ? -16.953 29.609 3.238 1 97.12 178 SER A CA 1
ATOM 1365 C C . SER A 1 178 ? -16.625 28.234 2.656 1 97.12 178 SER A C 1
ATOM 1367 O O . SER A 1 178 ? -17.203 27.234 3.068 1 97.12 178 SER A O 1
ATOM 1369 N N . ASP A 1 179 ? -15.75 28.297 1.622 1 97.69 179 ASP A N 1
ATOM 1370 C CA . ASP A 1 179 ? -15.305 27.047 1.032 1 97.69 179 ASP A CA 1
ATOM 1371 C C . ASP A 1 179 ? -13.797 26.859 1.198 1 97.69 179 ASP A C 1
ATOM 1373 O O . ASP A 1 179 ? -13.18 26.094 0.458 1 97.69 179 ASP A O 1
ATOM 1377 N N . LEU A 1 180 ? -13.289 27.625 2.131 1 98.25 180 LEU A N 1
ATOM 1378 C CA . LEU A 1 180 ? -11.867 27.5 2.428 1 98.25 180 LEU A CA 1
ATOM 1379 C C . LEU A 1 180 ? -11.633 26.438 3.504 1 98.25 180 LEU A C 1
ATOM 1381 O O . LEU A 1 180 ? -11.797 26.719 4.695 1 98.25 180 LEU A O 1
ATOM 1385 N N . GLY A 1 181 ? -11.219 25.281 3.039 1 98.31 181 GLY A N 1
ATOM 1386 C CA . GLY A 1 181 ? -10.961 24.188 3.949 1 98.31 181 GLY A CA 1
ATOM 1387 C C . GLY A 1 181 ? -9.508 24.109 4.395 1 98.31 181 GLY A C 1
ATOM 1388 O O . GLY A 1 181 ? -8.594 24.312 3.592 1 98.31 181 GLY A O 1
ATOM 1389 N N . ILE A 1 182 ? -9.328 23.875 5.656 1 98.19 182 ILE A N 1
ATOM 1390 C CA . ILE A 1 182 ? -7.988 23.719 6.215 1 98.19 182 ILE A CA 1
ATOM 1391 C C . ILE A 1 182 ? -7.355 22.422 5.707 1 98.19 182 ILE A C 1
ATOM 1393 O O . ILE A 1 182 ? -7.992 21.375 5.727 1 98.19 182 ILE A O 1
ATOM 1397 N N . SER A 1 183 ? -6.113 22.656 5.301 1 95.56 183 SER A N 1
ATOM 1398 C CA . SER A 1 183 ? -5.312 21.469 4.977 1 95.56 183 SER A CA 1
ATOM 1399 C C . SER A 1 183 ? -4.613 20.922 6.215 1 95.56 183 SER A C 1
ATOM 1401 O O . SER A 1 183 ? -4.398 21.656 7.188 1 95.56 183 SER A O 1
ATOM 1403 N N . ALA A 1 184 ? -4.691 19.891 6.664 1 95.75 184 ALA A N 1
ATOM 1404 C CA . ALA A 1 184 ? -4.238 19.172 7.859 1 95.75 184 ALA A CA 1
ATOM 1405 C C . ALA A 1 184 ? -2.742 19.375 8.086 1 95.75 184 ALA A C 1
ATOM 1407 O O . ALA A 1 184 ? -2.027 18.438 8.445 1 95.75 184 ALA A O 1
ATOM 1408 N N . VAL A 1 185 ? -2.195 20.609 7.773 1 98.38 185 VAL A N 1
ATOM 1409 C CA . VAL A 1 185 ? -0.847 21.078 8.055 1 98.38 185 VAL A CA 1
ATOM 1410 C C . VAL A 1 185 ? -0.915 22.484 8.656 1 98.38 185 VAL A C 1
ATOM 1412 O O . VAL A 1 185 ? -1.585 23.375 8.117 1 98.38 185 VAL A O 1
ATOM 1415 N N . TYR A 1 186 ? -0.209 22.688 9.781 1 98.56 186 TYR A N 1
ATOM 1416 C CA . TYR A 1 186 ? -0.301 23.906 10.562 1 98.56 186 TYR A CA 1
ATOM 1417 C C . TYR A 1 186 ? 1.064 24.312 11.109 1 98.56 186 TYR A C 1
ATOM 1419 O O . TYR A 1 186 ? 1.91 23.453 11.375 1 98.56 186 TYR A O 1
ATOM 1427 N N . VAL A 1 187 ? 1.197 25.609 11.281 1 98.81 187 VAL A N 1
ATOM 1428 C CA . VAL A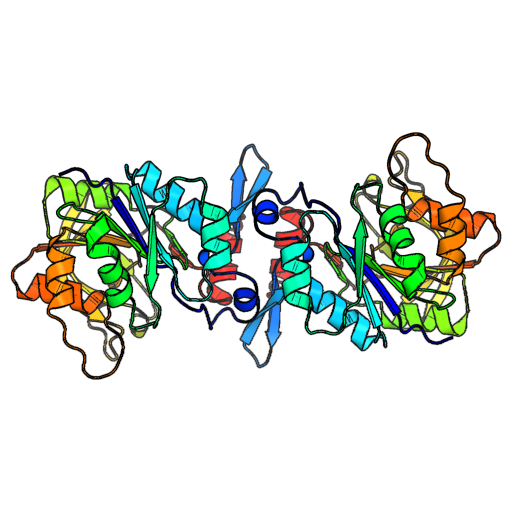 1 187 ? 2.258 26.109 12.148 1 98.81 187 VAL A CA 1
ATOM 1429 C C . VAL A 1 187 ? 1.646 26.828 13.352 1 98.81 187 VAL A C 1
ATOM 1431 O O . VAL A 1 187 ? 0.748 27.656 13.203 1 98.81 187 VAL A O 1
ATOM 1434 N N . PHE A 1 188 ? 2.146 26.469 14.523 1 98.81 188 PHE A N 1
ATOM 1435 C CA . PHE A 1 188 ? 1.586 27.047 15.742 1 98.81 188 PHE A CA 1
ATOM 1436 C C . PHE A 1 188 ? 2.688 27.609 16.625 1 98.81 188 PHE A C 1
ATOM 1438 O O . PHE A 1 188 ? 3.809 27.094 16.641 1 98.81 188 PHE A O 1
ATOM 1445 N N . SER A 1 189 ? 2.301 28.641 17.344 1 98.5 189 SER A N 1
ATOM 1446 C CA . SER A 1 189 ? 3.045 28.953 18.562 1 98.5 189 SER A CA 1
ATOM 1447 C C . SER A 1 189 ? 2.684 28 19.703 1 98.5 189 SER A C 1
ATOM 1449 O O . SER A 1 189 ? 1.706 27.25 19.594 1 98.5 189 SER A O 1
ATOM 1451 N N . HIS A 1 190 ? 3.465 28.062 20.75 1 97.56 190 HIS A N 1
ATOM 1452 C CA . HIS A 1 190 ? 3.23 27.188 21.891 1 97.56 190 HIS A CA 1
ATOM 1453 C C . HIS A 1 190 ? 1.902 27.516 22.562 1 97.56 190 HIS A C 1
ATOM 1455 O O . HIS A 1 190 ? 1.377 26.688 23.328 1 97.56 190 HIS A O 1
ATOM 1461 N N . SER A 1 191 ? 1.354 28.625 22.266 1 98.19 191 SER A N 1
ATOM 1462 C CA . SER A 1 191 ? 0.115 29.062 22.906 1 98.19 191 SER A CA 1
ATOM 1463 C C . SER A 1 191 ? -1.045 28.141 22.547 1 98.19 191 SER A C 1
ATOM 1465 O O . SER A 1 191 ? -2.062 28.109 23.234 1 98.19 191 SER A O 1
ATOM 1467 N N . LEU A 1 192 ? -0.908 27.406 21.453 1 98.56 192 LEU A N 1
ATOM 1468 C CA . LEU A 1 192 ? -1.945 26.453 21.062 1 98.56 192 LEU A CA 1
ATOM 1469 C C . LEU A 1 192 ? -2.174 25.422 22.172 1 98.56 192 LEU A C 1
ATOM 1471 O O . LEU A 1 192 ? -3.311 25.016 22.406 1 98.56 192 LEU A O 1
ATOM 1475 N N . MET A 1 193 ? -1.104 25 22.812 1 98.38 193 MET A N 1
ATOM 1476 C CA . MET A 1 193 ? -1.231 23.984 23.859 1 98.38 193 MET A CA 1
ATOM 1477 C C . MET A 1 193 ? -2.119 24.484 25 1 98.38 193 MET A C 1
ATOM 1479 O O . MET A 1 193 ? -3.014 23.781 25.453 1 98.38 193 MET A O 1
ATOM 1483 N N . ASN A 1 194 ? -1.895 25.688 25.359 1 97.31 194 ASN A N 1
ATOM 1484 C CA . ASN A 1 194 ? -2.732 26.281 26.391 1 97.31 194 ASN A CA 1
ATOM 1485 C C . ASN A 1 194 ? -4.18 26.406 25.922 1 97.31 194 ASN A C 1
ATOM 1487 O O . ASN A 1 194 ? -5.105 26.156 26.703 1 97.31 194 ASN A O 1
ATOM 1491 N N . ALA A 1 195 ? -4.348 26.844 24.734 1 97.94 195 ALA A N 1
ATOM 1492 C CA . ALA A 1 195 ? -5.691 27 24.172 1 97.94 195 ALA A CA 1
ATOM 1493 C C . ALA A 1 195 ? -6.441 25.672 24.172 1 97.94 195 ALA A C 1
ATOM 1495 O O . ALA A 1 195 ? -7.637 25.625 24.484 1 97.94 195 ALA A O 1
ATOM 1496 N N . LEU A 1 196 ? -5.766 24.625 23.859 1 97.5 196 LEU A N 1
ATOM 1497 C CA . LEU A 1 196 ? -6.371 23.297 23.828 1 97.5 196 LEU A CA 1
ATOM 1498 C C . LEU A 1 196 ? -6.703 22.812 25.234 1 97.5 196 LEU A C 1
ATOM 1500 O O . LEU A 1 196 ? -7.742 22.188 25.453 1 97.5 196 LEU A O 1
ATOM 1504 N N . GLU A 1 197 ? -5.859 23.047 26.172 1 95.81 197 GLU A N 1
ATOM 1505 C CA . GLU A 1 197 ? -6.047 22.609 27.547 1 95.81 197 GLU A CA 1
ATOM 1506 C C . GLU A 1 197 ? -7.301 23.234 28.156 1 95.81 197 GLU A C 1
ATOM 1508 O O . GLU A 1 197 ? -7.883 22.672 29.094 1 95.81 197 GLU A O 1
ATOM 1513 N N . GLN A 1 198 ? -7.703 24.297 27.656 1 95.5 198 GLN A N 1
ATOM 1514 C CA . GLN A 1 198 ? -8.836 25.031 28.203 1 95.5 198 GLN A CA 1
ATOM 1515 C C . GLN A 1 198 ? -10.156 24.516 27.641 1 95.5 198 GLN A C 1
ATOM 1517 O O . GLN A 1 198 ? -11.234 24.922 28.078 1 95.5 198 GLN A O 1
ATOM 1522 N N . ILE A 1 199 ? -10.023 23.656 26.656 1 92.12 199 ILE A N 1
ATOM 1523 C CA . ILE A 1 199 ? -11.227 23.125 26.031 1 92.12 199 ILE A CA 1
ATOM 1524 C C . ILE A 1 199 ? -11.766 21.969 26.875 1 92.12 199 ILE A C 1
ATOM 1526 O O . ILE A 1 199 ? -11.023 21.031 27.203 1 92.12 199 ILE A O 1
ATOM 1530 N N . HIS A 1 200 ? -12.977 22.078 27.328 1 85.19 200 HIS A N 1
ATOM 1531 C CA . HIS A 1 200 ? -13.648 21.016 28.078 1 85.19 200 HIS A CA 1
ATOM 1532 C C . HIS A 1 200 ? -14.805 20.422 27.266 1 85.19 200 HIS A C 1
ATOM 1534 O O . HIS A 1 200 ? -15.758 21.141 26.938 1 85.19 200 HIS A O 1
ATOM 1540 N N . VAL A 1 201 ? -14.508 19.281 26.766 1 79.69 201 VAL A N 1
ATOM 1541 C CA . VAL A 1 201 ? -15.57 18.594 26.047 1 79.69 201 VAL A CA 1
ATOM 1542 C C . VAL A 1 201 ? -16.141 17.469 26.906 1 79.69 201 VAL A C 1
ATOM 1544 O O . VAL A 1 201 ? -15.391 16.672 27.469 1 79.69 201 VAL A O 1
ATOM 1547 N N . ASN A 1 202 ? -17.359 17.609 27.297 1 70.81 202 ASN A N 1
ATOM 1548 C CA . ASN A 1 202 ? -18 16.594 28.125 1 70.81 202 ASN A CA 1
ATOM 1549 C C . ASN A 1 202 ? -18.047 15.25 27.422 1 70.81 202 ASN A C 1
ATOM 1551 O O . ASN A 1 202 ? -17.688 14.219 28 1 70.81 202 ASN A O 1
ATOM 1555 N N . GLU A 1 203 ? -18.578 15.281 26.25 1 75.81 203 GLU A N 1
ATOM 1556 C CA . GLU A 1 203 ? -18.688 14.078 25.422 1 75.81 203 GLU A CA 1
ATOM 1557 C C . GLU A 1 203 ? -18.125 14.312 24.031 1 75.81 203 GLU A C 1
ATOM 1559 O O . GLU A 1 203 ? -18.219 15.422 23.484 1 75.81 203 GLU A O 1
ATOM 1564 N N . GLY A 1 204 ? -17.203 13.414 23.641 1 83.94 204 GLY A N 1
ATOM 1565 C CA . GLY A 1 204 ? -16.812 13.508 22.234 1 83.94 204 GLY A CA 1
ATOM 1566 C C . GLY A 1 204 ? -15.328 13.766 22.062 1 83.94 204 GLY A C 1
ATOM 1567 O O . GLY A 1 204 ? -14.531 13.516 22.969 1 83.94 204 GLY A O 1
ATOM 1568 N N . GLU A 1 205 ? -14.906 14.25 20.906 1 90.94 205 GLU A N 1
ATOM 1569 C CA . GLU A 1 205 ? -13.516 14.438 20.5 1 90.94 205 GLU A CA 1
ATOM 1570 C C . GLU A 1 205 ? -13.109 15.906 20.594 1 90.94 205 GLU A C 1
ATOM 1572 O O . GLU A 1 205 ? -13.93 16.797 20.375 1 90.94 205 GLU A O 1
ATOM 1577 N N . VAL A 1 206 ? -11.945 16.141 21.094 1 94.56 206 VAL A N 1
ATOM 1578 C CA . VAL A 1 206 ? -11.344 17.469 21.031 1 94.56 206 VAL A CA 1
ATOM 1579 C C . VAL A 1 206 ? -10.734 17.703 19.656 1 94.56 206 VAL A C 1
ATOM 1581 O O . VAL A 1 206 ? -9.719 17.094 19.297 1 94.56 206 VAL A O 1
ATOM 1584 N N . GLU A 1 207 ? -11.32 18.609 18.938 1 95.75 207 GLU A N 1
ATOM 1585 C CA . GLU A 1 207 ? -10.828 18.922 17.609 1 95.75 207 GLU A CA 1
ATOM 1586 C C . GLU A 1 207 ? -9.766 20.016 17.656 1 95.75 207 GLU A C 1
ATOM 1588 O O . GLU A 1 207 ? -9.836 20.922 18.484 1 95.75 207 GLU A O 1
ATOM 1593 N N . LEU A 1 208 ? -8.875 19.953 16.719 1 97.5 208 LEU A N 1
ATOM 1594 C CA . LEU A 1 208 ? -7.832 20.969 16.641 1 97.5 208 LEU A CA 1
ATOM 1595 C C . LEU A 1 208 ? -8.422 22.344 16.344 1 97.5 208 LEU A C 1
ATOM 1597 O O . LEU A 1 208 ? -7.926 23.359 16.828 1 97.5 208 LEU A O 1
ATOM 1601 N N . THR A 1 209 ? -9.492 22.344 15.578 1 97.25 209 THR A N 1
ATOM 1602 C CA . THR A 1 209 ? -10.188 23.578 15.219 1 97.25 209 THR A CA 1
ATOM 1603 C C . THR A 1 209 ? -10.672 24.312 16.453 1 97.25 209 THR A C 1
ATOM 1605 O O . THR A 1 209 ? -10.719 25.547 16.484 1 97.25 209 THR A O 1
ATOM 1608 N N . TYR A 1 210 ? -11.008 23.609 17.484 1 96.75 210 TYR A N 1
ATOM 1609 C CA . TYR A 1 210 ? -11.43 24.234 18.734 1 96.75 210 TYR A CA 1
ATOM 1610 C C . TYR A 1 210 ? -10.289 25.031 19.359 1 96.75 210 TYR A C 1
ATOM 1612 O O . TYR A 1 210 ? -10.5 26.094 19.922 1 96.75 210 TYR A O 1
ATOM 1620 N N . GLY A 1 211 ? -9.148 24.453 19.266 1 98 211 GLY A N 1
ATOM 1621 C CA . GLY A 1 211 ? -7.984 25.172 19.75 1 98 211 GLY A CA 1
ATOM 1622 C C . GLY A 1 211 ? -7.703 26.453 18.969 1 98 211 GLY A C 1
ATOM 1623 O O . GLY A 1 211 ? -7.383 27.484 19.562 1 98 211 GLY A O 1
ATOM 1624 N N . ILE A 1 212 ? -7.844 26.391 17.703 1 98.56 212 ILE A N 1
ATOM 1625 C CA . ILE A 1 212 ? -7.629 27.547 16.844 1 98.56 212 ILE A CA 1
ATOM 1626 C C . ILE A 1 212 ? -8.664 28.609 17.156 1 98.56 212 ILE A C 1
ATOM 1628 O O . ILE A 1 212 ? -8.328 29.797 17.281 1 98.56 212 ILE A O 1
ATOM 1632 N N . ALA A 1 213 ? -9.891 28.188 17.297 1 98 213 ALA A N 1
ATOM 1633 C CA . ALA A 1 213 ? -10.953 29.125 17.656 1 98 213 ALA A CA 1
ATOM 1634 C C . ALA A 1 213 ? -10.641 29.812 18.984 1 98 213 ALA A C 1
ATOM 1636 O O . ALA A 1 213 ? -10.867 31.016 19.141 1 98 213 ALA A O 1
ATOM 1637 N N . ASN A 1 214 ? -10.188 29.047 19.906 1 98 214 ASN A N 1
ATOM 1638 C CA . ASN A 1 214 ? -9.844 29.609 21.203 1 98 214 ASN A CA 1
ATOM 1639 C C . ASN A 1 214 ? -8.711 30.625 21.094 1 98 214 ASN A C 1
ATOM 1641 O O . ASN A 1 214 ? -8.711 31.641 21.797 1 98 214 ASN A O 1
ATOM 1645 N N . LEU A 1 215 ? -7.719 30.359 20.266 1 98.44 215 LEU A N 1
ATOM 1646 C CA . LEU A 1 215 ? -6.656 31.344 20.016 1 98.44 215 LEU A CA 1
ATOM 1647 C C . LEU A 1 215 ? -7.234 32.656 19.516 1 98.44 215 LEU A C 1
ATOM 1649 O O . LEU A 1 215 ? -6.848 33.719 20 1 98.44 215 LEU A O 1
ATOM 1653 N N . LEU A 1 216 ? -8.141 32.531 18.609 1 98.25 216 LEU A N 1
ATOM 1654 C CA . LEU A 1 216 ? -8.773 33.719 18.047 1 98.25 216 LEU A CA 1
ATOM 1655 C C . LEU A 1 216 ? -9.555 34.469 19.125 1 98.25 216 LEU A C 1
ATOM 1657 O O . LEU A 1 216 ? -9.445 35.688 19.219 1 98.25 216 LEU A O 1
ATOM 1661 N N . ASN A 1 217 ? -10.273 33.781 19.906 1 97.38 217 ASN A N 1
ATOM 1662 C CA . ASN A 1 217 ? -11.102 34.375 20.938 1 97.38 217 ASN A CA 1
ATOM 1663 C C . ASN A 1 217 ? -10.25 35.062 22 1 97.38 217 ASN A C 1
ATOM 1665 O O . ASN A 1 217 ? -10.719 36 22.641 1 97.38 217 ASN A O 1
ATOM 1669 N N . GLN A 1 218 ? -9.117 34.656 22.109 1 96.88 218 GLN A N 1
ATOM 1670 C CA . GLN A 1 218 ? -8.203 35.219 23.094 1 96.88 218 GLN A CA 1
ATOM 1671 C C . GLN A 1 218 ? -7.434 36.406 22.5 1 96.88 218 GLN A C 1
ATOM 1673 O O . GLN A 1 218 ? -6.531 36.938 23.141 1 96.88 218 GLN A O 1
ATOM 1678 N N . GLY A 1 219 ? -7.68 36.719 21.328 1 97.06 219 GLY A N 1
ATOM 1679 C CA . GLY A 1 219 ? -7.094 37.906 20.703 1 97.06 219 GLY A CA 1
ATOM 1680 C C . GLY A 1 219 ? -5.855 37.594 19.891 1 97.06 219 GLY A C 1
ATOM 1681 O O . GLY A 1 219 ? -5.148 38.5 19.453 1 97.06 219 GLY A O 1
ATOM 1682 N N . GLY A 1 220 ? -5.605 36.312 19.734 1 97.81 220 GLY A N 1
ATOM 1683 C CA . GLY A 1 220 ? -4.449 35.938 18.953 1 97.81 220 GLY A CA 1
ATOM 1684 C C . GLY A 1 220 ? -4.645 36.156 17.453 1 97.81 220 GLY A C 1
ATOM 1685 O O . GLY A 1 220 ? -5.777 36.188 16.969 1 97.81 220 GLY A O 1
ATOM 1686 N N . GLU A 1 221 ? -3.523 36.281 16.781 1 98.38 221 GLU A N 1
ATOM 1687 C CA . GLU A 1 221 ? -3.549 36.438 15.336 1 98.38 221 GLU A CA 1
ATOM 1688 C C . GLU A 1 221 ? -3.338 35.094 14.633 1 98.38 221 GLU A C 1
ATOM 1690 O O . GLU A 1 221 ? -2.426 34.344 14.977 1 98.38 221 GLU A O 1
ATOM 1695 N N . VAL A 1 222 ? -4.176 34.875 13.688 1 98.88 222 VAL A N 1
ATOM 1696 C CA . VAL A 1 222 ? -4.074 33.688 12.859 1 98.88 222 VAL A CA 1
ATOM 1697 C C . VAL A 1 222 ? -4.098 34.062 11.383 1 98.88 222 VAL A C 1
ATOM 1699 O O . VAL A 1 222 ? -4.965 34.812 10.945 1 98.88 222 VAL A O 1
ATOM 1702 N N . TYR A 1 223 ? -3.092 33.562 10.656 1 98.88 223 TYR A N 1
ATOM 1703 C CA . TYR A 1 223 ? -3.033 33.781 9.211 1 98.88 223 TYR A CA 1
ATOM 1704 C C . TYR A 1 223 ? -3.309 32.469 8.461 1 98.88 223 TYR A C 1
ATOM 1706 O O . TYR A 1 223 ? -3.236 31.391 9.039 1 98.88 223 TYR A O 1
ATOM 1714 N N . ALA A 1 224 ? -3.666 32.656 7.211 1 98.88 224 ALA A N 1
ATOM 1715 C CA . ALA A 1 224 ? -3.82 31.5 6.309 1 98.88 224 ALA A CA 1
ATOM 1716 C C . ALA A 1 224 ? -3.223 31.812 4.938 1 98.88 224 ALA A C 1
ATOM 1718 O O . ALA A 1 224 ? -3.26 32.969 4.477 1 98.88 224 ALA A O 1
ATOM 1719 N N . ILE A 1 225 ? -2.674 30.797 4.391 1 98.69 225 ILE A N 1
ATOM 1720 C CA . ILE A 1 225 ? -2.186 30.859 3.018 1 98.69 225 ILE A CA 1
ATOM 1721 C C . ILE A 1 225 ? -3.088 30.016 2.111 1 98.69 225 ILE A C 1
ATOM 1723 O O . ILE A 1 225 ? -3.408 28.875 2.43 1 98.69 225 ILE A O 1
ATOM 1727 N N . VAL A 1 226 ? -3.508 30.594 0.992 1 98.69 226 VAL A N 1
ATOM 1728 C CA . VAL A 1 226 ? -4.359 29.875 0.053 1 98.69 226 VAL A CA 1
ATOM 1729 C C . VAL A 1 226 ? -3.492 29.078 -0.926 1 98.69 226 VAL A C 1
ATOM 1731 O O . VAL A 1 226 ? -2.715 29.672 -1.687 1 98.69 226 VAL A O 1
ATOM 1734 N N . LEU A 1 227 ? -3.666 27.797 -0.905 1 98.31 227 LEU A N 1
ATOM 1735 C CA . LEU A 1 227 ? -2.969 26.906 -1.826 1 98.31 227 LEU A CA 1
ATOM 1736 C C . LEU A 1 227 ? -3.789 26.688 -3.094 1 98.31 227 LEU A C 1
ATOM 1738 O O . LEU A 1 227 ? -4.719 25.875 -3.102 1 98.31 227 LEU A O 1
ATOM 1742 N N . GLU A 1 228 ? -3.389 27.328 -4.129 1 96.94 228 GLU A N 1
ATOM 1743 C CA . GLU A 1 228 ? -4.164 27.25 -5.363 1 96.94 228 GLU A CA 1
ATOM 1744 C C . GLU A 1 228 ? -3.654 26.141 -6.277 1 96.94 228 GLU A C 1
ATOM 1746 O O . GLU A 1 228 ? -4.441 25.5 -6.969 1 96.94 228 GLU A O 1
ATOM 1751 N N . LYS A 1 229 ? -2.361 25.922 -6.27 1 95.44 229 LYS A N 1
ATOM 1752 C CA . LYS A 1 229 ? -1.755 24.969 -7.191 1 95.44 229 LYS A CA 1
ATOM 1753 C C . LYS A 1 229 ? -1.383 23.672 -6.477 1 95.44 229 LYS A C 1
ATOM 1755 O O . LYS A 1 229 ? -1.263 22.625 -7.105 1 95.44 229 LYS A O 1
ATOM 1760 N N . GLU A 1 230 ? -1.184 23.781 -5.207 1 96.81 230 GLU A N 1
ATOM 1761 C CA . GLU A 1 230 ? -0.758 22.641 -4.41 1 96.81 230 GLU A CA 1
ATOM 1762 C C . GLU A 1 230 ? -1.91 21.656 -4.184 1 96.81 230 GLU A C 1
ATOM 1764 O O . GLU A 1 230 ? -3.076 22.062 -4.188 1 96.81 230 GLU A O 1
ATOM 1769 N N . ARG A 1 231 ? -1.528 20.438 -3.98 1 95.69 231 ARG A N 1
ATOM 1770 C CA . ARG A 1 231 ? -2.504 19.375 -3.752 1 95.69 231 ARG A CA 1
ATOM 1771 C C . ARG A 1 231 ? -2.24 18.672 -2.43 1 95.69 231 ARG A C 1
ATOM 1773 O O . ARG A 1 231 ? -1.097 18.594 -1.978 1 95.69 231 ARG A O 1
ATOM 1780 N N . TRP A 1 232 ? -3.355 18.25 -1.836 1 97.44 232 TRP A N 1
ATOM 1781 C CA . TRP A 1 232 ? -3.295 17.312 -0.727 1 97.44 232 TRP A CA 1
ATOM 1782 C C . TRP A 1 232 ? -3.377 15.875 -1.231 1 97.44 232 TRP A C 1
ATOM 1784 O O . TRP A 1 232 ? -4.43 15.43 -1.701 1 97.44 232 TRP A O 1
ATOM 1794 N N . LEU A 1 233 ? -2.25 15.172 -1.152 1 97.56 233 LEU A N 1
ATOM 1795 C CA . LEU A 1 233 ? -2.232 13.766 -1.541 1 97.56 233 LEU A CA 1
ATOM 1796 C C . LEU A 1 233 ? -2.756 12.883 -0.414 1 97.56 233 LEU A C 1
ATOM 1798 O O . LEU A 1 233 ? -1.987 12.43 0.437 1 97.56 233 LEU A O 1
ATOM 1802 N N . ASN A 1 234 ? -4.008 12.602 -0.479 1 97.06 234 ASN A N 1
ATOM 1803 C CA . ASN A 1 234 ? -4.781 11.977 0.591 1 97.06 234 ASN A CA 1
ATOM 1804 C C . ASN A 1 234 ? -4.727 10.453 0.505 1 97.06 234 ASN A C 1
ATOM 1806 O O . ASN A 1 234 ? -5.027 9.875 -0.54 1 97.06 234 ASN A O 1
ATOM 1810 N N . VAL A 1 235 ? -4.34 9.805 1.601 1 97.06 235 VAL A N 1
ATOM 1811 C CA . VAL A 1 235 ? -4.301 8.352 1.638 1 97.06 235 VAL A CA 1
ATOM 1812 C C . VAL A 1 235 ? -5.301 7.828 2.668 1 97.06 235 VAL A C 1
ATOM 1814 O O . VAL A 1 235 ? -5.164 6.711 3.168 1 97.06 235 VAL A O 1
ATOM 1817 N N . GLY A 1 236 ? -6.238 8.656 3.018 1 95.81 236 GLY A N 1
ATOM 1818 C CA . GLY A 1 236 ? -7.125 8.344 4.129 1 95.81 236 GLY A CA 1
ATOM 1819 C C . GLY A 1 236 ? -8.383 7.602 3.701 1 95.81 236 GLY A C 1
ATOM 1820 O O . GLY A 1 236 ? -9.141 7.121 4.543 1 95.81 236 GLY A O 1
ATOM 1821 N N . ASP A 1 237 ? -8.641 7.562 2.467 1 94.44 237 ASP A N 1
ATOM 1822 C CA . ASP A 1 237 ? -9.742 6.785 1.911 1 94.44 237 ASP A CA 1
ATOM 1823 C C . ASP A 1 237 ? -9.414 6.293 0.504 1 94.44 237 ASP A C 1
ATOM 1825 O O . ASP A 1 237 ? -8.57 6.879 -0.184 1 94.44 237 ASP A O 1
ATOM 1829 N N . PRO A 1 238 ? -10.062 5.238 0.036 1 95.31 238 PRO A N 1
ATOM 1830 C CA . PRO A 1 238 ? -9.672 4.566 -1.203 1 95.31 238 PRO A CA 1
ATOM 1831 C C . PRO A 1 238 ? -9.773 5.473 -2.426 1 95.31 238 PRO A C 1
ATOM 1833 O O . PRO A 1 238 ? -8.883 5.461 -3.281 1 95.31 238 PRO A O 1
ATOM 1836 N N . GLU A 1 239 ? -10.789 6.277 -2.512 1 93.81 239 GLU A N 1
ATOM 1837 C CA . GLU A 1 239 ? -10.992 7.125 -3.682 1 93.81 239 GLU A CA 1
ATOM 1838 C C . GLU A 1 239 ? -9.891 8.18 -3.795 1 93.81 239 GLU A C 1
ATOM 1840 O O . GLU A 1 239 ? -9.289 8.344 -4.855 1 93.81 239 GLU A O 1
ATOM 1845 N N . ASN A 1 240 ? -9.656 8.82 -2.744 1 95.12 240 ASN A N 1
ATOM 1846 C CA . ASN A 1 240 ? -8.617 9.844 -2.742 1 95.12 240 ASN A CA 1
ATOM 1847 C C . ASN A 1 240 ? -7.227 9.234 -2.846 1 95.12 240 ASN A C 1
ATOM 1849 O O . ASN A 1 240 ? -6.324 9.828 -3.436 1 95.12 240 ASN A O 1
ATOM 1853 N N . TYR A 1 241 ? -7.129 8.047 -2.314 1 97 241 TYR A N 1
ATOM 1854 C CA . TYR A 1 241 ? -5.844 7.371 -2.428 1 97 241 TYR A CA 1
ATOM 1855 C C . TYR A 1 241 ? -5.527 7.043 -3.883 1 97 241 TYR A C 1
ATOM 1857 O O . TYR A 1 241 ? -4.398 7.246 -4.34 1 97 241 TYR A O 1
ATOM 1865 N N . PHE A 1 242 ? -6.484 6.617 -4.598 1 96.62 242 PHE A N 1
ATOM 1866 C CA . PHE A 1 242 ? -6.254 6.332 -6.012 1 96.62 242 PHE A CA 1
ATOM 1867 C C . PHE A 1 242 ? -5.832 7.594 -6.754 1 96.62 242 PHE A C 1
ATOM 1869 O O . PHE A 1 242 ? -4.898 7.562 -7.559 1 96.62 242 PHE A O 1
ATOM 1876 N N . LYS A 1 243 ? -6.5 8.664 -6.422 1 96 243 LYS A N 1
ATOM 1877 C CA . LYS A 1 243 ? -6.145 9.93 -7.055 1 96 243 LYS A CA 1
ATOM 1878 C C . LYS A 1 243 ? -4.703 10.312 -6.738 1 96 243 LYS A C 1
ATOM 1880 O O . LYS A 1 243 ? -3.98 10.812 -7.605 1 96 243 LYS A O 1
ATOM 1885 N N . ALA A 1 244 ? -4.316 10.117 -5.523 1 97.44 244 ALA A N 1
ATOM 1886 C CA . ALA A 1 244 ? -2.947 10.414 -5.117 1 97.44 244 ALA A CA 1
ATOM 1887 C C . ALA A 1 244 ? -1.946 9.539 -5.859 1 97.44 244 ALA A C 1
ATOM 1889 O O . ALA A 1 244 ? -0.9 10.016 -6.305 1 97.44 244 ALA A O 1
ATOM 1890 N N . LEU A 1 245 ? -2.287 8.297 -6.008 1 97.12 245 LEU A N 1
ATOM 1891 C CA . LEU A 1 245 ? -1.441 7.363 -6.738 1 97.12 245 LEU A CA 1
ATOM 1892 C C . LEU A 1 245 ? -1.306 7.781 -8.195 1 97.12 245 LEU A C 1
ATOM 1894 O O . LEU A 1 245 ? -0.199 7.797 -8.742 1 97.12 245 LEU A O 1
ATOM 1898 N N . GLU A 1 246 ? -2.363 8.125 -8.773 1 95.88 246 GLU A N 1
ATOM 1899 C CA . GLU A 1 246 ? -2.361 8.57 -10.164 1 95.88 246 GLU A CA 1
ATOM 1900 C C . GLU A 1 246 ? -1.508 9.828 -10.336 1 95.88 246 GLU A C 1
ATOM 1902 O O . GLU A 1 246 ? -0.697 9.906 -11.266 1 95.88 246 GLU A O 1
ATOM 1907 N N . PHE A 1 247 ? -1.68 10.711 -9.461 1 95.81 247 PHE A N 1
ATOM 1908 C CA . PHE A 1 247 ? -0.941 11.961 -9.531 1 95.81 247 PHE A CA 1
ATOM 1909 C C . PHE A 1 247 ? 0.558 11.719 -9.398 1 95.81 247 PHE A C 1
ATOM 1911 O O . PHE A 1 247 ? 1.346 12.227 -10.203 1 95.81 247 PHE A O 1
ATOM 1918 N N . THR A 1 248 ? 0.92 10.945 -8.43 1 96.25 248 THR A N 1
ATOM 1919 C CA . THR A 1 248 ? 2.338 10.766 -8.141 1 96.25 248 THR A CA 1
ATOM 1920 C C . THR A 1 248 ? 3.002 9.906 -9.211 1 96.25 248 THR A C 1
ATOM 1922 O O . THR A 1 248 ? 4.223 9.945 -9.383 1 96.25 248 THR A O 1
ATOM 1925 N N . TYR A 1 249 ? 2.273 9.047 -9.875 1 94.69 249 TYR A N 1
ATOM 1926 C CA . TYR A 1 249 ? 2.818 8.273 -10.977 1 94.69 249 TYR A CA 1
ATOM 1927 C C . TYR A 1 249 ? 2.922 9.109 -12.242 1 94.69 249 TYR A C 1
ATOM 1929 O O . TYR A 1 249 ? 3.635 8.75 -13.18 1 94.69 249 TYR A O 1
ATOM 1937 N N . GLY A 1 250 ? 2.393 10.336 -12.242 1 86 250 GLY A N 1
ATOM 1938 C CA . GLY A 1 250 ? 2.527 11.266 -13.352 1 86 250 GLY A CA 1
ATOM 1939 C C . GLY A 1 250 ? 1.371 11.195 -14.336 1 86 250 GLY A C 1
ATOM 1940 O O . GLY A 1 250 ? 1.483 11.664 -15.469 1 86 250 GLY A O 1
ATOM 1941 N N . LYS A 1 251 ? 0.32 10.406 -14.078 1 66.38 251 LYS A N 1
ATOM 1942 C CA . LYS A 1 251 ? -0.826 10.383 -14.977 1 66.38 251 LYS A CA 1
ATOM 1943 C C . LYS A 1 251 ? -1.782 11.531 -14.68 1 66.38 251 LYS A C 1
ATOM 1945 O O . LYS A 1 251 ? -2.082 11.812 -13.516 1 66.38 251 LYS A O 1
ATOM 1950 N N . SER A 1 252 ? -1.438 12.734 -14.875 1 50.16 252 SER A N 1
ATOM 1951 C CA . SER A 1 252 ? -2.32 13.883 -14.695 1 50.16 252 SER A CA 1
ATOM 1952 C C . SER A 1 252 ? -3.779 13.5 -14.922 1 50.16 252 SER A C 1
ATOM 1954 O O . SER A 1 252 ? -4.105 12.828 -15.898 1 50.16 252 SER A O 1
ATOM 1956 N N . VAL A 1 253 ? -4.613 13.414 -13.789 1 38.12 253 VAL A N 1
ATOM 1957 C CA . VAL A 1 253 ? -6.035 13.469 -14.109 1 38.12 253 VAL A CA 1
ATOM 1958 C C . VAL A 1 253 ? -6.336 14.742 -14.898 1 38.12 253 VAL A C 1
ATOM 1960 O O . VAL A 1 253 ? -5.75 15.797 -14.641 1 38.12 253 VAL A O 1
ATOM 1963 N N . MET B 1 1 ? -7.543 -37.062 -8.703 1 76.88 1 MET B N 1
ATOM 1964 C CA . MET B 1 1 ? -7.453 -36.656 -7.301 1 76.88 1 MET B CA 1
ATOM 1965 C C . MET B 1 1 ? -7.777 -35.188 -7.125 1 76.88 1 MET B C 1
ATOM 1967 O O . MET B 1 1 ? -7.453 -34.375 -7.988 1 76.88 1 MET B O 1
ATOM 1971 N N . LYS B 1 2 ? -8.422 -34.875 -6.047 1 90.44 2 LYS B N 1
ATOM 1972 C CA . LYS B 1 2 ? -8.828 -33.5 -5.781 1 90.44 2 LYS B CA 1
ATOM 1973 C C . LYS B 1 2 ? -7.645 -32.656 -5.309 1 90.44 2 LYS B C 1
ATOM 1975 O O . LYS B 1 2 ? -6.832 -33.125 -4.508 1 90.44 2 LYS B O 1
ATOM 1980 N N . VAL B 1 3 ? -7.469 -31.531 -5.887 1 97.25 3 VAL B N 1
ATOM 1981 C CA . VAL B 1 3 ? -6.402 -30.609 -5.492 1 97.25 3 VAL B CA 1
ATOM 1982 C C . VAL B 1 3 ? -6.891 -29.703 -4.363 1 97.25 3 VAL B C 1
ATOM 1984 O O . VAL B 1 3 ? -7.652 -28.766 -4.594 1 97.25 3 VAL B O 1
ATOM 1987 N N . GLU B 1 4 ? -6.402 -29.953 -3.127 1 97.94 4 GLU B N 1
ATOM 1988 C CA . GLU B 1 4 ? -6.902 -29.219 -1.968 1 97.94 4 GLU B CA 1
ATOM 1989 C C . GLU B 1 4 ? -5.793 -28.391 -1.31 1 97.94 4 GLU B C 1
ATOM 1991 O O . GLU B 1 4 ? -6.047 -27.625 -0.379 1 97.94 4 GLU B O 1
ATOM 1996 N N . LYS B 1 5 ? -4.586 -28.547 -1.769 1 98.75 5 LYS B N 1
ATOM 1997 C CA . LYS B 1 5 ? -3.43 -27.906 -1.152 1 98.75 5 LYS B CA 1
ATOM 1998 C C . LYS B 1 5 ? -2.826 -26.859 -2.078 1 98.75 5 LYS B C 1
ATOM 2000 O O . LYS B 1 5 ? -2.857 -27 -3.301 1 98.75 5 LYS B O 1
ATOM 2005 N N . ALA B 1 6 ? -2.311 -25.812 -1.443 1 98.88 6 ALA B N 1
ATOM 2006 C CA . ALA B 1 6 ? -1.578 -24.797 -2.199 1 98.88 6 ALA B CA 1
ATOM 2007 C C . ALA B 1 6 ? -0.329 -24.344 -1.446 1 98.88 6 ALA B C 1
ATOM 2009 O O . ALA B 1 6 ? -0.356 -24.188 -0.223 1 98.88 6 ALA B O 1
ATOM 2010 N N . VAL B 1 7 ? 0.73 -24.203 -2.199 1 98.94 7 VAL B N 1
ATOM 2011 C CA . VAL B 1 7 ? 1.974 -23.609 -1.715 1 98.94 7 VAL B CA 1
ATOM 2012 C C . VAL B 1 7 ? 2.148 -22.219 -2.307 1 98.94 7 VAL B C 1
ATOM 2014 O O . VAL B 1 7 ? 2.188 -22.062 -3.529 1 98.94 7 VAL B O 1
ATOM 2017 N N . ILE B 1 8 ? 2.193 -21.219 -1.431 1 98.81 8 ILE B N 1
ATOM 2018 C CA . ILE B 1 8 ? 2.443 -19.844 -1.831 1 98.81 8 ILE B CA 1
ATOM 2019 C C . ILE B 1 8 ? 3.855 -19.438 -1.416 1 98.81 8 ILE B C 1
ATOM 2021 O O . ILE B 1 8 ? 4.219 -19.531 -0.241 1 98.81 8 ILE B O 1
ATOM 2025 N N . THR B 1 9 ? 4.668 -18.984 -2.383 1 98.25 9 THR B N 1
ATOM 2026 C CA . THR B 1 9 ? 6.051 -18.609 -2.08 1 98.25 9 THR B CA 1
ATOM 2027 C C . THR B 1 9 ? 6.168 -17.125 -1.808 1 98.25 9 THR B C 1
ATOM 2029 O O . THR B 1 9 ? 5.973 -16.297 -2.709 1 98.25 9 THR B O 1
ATOM 2032 N N . ALA B 1 10 ? 6.473 -16.797 -0.581 1 96.88 10 ALA B N 1
ATOM 2033 C CA . ALA B 1 10 ? 6.559 -15.398 -0.165 1 96.88 10 ALA B CA 1
ATOM 2034 C C . ALA B 1 10 ? 7.883 -15.117 0.539 1 96.88 10 ALA B C 1
ATOM 2036 O O . ALA B 1 10 ? 7.926 -14.391 1.532 1 96.88 10 ALA B O 1
ATOM 2037 N N . ALA B 1 11 ? 8.969 -15.703 0.062 1 93.81 11 ALA B N 1
ATOM 2038 C CA . ALA B 1 11 ? 10.25 -15.594 0.747 1 93.81 11 ALA B CA 1
ATOM 2039 C C . ALA B 1 11 ? 11.133 -14.531 0.095 1 93.81 11 ALA B C 1
ATOM 2041 O O . ALA B 1 11 ? 12.172 -14.164 0.636 1 93.81 11 ALA B O 1
ATOM 2042 N N . GLY B 1 12 ? 10.703 -14.023 -1.023 1 88.75 12 GLY B N 1
ATOM 2043 C CA . GLY B 1 12 ? 11.523 -13.062 -1.745 1 88.75 12 GLY B CA 1
ATOM 2044 C C . GLY B 1 12 ? 11.633 -11.727 -1.038 1 88.75 12 GLY B C 1
ATOM 2045 O O . GLY B 1 12 ? 10.703 -11.305 -0.348 1 88.75 12 GLY B O 1
ATOM 2046 N N . LYS B 1 13 ? 12.711 -10.992 -1.33 1 83.94 13 LYS B N 1
ATOM 2047 C CA . LYS B 1 13 ? 12.992 -9.719 -0.678 1 83.94 13 LYS B CA 1
ATOM 2048 C C . LYS B 1 13 ? 12.188 -8.586 -1.312 1 83.94 13 LYS B C 1
ATOM 2050 O O . LYS B 1 13 ? 12.016 -7.523 -0.71 1 83.94 13 LYS B O 1
ATOM 2055 N N . GLY B 1 14 ? 11.766 -8.805 -2.502 1 89.56 14 GLY B N 1
ATOM 2056 C CA . GLY B 1 14 ? 11.031 -7.754 -3.189 1 89.56 14 GLY B CA 1
ATOM 2057 C C . GLY B 1 14 ? 11.867 -6.516 -3.447 1 89.56 14 GLY B C 1
ATOM 2058 O O . GLY B 1 14 ? 11.383 -5.391 -3.311 1 89.56 14 GLY B O 1
ATOM 2059 N N . SER B 1 15 ? 13.078 -6.633 -3.846 1 88.31 15 SER B N 1
ATOM 2060 C CA . SER B 1 15 ? 14.055 -5.551 -3.951 1 88.31 15 SER B CA 1
ATOM 2061 C C . SER B 1 15 ? 13.625 -4.523 -4.996 1 88.31 15 SER B C 1
ATOM 2063 O O . SER B 1 15 ? 13.914 -3.332 -4.855 1 88.31 15 SER B O 1
ATOM 2065 N N . ARG B 1 16 ? 12.883 -4.867 -6.051 1 88.75 16 ARG B N 1
ATOM 2066 C CA . ARG B 1 16 ? 12.43 -3.945 -7.09 1 88.75 16 ARG B CA 1
ATOM 2067 C C . ARG B 1 16 ? 11.414 -2.953 -6.539 1 88.75 16 ARG B C 1
ATOM 2069 O O . ARG B 1 16 ? 11.148 -1.923 -7.16 1 88.75 16 ARG B O 1
ATOM 2076 N N . MET B 1 17 ? 10.844 -3.316 -5.391 1 92.31 17 MET B N 1
ATOM 2077 C CA . MET B 1 17 ? 9.812 -2.48 -4.789 1 92.31 17 MET B CA 1
ATOM 2078 C C . MET B 1 17 ? 10.375 -1.672 -3.625 1 92.31 17 MET B C 1
ATOM 2080 O O . MET B 1 17 ? 9.625 -1.188 -2.779 1 92.31 17 MET B O 1
ATOM 2084 N N . LYS B 1 18 ? 11.695 -1.704 -3.498 1 85.81 18 LYS B N 1
ATOM 2085 C CA . LYS B 1 18 ? 12.258 -0.766 -2.529 1 85.81 18 LYS B CA 1
ATOM 2086 C C . LYS B 1 18 ? 11.766 0.656 -2.797 1 85.81 18 LYS B C 1
ATOM 2088 O O . LYS B 1 18 ? 11.695 1.084 -3.949 1 85.81 18 LYS B O 1
ATOM 2093 N N . TYR B 1 19 ? 11.234 1.308 -1.741 1 90.56 19 TYR B N 1
ATOM 2094 C CA . TYR B 1 19 ? 11.516 1.228 -0.312 1 90.56 19 TYR B CA 1
ATOM 2095 C C . TYR B 1 19 ? 10.352 0.58 0.436 1 90.56 19 TYR B C 1
ATOM 2097 O O . TYR B 1 19 ? 10.484 0.217 1.607 1 90.56 19 TYR B O 1
ATOM 2105 N N . ILE B 1 20 ? 9.258 0.37 -0.256 1 91.31 20 ILE B N 1
ATOM 2106 C CA . ILE B 1 20 ? 8.062 -0.044 0.477 1 91.31 20 ILE B CA 1
ATOM 2107 C C . ILE B 1 20 ? 8.266 -1.45 1.037 1 91.31 20 ILE B C 1
ATOM 2109 O O . ILE B 1 20 ? 7.754 -1.777 2.109 1 91.31 20 ILE B O 1
ATOM 2113 N N . THR B 1 21 ? 9.055 -2.195 0.406 1 91.44 21 THR B N 1
ATOM 2114 C CA . THR B 1 21 ? 9.258 -3.568 0.858 1 91.44 21 THR B CA 1
ATOM 2115 C C . THR B 1 21 ? 10.172 -3.607 2.078 1 91.44 21 THR B C 1
ATOM 2117 O O . THR B 1 21 ? 10.344 -4.656 2.699 1 91.44 21 THR B O 1
ATOM 2120 N N . SER B 1 22 ? 10.734 -2.547 2.438 1 87.75 22 SER B N 1
ATOM 2121 C CA . SER B 1 22 ? 11.398 -2.453 3.732 1 87.75 22 SER B CA 1
ATOM 2122 C C . SER B 1 22 ? 10.391 -2.348 4.867 1 87.75 22 SER B C 1
ATOM 2124 O O . SER B 1 22 ? 10.727 -2.576 6.031 1 87.75 22 SER B O 1
ATOM 2126 N N . VAL B 1 23 ? 9.195 -2.035 4.496 1 87.81 23 VAL B N 1
ATOM 2127 C CA . VAL B 1 23 ? 8.133 -1.863 5.477 1 87.81 23 VAL B CA 1
ATOM 2128 C C . VAL B 1 23 ? 7.285 -3.133 5.551 1 87.81 23 VAL B C 1
ATOM 2130 O O . VAL B 1 23 ? 6.98 -3.619 6.645 1 87.81 23 VAL B O 1
ATOM 2133 N N . LEU B 1 24 ? 6.98 -3.568 4.434 1 89.06 24 LEU B N 1
ATOM 2134 C CA . LEU B 1 24 ? 6.125 -4.75 4.406 1 89.06 24 LEU B CA 1
ATOM 2135 C C . LEU B 1 24 ? 6.465 -5.641 3.217 1 89.06 24 LEU B C 1
ATOM 2137 O O . LEU B 1 24 ? 6.922 -5.148 2.18 1 89.06 24 LEU B O 1
ATOM 2141 N N . PRO B 1 25 ? 6.145 -6.922 3.322 1 93.12 25 PRO B N 1
ATOM 2142 C CA . PRO B 1 25 ? 6.336 -7.824 2.184 1 93.12 25 PRO B CA 1
ATOM 2143 C C . PRO B 1 25 ? 5.398 -7.52 1.021 1 93.12 25 PRO B C 1
ATOM 2145 O O . PRO B 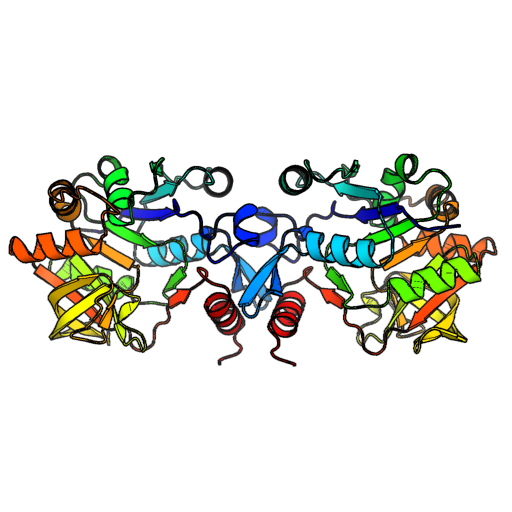1 25 ? 4.293 -7.012 1.231 1 93.12 25 PRO B O 1
ATOM 2148 N N . LYS B 1 26 ? 5.805 -7.902 -0.161 1 93.75 26 LYS B N 1
ATOM 2149 C CA . LYS B 1 26 ? 5.016 -7.621 -1.356 1 93.75 26 LYS B CA 1
ATOM 2150 C C . LYS B 1 26 ? 3.637 -8.273 -1.271 1 93.75 26 LYS B C 1
ATOM 2152 O O . LYS B 1 26 ? 2.654 -7.719 -1.771 1 93.75 26 LYS B O 1
ATOM 2157 N N . ALA B 1 27 ? 3.586 -9.375 -0.576 1 96.19 27 ALA B N 1
ATOM 2158 C CA . ALA B 1 27 ? 2.336 -10.117 -0.46 1 96.19 27 ALA B CA 1
ATOM 2159 C C . ALA B 1 27 ? 1.282 -9.312 0.29 1 96.19 27 ALA B C 1
ATOM 2161 O O . ALA B 1 27 ? 0.093 -9.633 0.245 1 96.19 27 ALA B O 1
ATOM 2162 N N . LEU B 1 28 ? 1.72 -8.289 0.921 1 95.88 28 LEU B N 1
ATOM 2163 C CA . LEU B 1 28 ? 0.788 -7.504 1.724 1 95.88 28 LEU B CA 1
ATOM 2164 C C . LEU B 1 28 ? 0.479 -6.168 1.052 1 95.88 28 LEU B C 1
ATOM 2166 O O . LEU B 1 28 ? -0.245 -5.34 1.609 1 95.88 28 LEU B O 1
ATOM 2170 N N . LEU B 1 29 ? 1.04 -5.938 -0.106 1 95.81 29 LEU B N 1
ATOM 2171 C CA . LEU B 1 29 ? 0.7 -4.73 -0.852 1 95.81 29 LEU B CA 1
ATOM 2172 C C . LEU B 1 29 ? -0.767 -4.742 -1.268 1 95.81 29 LEU B C 1
ATOM 2174 O O . LEU B 1 29 ? -1.297 -5.785 -1.659 1 95.81 29 LEU B O 1
ATOM 2178 N N . PRO B 1 30 ? -1.44 -3.645 -1.216 1 95.62 30 PRO B N 1
ATOM 2179 C CA . PRO B 1 30 ? -2.891 -3.607 -1.416 1 95.62 30 PRO B CA 1
ATOM 2180 C C . PRO B 1 30 ? -3.279 -3.428 -2.881 1 95.62 30 PRO B C 1
ATOM 2182 O O . PRO B 1 30 ? -2.551 -2.787 -3.643 1 95.62 30 PRO B O 1
ATOM 2185 N N . LEU B 1 31 ? -4.359 -3.963 -3.207 1 97 31 LEU B N 1
ATOM 2186 C CA . LEU B 1 31 ? -5.09 -3.693 -4.438 1 97 31 LEU B CA 1
ATOM 2187 C C . LEU B 1 31 ? -6.535 -3.316 -4.141 1 97 31 LEU B C 1
ATOM 2189 O O . LEU B 1 31 ? -7.066 -3.654 -3.08 1 97 31 LEU B O 1
ATOM 2193 N N . PHE B 1 32 ? -7.141 -2.602 -5.047 1 96.62 32 PHE B N 1
ATOM 2194 C CA . PHE B 1 32 ? -8.531 -2.184 -4.883 1 96.62 32 PHE B CA 1
ATOM 2195 C C . PHE B 1 32 ? -9.477 -3.336 -5.184 1 96.62 32 PHE B C 1
ATOM 2197 O O . PHE B 1 32 ? -9.172 -4.203 -6.004 1 96.62 32 PHE B O 1
ATOM 2204 N N . ARG B 1 33 ? -10.555 -3.318 -4.492 1 94.19 33 ARG B N 1
ATOM 2205 C CA . ARG B 1 33 ? -11.68 -4.215 -4.73 1 94.19 33 ARG B CA 1
ATOM 2206 C C . ARG B 1 33 ? -13.008 -3.529 -4.418 1 94.19 33 ARG B C 1
ATOM 2208 O O . ARG B 1 33 ? -13.109 -2.777 -3.447 1 94.19 33 ARG B O 1
ATOM 2215 N N . LYS B 1 34 ? -13.984 -3.771 -5.23 1 92.25 34 LYS B N 1
ATOM 2216 C CA . LYS B 1 34 ? -15.312 -3.225 -4.957 1 92.25 34 LYS B CA 1
ATOM 2217 C C . LYS B 1 34 ? -16.141 -4.188 -4.105 1 92.25 34 LYS B C 1
ATOM 2219 O O . LYS B 1 34 ? -16.312 -5.352 -4.473 1 92.25 34 LYS B O 1
ATOM 2224 N N . GLU B 1 35 ? -16.469 -3.783 -2.979 1 90.75 35 GLU B N 1
ATOM 2225 C CA . GLU B 1 35 ? -17.328 -4.539 -2.07 1 90.75 35 GLU B CA 1
ATOM 2226 C C . GLU B 1 35 ? -18.484 -3.684 -1.567 1 90.75 35 GLU B C 1
ATOM 2228 O O . GLU B 1 35 ? -18.281 -2.609 -1.004 1 90.75 35 GLU B O 1
ATOM 2233 N N . ASP B 1 36 ? -19.75 -4.082 -1.753 1 90.38 36 ASP B N 1
ATOM 2234 C CA . ASP B 1 36 ? -20.969 -3.406 -1.327 1 90.38 36 ASP B CA 1
ATOM 2235 C C . ASP B 1 36 ? -21.016 -1.972 -1.85 1 90.38 36 ASP B C 1
ATOM 2237 O O . ASP B 1 36 ? -21.281 -1.038 -1.093 1 90.38 36 ASP B O 1
ATOM 2241 N N . GLY B 1 37 ? -20.594 -1.79 -3.039 1 89.62 37 GLY B N 1
ATOM 2242 C CA . GLY B 1 37 ? -20.703 -0.512 -3.725 1 89.62 37 GLY B CA 1
ATOM 2243 C C . GLY B 1 37 ? -19.594 0.461 -3.35 1 89.62 37 GLY B C 1
ATOM 2244 O O . GLY B 1 37 ? -19.594 1.606 -3.805 1 89.62 37 GLY B O 1
ATOM 2245 N N . LYS B 1 38 ? -18.672 0.061 -2.545 1 91.81 38 LYS B N 1
ATOM 2246 C CA . LYS B 1 38 ? -17.562 0.92 -2.137 1 91.81 38 LYS B CA 1
ATOM 2247 C C . LYS B 1 38 ? -16.219 0.261 -2.432 1 91.81 38 LYS B C 1
ATOM 2249 O O . LYS B 1 38 ? -16.125 -0.967 -2.49 1 91.81 38 LYS B O 1
ATOM 2254 N N . PHE B 1 39 ? -15.25 1.064 -2.658 1 93.94 39 PHE B N 1
ATOM 2255 C CA . PHE B 1 39 ? -13.906 0.538 -2.842 1 93.94 39 PHE B CA 1
ATOM 2256 C C . PHE B 1 39 ? -13.234 0.271 -1.497 1 93.94 39 PHE B C 1
ATOM 2258 O O . PHE B 1 39 ? -13.328 1.089 -0.579 1 93.94 39 PHE B O 1
ATOM 2265 N N . VAL B 1 40 ? -12.688 -0.842 -1.437 1 94.44 40 VAL B N 1
ATOM 2266 C CA . VAL B 1 40 ? -11.805 -1.191 -0.327 1 94.44 40 VAL B CA 1
ATOM 2267 C C . VAL B 1 40 ? -10.438 -1.611 -0.864 1 94.44 40 VAL B C 1
ATOM 2269 O O . VAL B 1 40 ? -10.258 -1.756 -2.074 1 94.44 40 VAL B O 1
ATOM 2272 N N . MET B 1 41 ? -9.562 -1.758 0.018 1 95.56 41 MET B N 1
ATOM 2273 C CA . MET B 1 41 ? -8.25 -2.244 -0.391 1 95.56 41 MET B CA 1
ATOM 2274 C C . MET B 1 41 ? -7.875 -3.508 0.375 1 95.56 41 MET B C 1
ATOM 2276 O O . MET B 1 41 ? -8.016 -3.561 1.599 1 95.56 41 MET B O 1
ATOM 2280 N N . ARG B 1 42 ? -7.469 -4.527 -0.347 1 95.25 42 ARG B N 1
ATOM 2281 C CA . ARG B 1 42 ? -7.086 -5.82 0.209 1 95.25 42 ARG B CA 1
ATOM 2282 C C . ARG B 1 42 ? -5.645 -6.168 -0.149 1 95.25 42 ARG B C 1
ATOM 2284 O O . ARG B 1 42 ? -5.195 -5.91 -1.269 1 95.25 42 ARG B O 1
ATOM 2291 N N . PRO B 1 43 ? -4.934 -6.801 0.816 1 96.56 43 PRO B N 1
ATOM 2292 C CA . PRO B 1 43 ? -3.615 -7.32 0.45 1 96.56 43 PRO B CA 1
ATOM 2293 C C . PRO B 1 43 ? -3.682 -8.367 -0.66 1 96.56 43 PRO B C 1
ATOM 2295 O O . PRO B 1 43 ? -4.641 -9.141 -0.728 1 96.56 43 PRO B O 1
ATOM 2298 N N . VAL B 1 44 ? -2.645 -8.383 -1.438 1 97.44 44 VAL B N 1
ATOM 2299 C CA . VAL B 1 44 ? -2.625 -9.289 -2.576 1 97.44 44 VAL B CA 1
ATOM 2300 C C . VAL B 1 44 ? -2.723 -10.734 -2.086 1 97.44 44 VAL B C 1
ATOM 2302 O O . VAL B 1 44 ? -3.338 -11.578 -2.74 1 97.44 44 VAL B O 1
ATOM 2305 N N . ILE B 1 45 ? -2.201 -11.102 -0.911 1 98.06 45 ILE B N 1
ATOM 2306 C CA . ILE B 1 45 ? -2.229 -12.461 -0.385 1 98.06 45 ILE B CA 1
ATOM 2307 C C . ILE B 1 45 ? -3.674 -12.898 -0.152 1 98.06 45 ILE B C 1
ATOM 2309 O O . ILE B 1 45 ? -4.02 -14.062 -0.348 1 98.06 45 ILE B O 1
ATOM 2313 N N . ASP B 1 46 ? -4.523 -11.984 0.243 1 97.38 46 ASP B N 1
ATOM 2314 C CA . ASP B 1 46 ? -5.938 -12.305 0.417 1 97.38 46 ASP B CA 1
ATOM 2315 C C . ASP B 1 46 ? -6.59 -12.648 -0.919 1 97.38 46 ASP B C 1
ATOM 2317 O O . ASP B 1 46 ? -7.395 -13.578 -0.998 1 97.38 46 ASP B O 1
ATOM 2321 N N . LEU B 1 47 ? -6.242 -11.883 -1.882 1 97.62 47 LEU B N 1
ATOM 2322 C CA . LEU B 1 47 ? -6.797 -12.125 -3.209 1 97.62 47 LEU B CA 1
ATOM 2323 C C . LEU B 1 47 ? -6.34 -13.469 -3.756 1 97.62 47 LEU B C 1
ATOM 2325 O O . LEU B 1 47 ? -7.117 -14.18 -4.398 1 97.62 47 LEU B O 1
ATOM 2329 N N . ILE B 1 48 ? -5.094 -13.797 -3.521 1 98.56 48 ILE B N 1
ATOM 2330 C CA . ILE B 1 48 ? -4.543 -15.094 -3.92 1 98.56 48 ILE B CA 1
ATOM 2331 C C . ILE B 1 48 ? -5.312 -16.219 -3.227 1 98.56 48 ILE B C 1
ATOM 2333 O O . ILE B 1 48 ? -5.82 -17.125 -3.887 1 98.56 48 ILE B O 1
ATOM 2337 N N . ILE B 1 49 ? -5.465 -16.125 -1.939 1 98.38 49 ILE B N 1
ATOM 2338 C CA . ILE B 1 49 ? -6.121 -17.156 -1.145 1 98.38 49 ILE B CA 1
ATOM 2339 C C . ILE B 1 49 ? -7.586 -17.281 -1.562 1 98.38 49 ILE B C 1
ATOM 2341 O O . ILE B 1 49 ? -8.117 -18.391 -1.685 1 98.38 49 ILE B O 1
ATOM 2345 N N . ASP B 1 50 ? -8.195 -16.125 -1.816 1 97.44 50 ASP B N 1
ATOM 2346 C CA . ASP B 1 50 ? -9.578 -16.125 -2.271 1 97.44 50 ASP B CA 1
ATOM 2347 C C . ASP B 1 50 ? -9.727 -16.875 -3.598 1 97.44 50 ASP B C 1
ATOM 2349 O O . ASP B 1 50 ? -10.617 -17.703 -3.76 1 97.44 50 ASP B O 1
ATOM 2353 N N . SER B 1 51 ? -8.852 -16.562 -4.547 1 97.81 51 SER B N 1
ATOM 2354 C CA . SER B 1 51 ? -8.906 -17.188 -5.863 1 97.81 51 SER B CA 1
ATOM 2355 C C . SER B 1 51 ? -8.688 -18.703 -5.77 1 97.81 51 SER B C 1
ATOM 2357 O O . SER B 1 51 ? -9.406 -19.469 -6.406 1 97.81 51 SER B O 1
ATOM 2359 N N . LEU B 1 52 ? -7.758 -19.094 -4.973 1 98.31 52 LEU B N 1
ATOM 2360 C CA . LEU B 1 52 ? -7.477 -20.516 -4.762 1 98.31 52 LEU B CA 1
ATOM 2361 C C . LEU B 1 52 ? -8.641 -21.203 -4.055 1 98.31 52 LEU B C 1
ATOM 2363 O O . LEU B 1 52 ? -9.016 -22.312 -4.41 1 98.31 52 LEU B O 1
ATOM 2367 N N . GLY B 1 53 ? -9.18 -20.516 -3.1 1 97.75 53 GLY B N 1
ATOM 2368 C CA . GLY B 1 53 ? -10.32 -21.047 -2.383 1 97.75 53 GLY B CA 1
ATOM 2369 C C . GLY B 1 53 ? -11.508 -21.328 -3.281 1 97.75 53 GLY B C 1
ATOM 2370 O O . GLY B 1 53 ? -12.148 -22.375 -3.166 1 97.75 53 GLY B O 1
ATOM 2371 N N . VAL B 1 54 ? -11.781 -20.406 -4.16 1 96.44 54 VAL B N 1
ATOM 2372 C CA . VAL B 1 54 ? -12.883 -20.562 -5.105 1 96.44 54 VAL B CA 1
ATOM 2373 C C . VAL B 1 54 ? -12.656 -21.781 -5.984 1 96.44 54 VAL B C 1
ATOM 2375 O O . VAL B 1 54 ? -13.602 -22.484 -6.348 1 96.44 54 VAL B O 1
ATOM 2378 N N . ALA B 1 55 ? -11.406 -22.078 -6.227 1 95.56 55 ALA B N 1
ATOM 2379 C CA . ALA B 1 55 ? -11.062 -23.234 -7.059 1 95.56 55 ALA B CA 1
ATOM 2380 C C . ALA B 1 55 ? -11.148 -24.531 -6.262 1 95.56 55 ALA B C 1
ATOM 2382 O O . ALA B 1 55 ? -11.094 -25.625 -6.836 1 95.56 55 ALA B O 1
ATOM 2383 N N . GLY B 1 56 ? -11.203 -24.469 -4.934 1 94.75 56 GLY B N 1
ATOM 2384 C CA . GLY B 1 56 ? -11.398 -25.688 -4.141 1 94.75 56 GLY B CA 1
ATOM 2385 C C . GLY B 1 56 ? -10.266 -25.953 -3.172 1 94.75 56 GLY B C 1
ATOM 2386 O O . GLY B 1 56 ? -10.273 -26.969 -2.469 1 94.75 56 GLY B O 1
ATOM 2387 N N . VAL B 1 57 ? -9.359 -25.094 -3.053 1 97.94 57 VAL B N 1
ATOM 2388 C CA . VAL B 1 57 ? -8.234 -25.25 -2.137 1 97.94 57 VAL B CA 1
ATOM 2389 C C . VAL B 1 57 ? -8.68 -24.922 -0.711 1 97.94 57 VAL B C 1
ATOM 2391 O O . VAL B 1 57 ? -9.398 -23.953 -0.484 1 97.94 57 VAL B O 1
ATOM 2394 N N . SER B 1 58 ? -8.203 -25.766 0.223 1 97.81 58 SER B N 1
ATOM 2395 C CA . SER B 1 58 ? -8.609 -25.562 1.609 1 97.81 58 SER B CA 1
ATOM 2396 C C . SER B 1 58 ? -7.406 -25.578 2.545 1 97.81 58 SER B C 1
ATOM 2398 O O . SER B 1 58 ? -7.512 -25.188 3.709 1 97.81 58 SER B O 1
ATOM 2400 N N . LYS B 1 59 ? -6.297 -26.047 2.096 1 98.62 59 LYS B N 1
ATOM 2401 C CA . LYS B 1 59 ? -5.074 -26.109 2.891 1 98.62 59 LYS B CA 1
ATOM 2402 C C . LYS B 1 59 ? -3.955 -25.297 2.26 1 98.62 59 LYS B C 1
ATOM 2404 O O . LYS B 1 59 ? -3.643 -25.469 1.079 1 98.62 59 LYS B O 1
ATOM 2409 N N . TYR B 1 60 ? -3.391 -24.469 3.059 1 98.81 60 TYR B N 1
ATOM 2410 C CA . TYR B 1 60 ? -2.406 -23.531 2.523 1 98.81 60 TYR B CA 1
ATOM 2411 C C . TYR B 1 60 ? -1.078 -23.656 3.26 1 98.81 60 TYR B C 1
ATOM 2413 O O . TYR B 1 60 ? -1.051 -23.828 4.48 1 98.81 60 TYR B O 1
ATOM 2421 N N . CYS B 1 61 ? 0.004 -23.609 2.521 1 98.88 61 CYS B N 1
ATOM 2422 C CA . CYS B 1 61 ? 1.361 -23.438 3.025 1 98.88 61 CYS B CA 1
ATOM 2423 C C . CYS B 1 61 ? 2.014 -22.188 2.428 1 98.88 61 CYS B C 1
ATOM 2425 O O . CYS B 1 61 ? 2.014 -22.016 1.209 1 98.88 61 CYS B O 1
ATOM 2427 N N . VAL B 1 62 ? 2.502 -21.359 3.297 1 98.69 62 VAL B N 1
ATOM 2428 C CA . VAL B 1 62 ? 3.211 -20.156 2.852 1 98.69 62 VAL B CA 1
ATOM 2429 C C . VAL B 1 62 ? 4.691 -20.281 3.203 1 98.69 62 VAL B C 1
ATOM 2431 O O . VAL B 1 62 ? 5.047 -20.5 4.359 1 98.69 62 VAL B O 1
ATOM 2434 N N . VAL B 1 63 ? 5.539 -20.156 2.193 1 98.56 63 VAL B N 1
ATOM 2435 C CA . VAL B 1 63 ? 6.988 -20.156 2.391 1 98.56 63 VAL B CA 1
ATOM 2436 C C . VAL B 1 63 ? 7.48 -18.734 2.652 1 98.56 63 VAL B C 1
ATOM 2438 O O . VAL B 1 63 ? 7.359 -17.859 1.79 1 98.56 63 VAL B O 1
ATOM 2441 N N . VAL B 1 64 ? 8.062 -18.531 3.803 1 97.25 64 VAL B N 1
ATOM 2442 C CA . VAL B 1 64 ? 8.453 -17.188 4.188 1 97.25 64 VAL B CA 1
ATOM 2443 C C . VAL B 1 64 ? 9.969 -17.109 4.363 1 97.25 64 VAL B C 1
ATOM 2445 O O . VAL B 1 64 ? 10.617 -18.125 4.641 1 97.25 64 VAL B O 1
ATOM 2448 N N . GLY B 1 65 ? 10.508 -15.914 4.055 1 94.44 65 GLY B N 1
ATOM 2449 C CA . GLY B 1 65 ? 11.914 -15.648 4.305 1 94.44 65 GLY B CA 1
ATOM 2450 C C . GLY B 1 65 ? 12.156 -14.906 5.605 1 94.44 65 GLY B C 1
ATOM 2451 O O . GLY B 1 65 ? 11.344 -14.984 6.531 1 94.44 65 GLY B O 1
ATOM 2452 N N . ASN B 1 66 ? 13.281 -14.172 5.676 1 87 66 ASN B N 1
ATOM 2453 C CA . ASN B 1 66 ? 13.711 -13.492 6.891 1 87 66 ASN B CA 1
ATOM 2454 C C . ASN B 1 66 ? 12.797 -12.312 7.227 1 87 66 ASN B C 1
ATOM 2456 O O . ASN B 1 66 ? 12.625 -11.969 8.398 1 87 66 ASN B O 1
ATOM 2460 N N . GLN B 1 67 ? 12.195 -11.781 6.316 1 81.62 67 GLN B N 1
ATOM 2461 C CA . GLN B 1 67 ? 11.336 -10.617 6.523 1 81.62 67 GLN B CA 1
ATOM 2462 C C . GLN B 1 67 ? 9.867 -11.023 6.543 1 81.62 67 GLN B C 1
ATOM 2464 O O . GLN B 1 67 ? 8.992 -10.203 6.254 1 81.62 67 GLN B O 1
ATOM 2469 N N . GLY B 1 68 ? 9.625 -12.234 6.969 1 89.88 68 GLY B N 1
ATOM 2470 C CA . GLY B 1 68 ? 8.281 -12.758 6.812 1 89.88 68 GLY B CA 1
ATOM 2471 C C . GLY B 1 68 ? 7.426 -12.586 8.047 1 89.88 68 GLY B C 1
ATOM 2472 O O . GLY B 1 68 ? 6.258 -12.977 8.062 1 89.88 68 GLY B O 1
ATOM 2473 N N . LYS B 1 69 ? 7.945 -11.922 9.086 1 91.38 69 LYS B N 1
ATOM 2474 C CA . LYS B 1 69 ? 7.238 -11.867 10.359 1 91.38 69 LYS B CA 1
ATOM 2475 C C . LYS B 1 69 ? 5.875 -11.195 10.203 1 91.38 69 LYS B C 1
ATOM 2477 O O . LYS B 1 69 ? 4.875 -11.68 10.734 1 91.38 69 LYS B O 1
ATOM 2482 N N . LEU B 1 70 ? 5.828 -10.164 9.547 1 92.81 70 LEU B N 1
ATOM 2483 C CA . LEU B 1 70 ? 4.578 -9.43 9.375 1 92.81 70 LEU B CA 1
ATOM 2484 C C . LEU B 1 70 ? 3.545 -10.281 8.641 1 92.81 70 LEU B C 1
ATOM 2486 O O . LEU B 1 70 ? 2.357 -10.25 8.977 1 92.81 70 LEU B O 1
ATOM 2490 N N . LEU B 1 71 ? 3.992 -10.961 7.699 1 95.12 71 LEU B N 1
ATOM 2491 C CA . LEU B 1 71 ? 3.092 -11.836 6.953 1 95.12 71 LEU B CA 1
ATOM 2492 C C . LEU B 1 71 ? 2.568 -12.961 7.844 1 95.12 71 LEU B C 1
ATOM 2494 O O . LEU B 1 71 ? 1.377 -13.281 7.809 1 95.12 71 LEU B O 1
ATOM 2498 N N . VAL B 1 72 ? 3.441 -13.555 8.594 1 96 72 VAL B N 1
ATOM 2499 C CA . VAL B 1 72 ? 3.062 -14.609 9.523 1 96 72 VAL B CA 1
ATOM 2500 C C . VAL B 1 72 ? 2.031 -14.078 10.516 1 96 72 VAL B C 1
ATOM 2502 O O . VAL B 1 72 ? 1.005 -14.719 10.758 1 96 72 VAL B O 1
ATOM 2505 N N . ASP B 1 73 ? 2.275 -12.898 11.047 1 92.88 73 ASP B N 1
ATOM 2506 C CA . ASP B 1 73 ? 1.34 -12.289 11.992 1 92.88 73 ASP B CA 1
ATOM 2507 C C . ASP B 1 73 ? -0.026 -12.07 11.344 1 92.88 73 ASP B C 1
ATOM 2509 O O . ASP B 1 73 ? -1.061 -12.328 11.961 1 92.88 73 ASP B O 1
ATOM 2513 N N . TYR B 1 74 ? -0.003 -11.648 10.195 1 94.25 74 TYR B N 1
ATOM 2514 C CA . TYR B 1 74 ? -1.238 -11.32 9.492 1 94.25 74 TYR B CA 1
ATOM 2515 C C . TYR B 1 74 ? -2.076 -12.562 9.25 1 94.25 74 TYR B C 1
ATOM 2517 O O . TYR B 1 74 ? -3.305 -12.523 9.336 1 94.25 74 TYR B O 1
ATOM 2525 N N . LEU B 1 75 ? -1.403 -13.688 9 1 96.5 75 LEU B N 1
ATOM 2526 C CA . LEU B 1 75 ? -2.104 -14.898 8.586 1 96.5 75 LEU B CA 1
ATOM 2527 C C . LEU B 1 75 ? -2.215 -15.883 9.742 1 96.5 75 LEU B C 1
ATOM 2529 O O . LEU B 1 75 ? -2.795 -16.969 9.594 1 96.5 75 LEU B O 1
ATOM 2533 N N . SER B 1 76 ? -1.651 -15.617 10.836 1 92.5 76 SER B N 1
ATOM 2534 C CA . SER B 1 76 ? -1.462 -16.562 11.938 1 92.5 76 SER B CA 1
ATOM 2535 C C . SER B 1 76 ? -2.787 -17.172 12.375 1 92.5 76 SER B C 1
ATOM 2537 O O . SER B 1 76 ? -2.836 -18.344 12.758 1 92.5 76 SER B O 1
ATOM 2539 N N . GLU B 1 77 ? -3.887 -16.531 12.273 1 92.81 77 GLU B N 1
ATOM 2540 C CA . GLU B 1 77 ? -5.148 -17.062 12.781 1 92.81 77 GLU B CA 1
ATOM 2541 C C . GLU B 1 77 ? -6.004 -17.625 11.656 1 92.81 77 GLU B C 1
ATOM 2543 O O . GLU B 1 77 ? -7.184 -17.922 11.852 1 92.81 77 GLU B O 1
ATOM 2548 N N . ARG B 1 78 ? -5.383 -17.906 10.555 1 95.12 78 ARG B N 1
ATOM 2549 C CA . ARG B 1 78 ? -6.164 -18.312 9.398 1 95.12 78 ARG B CA 1
ATOM 2550 C C . ARG B 1 78 ? -5.906 -19.781 9.062 1 95.12 78 ARG B C 1
ATOM 2552 O O . ARG B 1 78 ? -6.277 -20.25 7.984 1 95.12 78 ARG B O 1
ATOM 2559 N N . GLY B 1 79 ? -5.191 -20.484 9.875 1 94.81 79 GLY B N 1
ATOM 2560 C CA . GLY B 1 79 ? -4.969 -21.906 9.664 1 94.81 79 GLY B CA 1
ATOM 2561 C C . GLY B 1 79 ? -3.959 -22.188 8.57 1 94.81 79 GLY B C 1
ATOM 2562 O O . GLY B 1 79 ? -4.027 -23.234 7.914 1 94.81 79 GLY B O 1
ATOM 2563 N N . VAL B 1 80 ? -3.062 -21.328 8.375 1 97.38 80 VAL B N 1
ATOM 2564 C CA . VAL B 1 80 ? -2.029 -21.453 7.355 1 97.38 80 VAL B CA 1
ATOM 2565 C C . VAL B 1 80 ? -0.778 -22.078 7.957 1 97.38 80 VAL B C 1
ATOM 2567 O O . VAL B 1 80 ? -0.397 -21.766 9.086 1 97.38 80 VAL B O 1
ATOM 2570 N N . THR B 1 81 ? -0.187 -23.062 7.207 1 98.25 81 THR B N 1
ATOM 2571 C CA . THR B 1 81 ? 1.115 -23.625 7.566 1 98.25 81 THR B CA 1
ATOM 2572 C C . THR B 1 81 ? 2.24 -22.734 7.043 1 98.25 81 THR B C 1
ATOM 2574 O O . THR B 1 81 ? 2.186 -22.266 5.906 1 98.25 81 THR B O 1
ATOM 2577 N N . PHE B 1 82 ? 3.248 -22.547 7.922 1 98.12 82 PHE B N 1
ATOM 2578 C CA . PHE B 1 82 ? 4.398 -21.766 7.488 1 98.12 82 PHE B CA 1
ATOM 2579 C C . PHE B 1 82 ? 5.652 -22.625 7.434 1 98.12 82 PHE B C 1
ATOM 2581 O O . PHE B 1 82 ? 5.883 -23.453 8.312 1 98.12 82 PHE B O 1
ATOM 2588 N N . VAL B 1 83 ? 6.422 -22.453 6.379 1 97.94 83 VAL B N 1
ATOM 2589 C CA . VAL B 1 83 ? 7.77 -23 6.281 1 97.94 83 VAL B CA 1
ATOM 2590 C C . VAL B 1 83 ? 8.75 -21.906 5.891 1 97.94 83 VAL B C 1
ATOM 2592 O O . VAL B 1 83 ? 8.352 -20.875 5.336 1 97.94 83 VAL B O 1
ATOM 2595 N N . THR B 1 84 ? 10.055 -22.109 6.199 1 96.81 84 THR B N 1
ATOM 2596 C CA . THR B 1 84 ? 11.023 -21.031 6.004 1 96.81 84 THR B CA 1
ATOM 2597 C C . THR B 1 84 ? 12.023 -21.391 4.906 1 96.81 84 THR B C 1
ATOM 2599 O O . THR B 1 84 ? 12.445 -22.547 4.801 1 96.81 84 THR B O 1
ATOM 2602 N N . GLN B 1 85 ? 12.25 -20.453 4.098 1 95.94 85 GLN B N 1
ATOM 2603 C CA . GLN B 1 85 ? 13.43 -20.438 3.238 1 95.94 85 GLN B CA 1
ATOM 2604 C C . GLN B 1 85 ? 14.453 -19.422 3.73 1 95.94 85 GLN B C 1
ATOM 2606 O O . GLN B 1 85 ? 14.367 -18.234 3.404 1 95.94 85 GLN B O 1
ATOM 2611 N N . ASN B 1 86 ? 15.438 -19.797 4.375 1 90 86 ASN B N 1
ATOM 2612 C CA . ASN B 1 86 ? 16.391 -18.906 5.047 1 90 86 ASN B CA 1
ATOM 2613 C C . ASN B 1 86 ? 17.297 -18.203 4.047 1 90 86 ASN B C 1
ATOM 2615 O O . ASN B 1 86 ? 17.625 -17.031 4.23 1 90 86 ASN B O 1
ATOM 2619 N N . ILE B 1 87 ? 17.672 -18.938 3.027 1 88.69 87 ILE B N 1
ATOM 2620 C CA . ILE B 1 87 ? 18.484 -18.391 1.944 1 88.69 87 ILE B CA 1
ATOM 2621 C C . ILE B 1 87 ? 17.688 -18.422 0.639 1 88.69 87 ILE B C 1
ATOM 2623 O O . ILE B 1 87 ? 17.109 -19.453 0.291 1 88.69 87 ILE B O 1
ATOM 2627 N N . PRO B 1 88 ? 17.641 -17.266 0.092 1 87.5 88 PRO B N 1
ATOM 2628 C CA . PRO B 1 88 ? 16.891 -17.234 -1.169 1 87.5 88 PRO B CA 1
ATOM 2629 C C . PRO B 1 88 ? 17.594 -18.016 -2.285 1 87.5 88 PRO B C 1
ATOM 2631 O O . PRO B 1 88 ? 18.281 -17.422 -3.121 1 87.5 88 PRO B O 1
ATOM 2634 N N . LYS B 1 89 ? 17.328 -19.234 -2.477 1 91.69 89 LYS B N 1
ATOM 2635 C CA . LYS B 1 89 ? 17.984 -20.109 -3.426 1 91.69 89 LYS B CA 1
ATOM 2636 C C . LYS B 1 89 ? 17.125 -20.375 -4.652 1 91.69 89 LYS B C 1
ATOM 2638 O O . LYS B 1 89 ? 17.266 -21.391 -5.324 1 91.69 89 LYS B O 1
ATOM 2643 N N . GLY B 1 90 ? 16.094 -19.547 -4.797 1 94.19 90 GLY B N 1
ATOM 2644 C CA . GLY B 1 90 ? 15.297 -19.641 -6.012 1 94.19 90 GLY B CA 1
ATOM 2645 C C . GLY B 1 90 ? 13.883 -20.109 -5.762 1 94.19 90 GLY B C 1
ATOM 2646 O O . GLY B 1 90 ? 13.586 -20.656 -4.695 1 94.19 90 GLY B O 1
ATOM 2647 N N . PHE B 1 91 ? 13.086 -19.938 -6.793 1 96.06 91 PHE B N 1
ATOM 2648 C CA . PHE B 1 91 ? 11.664 -20.25 -6.758 1 96.06 91 PHE B CA 1
ATOM 2649 C C . PHE B 1 91 ? 11.438 -21.75 -6.543 1 96.06 91 PHE B C 1
ATOM 2651 O O . PHE B 1 91 ? 10.594 -22.141 -5.742 1 96.06 91 PHE B O 1
ATOM 2658 N N . GLY B 1 92 ? 12.195 -22.594 -7.234 1 97.5 92 GLY B N 1
ATOM 2659 C CA . GLY B 1 92 ? 12.102 -24.031 -7.059 1 97.5 92 GLY B CA 1
ATOM 2660 C C . GLY B 1 92 ? 12.492 -24.5 -5.668 1 97.5 92 GLY B C 1
ATOM 2661 O O . GLY B 1 92 ? 11.844 -25.375 -5.094 1 97.5 92 GLY B O 1
ATOM 2662 N N . ASP B 1 93 ? 13.516 -23.891 -5.176 1 96.69 93 ASP B N 1
ATOM 2663 C CA . ASP B 1 93 ? 13.953 -24.203 -3.818 1 96.69 93 ASP B CA 1
ATOM 2664 C C . ASP B 1 93 ? 12.867 -23.859 -2.801 1 96.69 93 ASP B C 1
ATOM 2666 O O . ASP B 1 93 ? 12.641 -24.594 -1.843 1 96.69 93 ASP B O 1
ATOM 2670 N N . ALA B 1 94 ? 12.227 -22.766 -2.992 1 97.62 94 ALA B N 1
ATOM 2671 C CA . ALA B 1 94 ? 11.133 -22.359 -2.107 1 97.62 94 ALA B CA 1
ATOM 2672 C C . ALA B 1 94 ? 10.023 -23.406 -2.088 1 97.62 94 ALA B C 1
ATOM 2674 O O . ALA B 1 94 ? 9.547 -23.797 -1.02 1 97.62 94 ALA B O 1
ATOM 2675 N N . VAL B 1 95 ? 9.672 -23.859 -3.225 1 98.56 95 VAL B N 1
ATOM 2676 C CA . VAL B 1 95 ? 8.617 -24.859 -3.328 1 98.56 95 VAL B CA 1
ATOM 2677 C C . VAL B 1 95 ? 9.047 -26.141 -2.619 1 98.56 95 VAL B C 1
ATOM 2679 O O . VAL B 1 95 ? 8.258 -26.75 -1.9 1 98.56 95 VAL B O 1
ATOM 2682 N N . LEU B 1 96 ? 10.273 -26.484 -2.773 1 97.44 96 LEU B N 1
ATOM 2683 C CA . LEU B 1 96 ? 10.805 -27.703 -2.182 1 97.44 96 LEU B CA 1
ATOM 2684 C C . LEU B 1 96 ? 10.703 -27.672 -0.66 1 97.44 96 LEU B C 1
ATOM 2686 O O . LEU B 1 96 ? 10.539 -28.703 -0.016 1 97.44 96 LEU B O 1
ATOM 2690 N N . ARG B 1 97 ? 10.758 -26.5 -0.107 1 97.88 97 ARG B N 1
ATOM 2691 C CA . ARG B 1 97 ? 10.664 -26.359 1.343 1 97.88 97 ARG B CA 1
ATOM 2692 C C . ARG B 1 97 ? 9.32 -26.875 1.854 1 97.88 97 ARG B C 1
ATOM 2694 O O . ARG B 1 97 ? 9.18 -27.188 3.037 1 97.88 97 ARG B O 1
ATOM 2701 N N . ALA B 1 98 ? 8.367 -26.984 0.991 1 98.5 98 ALA B N 1
ATOM 2702 C CA . ALA B 1 98 ? 7.012 -27.359 1.396 1 98.5 98 ALA B CA 1
ATOM 2703 C C . ALA B 1 98 ? 6.762 -28.844 1.158 1 98.5 98 ALA B C 1
ATOM 2705 O O . ALA B 1 98 ? 5.613 -29.297 1.145 1 98.5 98 ALA B O 1
ATOM 2706 N N . LYS B 1 99 ? 7.746 -29.625 0.994 1 98.44 99 LYS B N 1
ATOM 2707 C CA . LYS B 1 99 ? 7.625 -31.031 0.626 1 98.44 99 LYS B CA 1
ATOM 2708 C C . LYS B 1 99 ? 6.785 -31.797 1.646 1 98.44 99 LYS B C 1
ATOM 2710 O O . LYS B 1 99 ? 5.891 -32.562 1.276 1 98.44 99 LYS B O 1
ATOM 2715 N N . ASP B 1 100 ? 7.027 -31.609 2.924 1 98.44 100 ASP B N 1
ATOM 2716 C CA . ASP B 1 100 ? 6.312 -32.344 3.969 1 98.44 100 ASP B CA 1
ATOM 2717 C C . ASP B 1 100 ? 4.84 -31.938 4.004 1 98.44 100 ASP B C 1
ATOM 2719 O O . ASP B 1 100 ? 3.973 -32.781 4.266 1 98.44 100 ASP B O 1
ATOM 2723 N N . PHE B 1 101 ? 4.559 -30.734 3.754 1 98.5 101 PHE B N 1
ATOM 2724 C CA . PHE B 1 101 ? 3.182 -30.25 3.729 1 98.5 101 PHE B CA 1
ATOM 2725 C C . PHE B 1 101 ? 2.406 -30.891 2.58 1 98.5 101 PHE B C 1
ATOM 2727 O O . PHE B 1 101 ? 1.255 -31.297 2.75 1 98.5 101 PHE B O 1
ATOM 2734 N N . VAL B 1 102 ? 3.092 -30.953 1.402 1 98.19 102 VAL B N 1
ATOM 2735 C CA . VAL B 1 102 ? 2.451 -31.453 0.186 1 98.19 102 VAL B CA 1
ATOM 2736 C C . VAL B 1 102 ? 2.213 -32.938 0.296 1 98.19 102 VAL B C 1
ATOM 2738 O O . VAL B 1 102 ? 1.152 -33.438 -0.09 1 98.19 102 VAL B O 1
ATOM 2741 N N . GLY B 1 103 ? 3.221 -33.656 0.808 1 97.75 103 GLY B N 1
ATOM 2742 C CA . GLY B 1 103 ? 3.139 -35.125 0.835 1 97.75 103 GLY B CA 1
ATOM 2743 C C . GLY B 1 103 ? 3.021 -35.719 -0.546 1 97.75 103 GLY B C 1
ATOM 2744 O O . GLY B 1 103 ? 3.82 -35.438 -1.436 1 97.75 103 GLY B O 1
ATOM 2745 N N . ASN B 1 104 ? 1.965 -36.562 -0.748 1 97.62 104 ASN B N 1
ATOM 2746 C CA . ASN B 1 104 ? 1.759 -37.25 -2.025 1 97.62 104 ASN B CA 1
ATOM 2747 C C . ASN B 1 104 ? 0.547 -36.688 -2.766 1 97.62 104 ASN B C 1
ATOM 2749 O O . ASN B 1 104 ? 0.011 -37.312 -3.666 1 97.62 104 ASN B O 1
ATOM 2753 N N . ASP B 1 105 ? 0.144 -35.531 -2.361 1 98.25 105 ASP B N 1
ATOM 2754 C CA . ASP B 1 105 ? -1.061 -34.938 -2.936 1 98.25 105 ASP B CA 1
ATOM 2755 C C . ASP B 1 105 ? -0.711 -33.969 -4.062 1 98.25 105 ASP B C 1
ATOM 2757 O O . ASP B 1 105 ? 0.387 -33.406 -4.09 1 98.25 105 ASP B O 1
ATOM 2761 N N . PRO B 1 106 ? -1.639 -33.812 -4.98 1 98.62 106 PRO B N 1
ATOM 2762 C CA . PRO B 1 106 ? -1.483 -32.688 -5.91 1 98.62 106 PRO B CA 1
ATOM 2763 C C . PRO B 1 106 ? -1.671 -31.328 -5.23 1 98.62 106 PRO B C 1
ATOM 2765 O O . PRO B 1 106 ? -2.291 -31.25 -4.168 1 98.62 106 PRO B O 1
ATOM 2768 N N . PHE B 1 107 ? -1.12 -30.297 -5.828 1 98.81 107 PHE B N 1
ATOM 2769 C CA . PHE B 1 107 ? -1.149 -29.016 -5.16 1 98.81 107 PHE B CA 1
ATOM 2770 C C . PHE B 1 107 ? -0.961 -27.875 -6.164 1 98.81 107 PHE B C 1
ATOM 2772 O O . PHE B 1 107 ? -0.396 -28.078 -7.238 1 98.81 107 PHE B O 1
ATOM 2779 N N . PHE B 1 108 ? -1.465 -26.719 -5.754 1 98.88 108 PHE B N 1
ATOM 2780 C CA . PHE B 1 108 ? -1.168 -25.469 -6.457 1 98.88 108 PHE B CA 1
ATOM 2781 C C . PHE B 1 108 ? 0.166 -24.891 -6 1 98.88 108 PHE B C 1
ATOM 2783 O O . PHE B 1 108 ? 0.536 -25.031 -4.828 1 98.88 108 PHE B O 1
ATOM 2790 N N . VAL B 1 109 ? 0.862 -24.266 -6.906 1 98.94 109 VAL B N 1
ATOM 2791 C CA . VAL B 1 109 ? 1.932 -23.328 -6.586 1 98.94 109 VAL B CA 1
ATOM 2792 C C . VAL B 1 109 ? 1.552 -21.938 -7.062 1 98.94 109 VAL B C 1
ATOM 2794 O O . VAL B 1 109 ? 1.073 -21.766 -8.188 1 98.94 109 VAL B O 1
ATOM 2797 N N . HIS B 1 110 ? 1.685 -20.984 -6.227 1 98.81 110 HIS B N 1
ATOM 2798 C CA . HIS B 1 110 ? 1.349 -19.594 -6.535 1 98.81 110 HIS B CA 1
ATOM 2799 C C . HIS B 1 110 ? 2.416 -18.641 -6.012 1 98.81 110 HIS B C 1
ATOM 2801 O O . HIS B 1 110 ? 2.781 -18.703 -4.836 1 98.81 110 HIS B O 1
ATOM 2807 N N . ALA B 1 111 ? 2.973 -17.766 -6.883 1 98.19 111 ALA B N 1
ATOM 2808 C CA . ALA B 1 111 ? 3.863 -16.719 -6.418 1 98.19 111 ALA B CA 1
ATOM 2809 C C . ALA B 1 111 ? 3.092 -15.648 -5.648 1 98.19 111 ALA B C 1
ATOM 2811 O O . ALA B 1 111 ? 1.86 -15.602 -5.703 1 98.19 111 ALA B O 1
ATOM 2812 N N . ASP B 1 112 ? 3.812 -14.797 -4.938 1 97.5 112 ASP B N 1
ATOM 2813 C CA . ASP B 1 112 ? 3.146 -13.844 -4.055 1 97.5 112 ASP B CA 1
ATOM 2814 C C . ASP B 1 112 ? 3.137 -12.445 -4.664 1 97.5 112 ASP B C 1
ATOM 2816 O O . ASP B 1 112 ? 2.604 -11.508 -4.07 1 97.5 112 ASP B O 1
ATOM 2820 N N . ASP B 1 113 ? 3.736 -12.297 -5.812 1 96.69 113 ASP B N 1
ATOM 2821 C CA . ASP B 1 113 ? 3.928 -10.938 -6.324 1 96.69 113 ASP B CA 1
ATOM 2822 C C . ASP B 1 113 ? 2.818 -10.555 -7.301 1 96.69 113 ASP B C 1
ATOM 2824 O O . ASP B 1 113 ? 3.002 -9.672 -8.141 1 96.69 113 ASP B O 1
ATOM 2828 N N . GLY B 1 114 ? 1.683 -11.25 -7.262 1 97.69 114 GLY B N 1
ATOM 2829 C CA . GLY B 1 114 ? 0.535 -10.953 -8.102 1 97.69 114 GLY B CA 1
ATOM 2830 C C . GLY B 1 114 ? -0.593 -11.953 -7.953 1 97.69 114 GLY B C 1
ATOM 2831 O O . GLY B 1 114 ? -0.505 -12.883 -7.145 1 97.69 114 GLY B O 1
ATOM 2832 N N . VAL B 1 115 ? -1.638 -11.719 -8.727 1 98.31 115 VAL B N 1
ATOM 2833 C CA . VAL B 1 115 ? -2.789 -12.617 -8.719 1 98.31 115 VAL B CA 1
ATOM 2834 C C . VAL B 1 115 ? -3.463 -12.602 -10.086 1 98.31 115 VAL B C 1
ATOM 2836 O O . VAL B 1 115 ? -3.531 -11.562 -10.742 1 98.31 115 VAL B O 1
ATOM 2839 N N . LEU B 1 116 ? -3.834 -13.773 -10.531 1 98.31 116 LEU B N 1
ATOM 2840 C CA . LEU B 1 116 ? -4.559 -13.875 -11.797 1 98.31 116 LEU B CA 1
ATOM 2841 C C . LEU B 1 116 ? -6.031 -13.516 -11.609 1 98.31 116 LEU B C 1
ATOM 2843 O O . LEU B 1 116 ? -6.637 -13.883 -10.602 1 98.31 116 LEU B O 1
ATOM 2847 N N . THR B 1 117 ? -6.629 -12.914 -12.648 1 97.38 117 THR B N 1
ATOM 2848 C CA . THR B 1 117 ? -8.047 -12.578 -12.586 1 97.38 117 THR B CA 1
ATOM 2849 C C . THR B 1 117 ? -8.898 -13.797 -12.945 1 97.38 117 THR B C 1
ATOM 2851 O O . THR B 1 117 ? -10.133 -13.734 -12.875 1 97.38 117 THR B O 1
ATOM 2854 N N . GLY B 1 118 ? -8.289 -14.945 -13.328 1 97.25 118 GLY B N 1
ATOM 2855 C CA . GLY B 1 118 ? -8.969 -16.172 -13.688 1 97.25 118 GLY B CA 1
ATOM 2856 C C . GLY B 1 118 ? -8.023 -17.281 -14.086 1 97.25 118 GLY B C 1
ATOM 2857 O O . GLY B 1 118 ? -6.801 -17.125 -14.023 1 97.25 118 GLY B O 1
ATOM 2858 N N . GLY B 1 119 ? -8.617 -18.453 -14.438 1 98 119 GLY B N 1
ATOM 2859 C CA . GLY B 1 119 ? -7.84 -19.578 -14.938 1 98 119 GLY B CA 1
ATOM 2860 C C . GLY B 1 119 ? -7.656 -20.688 -13.914 1 98 119 GLY B C 1
ATOM 2861 O O . GLY B 1 119 ? -7.316 -21.812 -14.266 1 98 119 GLY B O 1
ATOM 2862 N N . TYR B 1 120 ? -7.953 -20.438 -12.641 1 98.25 120 TYR B N 1
ATOM 2863 C CA . TYR B 1 120 ? -7.707 -21.391 -11.57 1 98.25 120 TYR B CA 1
ATOM 2864 C C . TYR B 1 120 ? -8.594 -22.625 -11.719 1 98.25 120 TYR B C 1
ATOM 2866 O O . TYR B 1 120 ? -8.109 -23.75 -11.648 1 98.25 120 TYR B O 1
ATOM 2874 N N . SER B 1 121 ? -9.875 -22.359 -11.938 1 97 121 SER B N 1
ATOM 2875 C CA . SER B 1 121 ? -10.828 -23.453 -12.07 1 97 121 SER B CA 1
ATOM 2876 C C . SER B 1 121 ? -10.547 -24.281 -13.32 1 97 121 SER B C 1
ATOM 2878 O O . SER B 1 121 ? -10.688 -25.5 -13.312 1 97 121 SER B O 1
ATOM 2880 N N . GLU B 1 122 ? -10.211 -23.578 -14.367 1 97.12 122 GLU B N 1
ATOM 2881 C CA . GLU B 1 122 ? -9.859 -24.25 -15.617 1 97.12 122 GLU B CA 1
ATOM 2882 C C . GLU B 1 122 ? -8.656 -25.172 -15.43 1 97.12 122 GLU B C 1
ATOM 2884 O O . GLU B 1 122 ? -8.648 -26.297 -15.922 1 97.12 122 GLU B O 1
ATOM 2889 N N . ALA B 1 123 ? -7.68 -24.688 -14.742 1 97.94 123 ALA B N 1
ATOM 2890 C CA . ALA B 1 123 ? -6.48 -25.484 -14.484 1 97.94 123 ALA B CA 1
ATOM 2891 C C . ALA B 1 123 ? -6.824 -26.75 -13.695 1 97.94 123 ALA B C 1
ATOM 2893 O O . ALA B 1 123 ? -6.324 -27.844 -14.008 1 97.94 123 ALA B O 1
ATOM 2894 N N . LEU B 1 124 ? -7.637 -26.562 -12.727 1 97.44 124 LEU B N 1
ATOM 2895 C CA . LEU B 1 124 ? -8.039 -27.688 -11.898 1 97.44 124 LEU B CA 1
ATOM 2896 C C . LEU B 1 124 ? -8.789 -28.734 -12.719 1 97.44 124 LEU B C 1
ATOM 2898 O O . LEU B 1 124 ? -8.578 -29.938 -12.547 1 97.44 124 LEU B O 1
ATOM 2902 N N . LYS B 1 125 ? -9.656 -28.266 -13.516 1 96.81 125 LYS B N 1
ATOM 2903 C CA . LYS B 1 125 ? -10.414 -29.172 -14.367 1 96.81 125 LYS B CA 1
ATOM 2904 C C . LYS B 1 125 ? -9.484 -30 -15.25 1 96.81 125 LYS B C 1
ATOM 2906 O O . LYS B 1 125 ? -9.641 -31.219 -15.352 1 96.81 125 LYS B O 1
ATOM 2911 N N . VAL B 1 126 ? -8.562 -29.375 -15.891 1 97.88 126 VAL B N 1
ATOM 2912 C CA . VAL B 1 126 ? -7.617 -30.062 -16.75 1 97.88 126 VAL B CA 1
ATOM 2913 C C . VAL B 1 126 ? -6.836 -31.109 -15.953 1 97.88 126 VAL B C 1
ATOM 2915 O O . VAL B 1 126 ? -6.629 -32.219 -16.406 1 97.88 126 VAL B O 1
ATOM 2918 N N . PHE B 1 127 ? -6.441 -30.719 -14.789 1 98.44 127 PHE B N 1
ATOM 2919 C CA . PHE B 1 127 ? -5.66 -31.609 -13.945 1 98.44 127 PHE B CA 1
ATOM 2920 C C . PHE B 1 127 ? -6.473 -32.844 -13.57 1 98.44 127 PHE B C 1
ATOM 2922 O O . PHE B 1 127 ? -5.98 -33.969 -13.664 1 98.44 127 PHE B O 1
ATOM 2929 N N . GLU B 1 128 ? -7.656 -32.625 -13.164 1 95.69 128 GLU B N 1
ATOM 2930 C CA . GLU B 1 128 ? -8.508 -33.688 -12.688 1 95.69 128 GLU B CA 1
ATOM 2931 C C . GLU B 1 128 ? -8.906 -34.625 -13.828 1 95.69 128 GLU B C 1
ATOM 2933 O O . GLU B 1 128 ? -9.047 -35.844 -13.625 1 95.69 128 GLU B O 1
ATOM 2938 N N . GLU B 1 129 ? -9.031 -34.094 -14.969 1 95.94 129 GLU B N 1
ATOM 2939 C CA . GLU B 1 129 ? -9.5 -34.875 -16.109 1 95.94 129 GLU B CA 1
ATOM 2940 C C . GLU B 1 129 ? -8.359 -35.688 -16.734 1 95.94 129 GLU B C 1
ATOM 2942 O O . GLU B 1 129 ? -8.578 -36.781 -17.219 1 95.94 129 GLU B O 1
ATOM 2947 N N . ASN B 1 130 ? -7.16 -35.156 -16.719 1 96.62 130 ASN B N 1
ATOM 2948 C CA . ASN B 1 130 ? -6.082 -35.75 -17.484 1 96.62 130 ASN B CA 1
ATOM 2949 C C . ASN B 1 130 ? -5.031 -36.375 -16.578 1 96.62 130 ASN B C 1
ATOM 2951 O O . ASN B 1 130 ? -4.199 -37.188 -17.031 1 96.62 130 ASN B O 1
ATOM 2955 N N . ASP B 1 131 ? -4.992 -36 -15.336 1 97 131 ASP B N 1
ATOM 2956 C CA . ASP B 1 131 ? -4.062 -36.5 -14.328 1 97 131 ASP B CA 1
ATOM 2957 C C . ASP B 1 131 ? -2.615 -36.344 -14.789 1 97 131 ASP B C 1
ATOM 2959 O O . ASP B 1 131 ? -1.851 -37.312 -14.797 1 97 131 ASP B O 1
ATOM 2963 N N . PRO B 1 132 ? -2.262 -35.156 -15.258 1 98.44 132 PRO B N 1
ATOM 2964 C CA . PRO B 1 132 ? -0.887 -34.906 -15.703 1 98.44 132 PRO B CA 1
ATOM 2965 C C . PRO B 1 132 ? 0.067 -34.656 -14.531 1 98.44 132 PRO B C 1
ATOM 2967 O O . PRO B 1 132 ? -0.349 -34.688 -13.375 1 98.44 132 PRO B O 1
ATOM 2970 N N . GLU B 1 133 ? 1.307 -34.469 -14.891 1 98.62 133 GLU B N 1
ATOM 2971 C CA . GLU B 1 133 ? 2.27 -34.062 -13.867 1 98.62 133 GLU B CA 1
ATOM 2972 C C . GLU B 1 133 ? 2.129 -32.594 -13.523 1 98.62 133 GLU B C 1
ATOM 2974 O O . GLU B 1 133 ? 2.426 -32.188 -12.398 1 98.62 133 GLU B O 1
ATOM 2979 N N . ALA B 1 134 ? 1.679 -31.844 -14.508 1 98.81 134 ALA B N 1
ATOM 2980 C CA . ALA B 1 134 ? 1.531 -30.422 -14.25 1 98.81 134 ALA B CA 1
ATOM 2981 C C . ALA B 1 134 ? 0.533 -29.797 -15.219 1 98.81 134 ALA B C 1
ATOM 2983 O O . ALA B 1 134 ? 0.347 -30.281 -16.328 1 98.81 134 ALA B O 1
ATOM 2984 N N . VAL B 1 135 ? -0.113 -28.734 -14.773 1 98.88 135 VAL B N 1
ATOM 2985 C CA . VAL B 1 135 ? -0.876 -27.812 -15.609 1 98.88 135 VAL B CA 1
ATOM 2986 C C . VAL B 1 135 ? -0.374 -26.391 -15.391 1 98.88 135 VAL B C 1
ATOM 2988 O O . VAL B 1 135 ? -0.348 -25.906 -14.258 1 98.88 135 VAL B O 1
ATOM 2991 N N . LEU B 1 136 ? 0.04 -25.75 -16.453 1 98.88 136 LEU B N 1
ATOM 2992 C CA . LEU B 1 136 ? 0.559 -24.391 -16.422 1 98.88 136 LEU B CA 1
ATOM 2993 C C . LEU B 1 136 ? -0.485 -23.406 -16.938 1 98.88 136 LEU B C 1
ATOM 2995 O O . LEU B 1 136 ? -1.31 -23.75 -17.781 1 98.88 136 LEU B O 1
ATOM 2999 N N . LEU B 1 137 ? -0.497 -22.219 -16.391 1 98.81 137 LEU B N 1
ATOM 3000 C CA . LEU B 1 137 ? -1.242 -21.094 -16.922 1 98.81 137 LEU B CA 1
ATOM 3001 C C . LEU B 1 137 ? -0.315 -20.125 -17.672 1 98.81 137 LEU B C 1
ATOM 3003 O O . LEU B 1 137 ? 0.63 -19.594 -17.078 1 98.81 137 LEU B O 1
ATOM 3007 N N . VAL B 1 138 ? -0.592 -19.938 -18.969 1 98.69 138 VAL B N 1
ATOM 3008 C CA . VAL B 1 138 ? 0.348 -19.172 -19.781 1 98.69 138 VAL B CA 1
ATOM 3009 C C . VAL B 1 138 ? -0.385 -18.031 -20.469 1 98.69 138 VAL B C 1
ATOM 3011 O O . VAL B 1 138 ? -1.607 -18.062 -20.625 1 98.69 138 VAL B O 1
ATOM 3014 N N . ARG B 1 139 ? 0.348 -17.047 -20.828 1 97.88 139 ARG B N 1
ATOM 3015 C CA . ARG B 1 139 ? -0.124 -15.883 -21.578 1 97.88 139 ARG B CA 1
ATOM 3016 C C . ARG B 1 139 ? 0.9 -15.453 -22.625 1 97.88 139 ARG B C 1
ATOM 3018 O O . ARG B 1 139 ? 2.1 -15.688 -22.453 1 97.88 139 ARG B O 1
ATOM 3025 N N . LYS B 1 140 ? 0.427 -14.883 -23.688 1 97.31 140 LYS B N 1
ATOM 3026 C CA . LYS B 1 140 ? 1.345 -14.234 -24.625 1 97.31 140 LYS B CA 1
ATOM 3027 C C . LYS B 1 140 ? 1.963 -12.984 -24.016 1 97.31 140 LYS B C 1
ATOM 3029 O O . LYS B 1 140 ? 1.253 -12.141 -23.453 1 97.31 140 LYS B O 1
ATOM 3034 N N . VAL B 1 141 ? 3.25 -12.938 -24.094 1 96.5 141 VAL B N 1
ATOM 3035 C CA . VAL B 1 141 ? 3.951 -11.805 -23.5 1 96.5 141 VAL B CA 1
ATOM 3036 C C . VAL B 1 141 ? 4.801 -11.102 -24.547 1 96.5 141 VAL B C 1
ATOM 3038 O O . VAL B 1 141 ? 5.277 -11.742 -25.5 1 96.5 141 VAL B O 1
ATOM 3041 N N . SER B 1 142 ? 5.035 -9.781 -24.375 1 94.25 142 SER B N 1
ATOM 3042 C CA . SER B 1 142 ? 5.789 -8.984 -25.344 1 94.25 142 SER B CA 1
ATOM 3043 C C . SER B 1 142 ? 7.289 -9.062 -25.078 1 94.25 142 SER B C 1
ATOM 3045 O O . SER B 1 142 ? 8.102 -8.852 -25.969 1 94.25 142 SER B O 1
ATOM 3047 N N . ASN B 1 143 ? 7.688 -9.422 -23.875 1 94.5 143 ASN B N 1
ATOM 3048 C CA . ASN B 1 143 ? 9.086 -9.539 -23.469 1 94.5 143 ASN B CA 1
ATOM 3049 C C . ASN B 1 143 ? 9.398 -10.93 -22.922 1 94.5 143 ASN B C 1
ATOM 3051 O O . ASN B 1 143 ? 9.758 -11.07 -21.75 1 94.5 143 ASN B O 1
ATOM 3055 N N . PRO B 1 144 ? 9.422 -11.891 -23.75 1 96.56 144 PRO B N 1
ATOM 3056 C CA . PRO B 1 144 ? 9.523 -13.281 -23.312 1 96.56 144 PRO B CA 1
ATOM 3057 C C . PRO B 1 144 ? 10.812 -13.562 -22.547 1 96.56 144 PRO B C 1
ATOM 3059 O O . PRO B 1 144 ? 10.875 -14.531 -21.766 1 96.56 144 PRO B O 1
ATOM 3062 N N . GLN B 1 145 ? 11.859 -12.789 -22.656 1 96.38 145 GLN B N 1
ATOM 3063 C CA . GLN B 1 145 ? 13.141 -13.008 -22 1 96.38 145 GLN B CA 1
ATOM 3064 C C . GLN B 1 145 ? 13.023 -12.836 -20.484 1 96.38 145 GLN B C 1
ATOM 3066 O O . GLN B 1 145 ? 13.922 -13.234 -19.734 1 96.38 145 GLN B O 1
ATOM 3071 N N . ARG B 1 146 ? 11.875 -12.344 -20.016 1 93.69 146 ARG B N 1
ATOM 3072 C CA . ARG B 1 146 ? 11.711 -12.047 -18.594 1 93.69 146 ARG B CA 1
ATOM 3073 C C . ARG B 1 146 ? 10.93 -13.156 -17.891 1 93.69 146 ARG B C 1
ATOM 3075 O O . ARG B 1 146 ? 10.719 -13.094 -16.672 1 93.69 146 ARG B O 1
ATOM 3082 N N . TYR B 1 147 ? 10.547 -14.18 -18.672 1 96.56 147 TYR B N 1
ATOM 3083 C CA . TYR B 1 147 ? 9.633 -15.18 -18.125 1 96.56 147 TYR B CA 1
ATOM 3084 C C . TYR B 1 147 ? 10.125 -16.594 -18.422 1 96.56 147 TYR B C 1
ATOM 3086 O O . TYR B 1 147 ? 11.039 -16.781 -19.234 1 96.56 147 TYR B O 1
ATOM 3094 N N . GLY B 1 148 ? 9.555 -17.531 -17.609 1 97.44 148 GLY B N 1
ATOM 3095 C CA . GLY B 1 148 ? 9.578 -18.891 -18.125 1 97.44 148 GLY B CA 1
ATOM 3096 C C . GLY B 1 148 ? 8.742 -19.078 -19.375 1 97.44 148 GLY B C 1
ATOM 3097 O O . GLY B 1 148 ? 7.566 -18.719 -19.406 1 97.44 148 GLY B O 1
ATOM 3098 N N . ILE B 1 149 ? 9.367 -19.625 -20.359 1 98.38 149 ILE B N 1
ATOM 3099 C CA . ILE B 1 149 ? 8.711 -19.719 -21.656 1 98.38 149 ILE B CA 1
ATOM 3100 C C . ILE B 1 149 ? 8.422 -21.188 -21.984 1 98.38 149 ILE B C 1
ATOM 3102 O O . ILE B 1 149 ? 9.25 -22.062 -21.734 1 98.38 149 ILE B O 1
ATOM 3106 N N . VAL B 1 150 ? 7.23 -21.391 -22.594 1 98.31 150 VAL B N 1
ATOM 3107 C CA . VAL B 1 150 ? 6.828 -22.75 -22.922 1 98.31 150 VAL B CA 1
ATOM 3108 C C . VAL B 1 150 ? 6.789 -22.938 -24.438 1 98.31 150 VAL B C 1
ATOM 3110 O O . VAL B 1 150 ? 6.391 -22.031 -25.172 1 98.31 150 VAL B O 1
ATOM 3113 N N . GLN B 1 151 ? 7.266 -24.031 -24.906 1 98.25 151 GLN B N 1
ATOM 3114 C CA . GLN B 1 151 ? 6.973 -24.547 -26.25 1 98.25 151 GLN B CA 1
ATOM 3115 C C . GLN B 1 151 ? 5.891 -25.625 -26.188 1 98.25 151 GLN B C 1
ATOM 3117 O O . GLN B 1 151 ? 6.004 -26.594 -25.422 1 98.25 151 GLN B O 1
ATOM 3122 N N . ALA B 1 152 ? 4.855 -25.406 -26.984 1 98.44 152 ALA B N 1
ATOM 3123 C CA . ALA B 1 152 ? 3.711 -26.297 -26.828 1 98.44 152 ALA B CA 1
ATOM 3124 C C . ALA B 1 152 ? 2.914 -26.406 -28.125 1 98.44 152 ALA B C 1
ATOM 3126 O O . ALA B 1 152 ? 3.096 -25.578 -29.031 1 98.44 152 ALA B O 1
ATOM 3127 N N . LYS B 1 153 ? 2.08 -27.422 -28.188 1 98.19 153 LYS B N 1
ATOM 3128 C CA . LYS B 1 153 ? 1.16 -27.625 -29.312 1 98.19 153 LYS B CA 1
ATOM 3129 C C . LYS B 1 153 ? -0.29 -27.625 -28.828 1 98.19 153 LYS B C 1
ATOM 3131 O O . LYS B 1 153 ? -0.598 -28.188 -27.781 1 98.19 153 LYS B O 1
ATOM 3136 N N . GLU B 1 154 ? -1.095 -26.984 -29.609 1 98.25 154 GLU B N 1
ATOM 3137 C CA . GLU B 1 154 ? -2.514 -26.969 -29.266 1 98.25 154 GLU B CA 1
ATOM 3138 C C . GLU B 1 154 ? -3.145 -28.344 -29.406 1 98.25 154 GLU B C 1
ATOM 3140 O O . GLU B 1 154 ? -2.953 -29.016 -30.438 1 98.25 154 GLU B O 1
ATOM 3145 N N . VAL B 1 155 ? -3.92 -28.734 -28.406 1 98.25 155 VAL B N 1
ATOM 3146 C CA . VAL B 1 155 ? -4.484 -30.078 -28.453 1 98.25 155 VAL B CA 1
ATOM 3147 C C . VAL B 1 155 ? -5.992 -30.016 -28.203 1 98.25 155 VAL B C 1
ATOM 3149 O O . VAL B 1 155 ? -6.676 -31.031 -28.25 1 98.25 155 VAL B O 1
ATOM 3152 N N . GLY B 1 156 ? -6.484 -28.875 -27.875 1 97.62 156 GLY B N 1
ATOM 3153 C CA . GLY B 1 156 ? -7.918 -28.75 -27.656 1 97.62 156 GLY B CA 1
ATOM 3154 C C . GLY B 1 156 ? -8.312 -27.484 -26.938 1 97.62 156 GLY B C 1
ATOM 3155 O O . GLY B 1 156 ? -7.629 -26.453 -27.062 1 97.62 156 GLY B O 1
ATOM 3156 N N . GLU B 1 157 ? -9.586 -27.594 -26.312 1 97.31 157 GLU B N 1
ATOM 3157 C CA . GLU B 1 157 ? -10.148 -26.453 -25.594 1 97.31 157 GLU B CA 1
ATOM 3158 C C . GLU B 1 157 ? -10.805 -26.906 -24.297 1 97.31 157 GLU B C 1
ATOM 3160 O O . GLU B 1 157 ? -11.367 -28 -24.219 1 97.31 157 GLU B O 1
ATOM 3165 N N . VAL B 1 158 ? -10.648 -26.109 -23.359 1 96.5 158 VAL B N 1
ATOM 3166 C CA . VAL B 1 158 ? -11.281 -26.375 -22.062 1 96.5 158 VAL B CA 1
ATOM 3167 C C . VAL B 1 158 ? -11.906 -25.078 -21.531 1 96.5 158 VAL B C 1
ATOM 3169 O O . VAL B 1 158 ? -11.203 -24.094 -21.297 1 96.5 158 VAL B O 1
ATOM 3172 N N . MET B 1 159 ? -13.172 -25.109 -21.297 1 96.75 159 MET B N 1
ATOM 3173 C CA . MET B 1 159 ? -13.906 -24 -20.703 1 96.75 159 MET B CA 1
ATOM 3174 C C . MET B 1 159 ? -13.586 -22.688 -21.406 1 96.75 159 MET B C 1
ATOM 3176 O O . MET B 1 159 ? -13.281 -21.688 -20.766 1 96.75 159 MET B O 1
ATOM 3180 N N . GLY B 1 160 ? -13.5 -22.719 -22.656 1 96.75 160 GLY B N 1
ATOM 3181 C CA . GLY B 1 160 ? -13.344 -21.516 -23.469 1 96.75 160 GLY B CA 1
ATOM 3182 C C . GLY B 1 160 ? -11.898 -21.094 -23.625 1 96.75 160 GLY B C 1
ATOM 3183 O O . GLY B 1 160 ? -11.609 -20 -24.125 1 96.75 160 GLY B O 1
ATOM 3184 N N . HIS B 1 161 ? -10.977 -21.953 -23.219 1 98.38 161 HIS B N 1
ATOM 3185 C CA . HIS B 1 161 ? -9.547 -21.656 -23.328 1 98.38 161 HIS B CA 1
ATOM 3186 C C . HIS B 1 161 ? -8.844 -22.719 -24.172 1 98.38 161 HIS B C 1
ATOM 3188 O O . HIS B 1 161 ? -9.195 -23.906 -24.125 1 98.38 161 HIS B O 1
ATOM 3194 N N . LYS B 1 162 ? -7.863 -22.25 -24.891 1 98.38 162 LYS B N 1
ATOM 3195 C CA . LYS B 1 162 ? -7.043 -23.203 -25.641 1 98.38 162 LYS B CA 1
ATOM 3196 C C . LYS B 1 162 ? -6.238 -24.094 -24.688 1 98.38 162 LYS B C 1
ATOM 3198 O O . LYS B 1 162 ? -5.652 -23.609 -23.719 1 98.38 162 LYS B O 1
ATOM 3203 N N . LEU B 1 163 ? -6.25 -25.328 -25 1 98.69 163 LEU B N 1
ATOM 3204 C CA . LEU B 1 163 ? -5.465 -26.312 -24.266 1 98.69 163 LEU B CA 1
ATOM 3205 C C . LEU B 1 163 ? -4.238 -26.734 -25.062 1 98.69 163 LEU B C 1
ATOM 3207 O O . LEU B 1 163 ? -4.348 -27.078 -26.234 1 98.69 163 LEU B O 1
ATOM 3211 N N . LEU B 1 164 ? -3.086 -26.672 -24.359 1 98.81 164 LEU B N 1
ATOM 3212 C CA . LEU B 1 164 ? -1.834 -27.016 -25.031 1 98.81 164 LEU B CA 1
ATOM 3213 C C . LEU B 1 164 ? -1.163 -28.203 -24.344 1 98.81 164 LEU B C 1
ATOM 3215 O O . LEU B 1 164 ? -1.341 -28.406 -23.141 1 98.81 164 LEU B O 1
ATOM 3219 N N . ARG B 1 165 ? -0.443 -28.953 -25.141 1 98.75 165 ARG B N 1
ATOM 3220 C CA . ARG B 1 165 ? 0.517 -29.906 -24.609 1 98.75 165 ARG B CA 1
ATOM 3221 C C . ARG B 1 165 ? 1.938 -29.359 -24.672 1 98.75 165 ARG B C 1
ATOM 3223 O O . ARG B 1 165 ? 2.41 -28.984 -25.75 1 98.75 165 ARG B O 1
ATOM 3230 N N . VAL B 1 166 ? 2.578 -29.344 -23.562 1 98.81 166 VAL B N 1
ATOM 3231 C CA . VAL B 1 166 ? 3.885 -28.703 -23.453 1 98.81 166 VAL B CA 1
ATOM 3232 C C . VAL B 1 166 ? 4.977 -29.688 -23.859 1 98.81 166 VAL B C 1
ATOM 3234 O O . VAL B 1 166 ? 4.984 -30.844 -23.406 1 98.81 166 VAL B O 1
ATOM 3237 N N . ASN B 1 167 ? 5.926 -29.203 -24.641 1 97.94 167 ASN B N 1
ATOM 3238 C CA . ASN B 1 167 ? 7.043 -30.031 -25.094 1 97.94 167 ASN B CA 1
ATOM 3239 C C . ASN B 1 167 ? 8.352 -29.625 -24.406 1 97.94 167 ASN B C 1
ATOM 3241 O O . ASN B 1 167 ? 9.25 -30.453 -24.266 1 97.94 167 ASN B O 1
ATOM 3245 N N . ASP B 1 168 ? 8.352 -28.391 -24.109 1 98.06 168 ASP B N 1
ATOM 3246 C CA . ASP B 1 168 ? 9.578 -27.859 -23.516 1 98.06 168 ASP B CA 1
ATOM 3247 C C . ASP B 1 168 ? 9.297 -26.578 -22.734 1 98.06 168 ASP B C 1
ATOM 3249 O O . ASP B 1 168 ? 8.273 -25.922 -22.953 1 98.06 168 ASP B O 1
ATOM 3253 N N . VAL B 1 169 ? 10.227 -26.312 -21.797 1 98.38 169 VAL B N 1
ATOM 3254 C CA . VAL B 1 169 ? 10.18 -25.062 -21.047 1 98.38 169 VAL B CA 1
ATOM 3255 C C . VAL B 1 169 ? 11.594 -24.5 -20.859 1 98.38 169 VAL B C 1
ATOM 3257 O O . VAL B 1 169 ? 12.555 -25.266 -20.75 1 98.38 169 VAL B O 1
ATOM 3260 N N . GLU B 1 170 ? 11.703 -23.156 -20.828 1 97.06 170 GLU B N 1
ATOM 3261 C CA . GLU B 1 170 ? 12.977 -22.484 -20.625 1 97.06 170 GLU B CA 1
ATOM 3262 C C . GLU B 1 170 ? 12.805 -21.266 -19.703 1 97.06 170 GLU B C 1
ATOM 3264 O O . GLU B 1 170 ? 11.828 -20.531 -19.812 1 97.06 170 GLU B O 1
ATOM 3269 N N . GLU B 1 171 ? 13.734 -21.141 -18.797 1 95.94 171 GLU B N 1
ATOM 3270 C CA . GLU B 1 171 ? 13.695 -20.016 -17.875 1 95.94 171 GLU B CA 1
ATOM 3271 C C . GLU B 1 171 ? 14.438 -18.812 -18.453 1 95.94 171 GLU B C 1
ATOM 3273 O O . GLU B 1 171 ? 15.656 -18.844 -18.625 1 95.94 171 GLU B O 1
ATOM 3278 N N . LYS B 1 172 ? 13.766 -17.75 -18.688 1 93.62 172 LYS B N 1
ATOM 3279 C CA . LYS B 1 172 ? 14.32 -16.469 -19.141 1 93.62 172 LYS B CA 1
ATOM 3280 C C . LYS B 1 172 ? 15.359 -16.688 -20.25 1 93.62 172 LYS B C 1
ATOM 3282 O O . LYS B 1 172 ? 16.5 -16.234 -20.125 1 93.62 172 LYS B O 1
ATOM 3287 N N . PRO B 1 173 ? 14.891 -17.172 -21.25 1 95.62 173 PRO B N 1
ATOM 3288 C CA . PRO B 1 173 ? 15.836 -17.469 -22.328 1 95.62 173 PRO B CA 1
ATOM 3289 C C . PRO B 1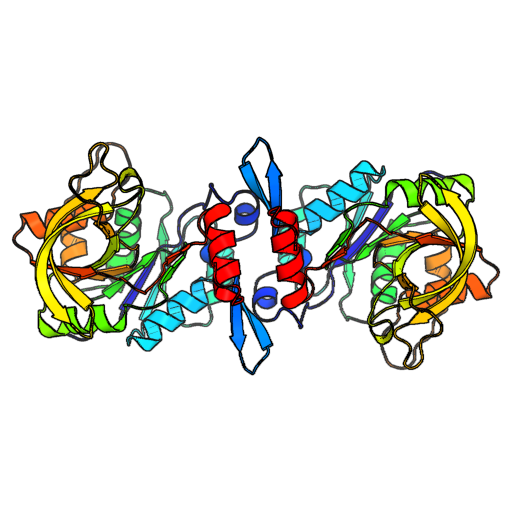 173 ? 16.312 -16.219 -23.047 1 95.62 173 PRO B C 1
ATOM 3291 O O . PRO B 1 173 ? 15.539 -15.281 -23.25 1 95.62 173 PRO B O 1
ATOM 3294 N N . LYS B 1 174 ? 17.531 -16.188 -23.453 1 95.44 174 LYS B N 1
ATOM 3295 C CA . LYS B 1 174 ? 18.078 -15.086 -24.25 1 95.44 174 LYS B CA 1
ATOM 3296 C C . LYS B 1 174 ? 17.453 -15.047 -25.625 1 95.44 174 LYS B C 1
ATOM 3298 O O . LYS B 1 174 ? 17.203 -13.969 -26.172 1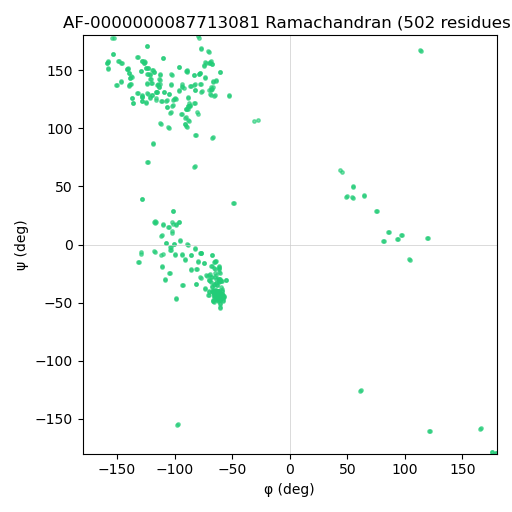 95.44 174 LYS B O 1
ATOM 3303 N N . SER B 1 175 ? 17.266 -16.281 -26.188 1 96.56 175 SER B N 1
ATOM 3304 C CA . SER B 1 175 ? 16.609 -16.438 -27.484 1 96.56 175 SER B CA 1
ATOM 3305 C C . SER B 1 175 ? 15.336 -17.266 -27.359 1 96.56 175 SER B C 1
ATOM 3307 O O . SER B 1 175 ? 15.336 -18.469 -27.656 1 96.56 175 SER B O 1
ATOM 3309 N N . PRO B 1 176 ? 14.297 -16.578 -27.062 1 96.75 176 PRO B N 1
ATOM 3310 C CA . PRO B 1 176 ? 13.055 -17.297 -26.797 1 96.75 176 PRO B CA 1
ATOM 3311 C C . PRO B 1 176 ? 12.508 -18 -28.047 1 96.75 176 PRO B C 1
ATOM 3313 O O . PRO B 1 176 ? 12.523 -17.438 -29.141 1 96.75 176 PRO B O 1
ATOM 3316 N N . LYS B 1 177 ? 11.984 -19.188 -27.891 1 95.94 177 LYS B N 1
ATOM 3317 C CA . LYS B 1 177 ? 11.438 -19.984 -28.984 1 95.94 177 LYS B CA 1
ATOM 3318 C C . LYS B 1 177 ? 9.93 -19.766 -29.125 1 95.94 177 LYS B C 1
ATOM 3320 O O . LYS B 1 177 ? 9.297 -20.297 -30.031 1 95.94 177 LYS B O 1
ATOM 3325 N N . SER B 1 178 ? 9.359 -19.094 -28.188 1 97.19 178 SER B N 1
ATOM 3326 C CA . SER B 1 178 ? 7.949 -18.703 -28.188 1 97.19 178 SER B CA 1
ATOM 3327 C C . SER B 1 178 ? 7.715 -17.438 -27.375 1 97.19 178 SER B C 1
ATOM 3329 O O . SER B 1 178 ? 8.664 -16.859 -26.844 1 97.19 178 SER B O 1
ATOM 3331 N N . ASP B 1 179 ? 6.422 -17.031 -27.406 1 97.69 179 ASP B N 1
ATOM 3332 C CA . ASP B 1 179 ? 6.07 -15.875 -26.594 1 97.69 179 ASP B CA 1
ATOM 3333 C C . ASP B 1 179 ? 5.043 -16.234 -25.531 1 97.69 179 ASP B C 1
ATOM 3335 O O . ASP B 1 179 ? 4.332 -15.375 -25.016 1 97.69 179 ASP B O 1
ATOM 3339 N N . LEU B 1 180 ? 4.988 -17.531 -25.297 1 98.25 180 LEU B N 1
ATOM 3340 C CA . LEU B 1 180 ? 4.086 -18 -24.25 1 98.25 180 LEU B CA 1
ATOM 3341 C C . LEU B 1 180 ? 4.797 -18.047 -22.906 1 98.25 180 LEU B C 1
ATOM 3343 O O . LEU B 1 180 ? 5.535 -18.984 -22.609 1 98.25 180 LEU B O 1
ATOM 3347 N N . GLY B 1 181 ? 4.5 -17.031 -22.125 1 98.31 181 GLY B N 1
ATOM 3348 C CA . GLY B 1 181 ? 5.105 -16.938 -20.812 1 98.31 181 GLY B CA 1
ATOM 3349 C C . GLY B 1 181 ? 4.254 -17.547 -19.719 1 98.31 181 GLY B C 1
ATOM 3350 O O . GLY B 1 181 ? 3.031 -17.406 -19.719 1 98.31 181 GLY B O 1
ATOM 3351 N N . ILE B 1 182 ? 4.891 -18.25 -18.844 1 98.25 182 ILE B N 1
ATOM 3352 C CA . ILE B 1 182 ? 4.211 -18.875 -17.703 1 98.25 182 ILE B CA 1
ATOM 3353 C C . ILE B 1 182 ? 3.766 -17.797 -16.719 1 98.25 182 ILE B C 1
ATOM 3355 O O . ILE B 1 182 ? 4.547 -16.906 -16.375 1 98.25 182 ILE B O 1
ATOM 3359 N N . SER B 1 183 ? 2.494 -18 -16.359 1 95.62 183 SER B N 1
ATOM 3360 C CA . SER B 1 183 ? 1.991 -17.172 -15.266 1 95.62 183 SER B CA 1
ATOM 3361 C C . SER B 1 183 ? 2.295 -17.797 -13.906 1 95.62 183 SER B C 1
ATOM 3363 O O . SER B 1 183 ? 2.48 -19 -13.805 1 95.62 183 SER B O 1
ATOM 3365 N N . ALA B 1 184 ? 2.914 -17.344 -13.047 1 95.94 184 ALA B N 1
ATOM 3366 C CA . ALA B 1 184 ? 3.436 -17.766 -11.75 1 95.94 184 ALA B CA 1
ATOM 3367 C C . ALA B 1 184 ? 2.354 -18.453 -10.922 1 95.94 184 ALA B C 1
ATOM 3369 O O . ALA B 1 184 ? 2.25 -18.219 -9.719 1 95.94 184 ALA B O 1
ATOM 3370 N N . VAL B 1 185 ? 1.432 -19.234 -11.57 1 98.44 185 VAL B N 1
ATOM 3371 C CA . VAL B 1 185 ? 0.426 -20.109 -10.977 1 98.44 185 VAL B CA 1
ATOM 3372 C C . VAL B 1 185 ? 0.464 -21.484 -11.656 1 98.44 185 VAL B C 1
ATOM 3374 O O . VAL B 1 185 ? 0.444 -21.562 -12.883 1 98.44 185 VAL B O 1
ATOM 3377 N N . TYR B 1 186 ? 0.517 -22.531 -10.844 1 98.62 186 TYR B N 1
ATOM 3378 C CA . TYR B 1 186 ? 0.722 -23.891 -11.336 1 98.62 186 TYR B CA 1
ATOM 3379 C C . TYR B 1 186 ? -0.126 -24.891 -10.555 1 98.62 186 TYR B C 1
ATOM 3381 O O . TYR B 1 186 ? -0.41 -24.688 -9.375 1 98.62 186 TYR B O 1
ATOM 3389 N N . VAL B 1 187 ? -0.461 -25.953 -11.266 1 98.81 187 VAL B N 1
ATOM 3390 C CA . VAL B 1 187 ? -0.92 -27.156 -10.578 1 98.81 187 VAL B CA 1
ATOM 3391 C C . VAL B 1 187 ? 0.063 -28.297 -10.828 1 98.81 187 VAL B C 1
ATOM 3393 O O . VAL B 1 187 ? 0.453 -28.547 -11.969 1 98.81 187 VAL B O 1
ATOM 3396 N N . PHE B 1 188 ? 0.445 -28.953 -9.75 1 98.88 188 PHE B N 1
ATOM 3397 C CA . PHE B 1 188 ? 1.434 -30.016 -9.875 1 98.88 188 PHE B CA 1
ATOM 3398 C C . PHE B 1 188 ? 0.944 -31.281 -9.195 1 98.88 188 PHE B C 1
ATOM 3400 O O . PHE B 1 188 ? 0.218 -31.234 -8.203 1 98.88 188 PHE B O 1
ATOM 3407 N N . SER B 1 189 ? 1.391 -32.375 -9.75 1 98.5 189 SER B N 1
ATOM 3408 C CA . SER B 1 189 ? 1.432 -33.594 -8.953 1 98.5 189 SER B CA 1
ATOM 3409 C C . SER B 1 189 ? 2.611 -33.594 -7.984 1 98.5 189 SER B C 1
ATOM 3411 O O . SER B 1 189 ? 3.506 -32.75 -8.102 1 98.5 189 SER B O 1
ATOM 3413 N N . HIS B 1 190 ? 2.584 -34.531 -7.082 1 97.62 190 HIS B N 1
ATOM 3414 C CA . HIS B 1 190 ? 3.65 -34.625 -6.09 1 97.62 190 HIS B CA 1
ATOM 3415 C C . HIS B 1 190 ? 4.988 -34.969 -6.746 1 97.62 190 HIS B C 1
ATOM 3417 O O . HIS B 1 190 ? 6.047 -34.75 -6.145 1 97.62 190 HIS B O 1
ATOM 3423 N N . SER B 1 191 ? 4.957 -35.406 -7.945 1 98.19 191 SER B N 1
ATOM 3424 C CA . SER B 1 191 ? 6.176 -35.812 -8.641 1 98.19 191 SER B CA 1
ATOM 3425 C C . SER B 1 191 ? 7.102 -34.625 -8.867 1 98.19 191 SER B C 1
ATOM 3427 O O . SER B 1 191 ? 8.297 -34.781 -9.102 1 98.19 191 SER B O 1
ATOM 3429 N N . LEU B 1 192 ? 6.551 -33.406 -8.82 1 98.62 192 LEU B N 1
ATOM 3430 C CA . LEU B 1 192 ? 7.379 -32.219 -8.969 1 98.62 192 LEU B CA 1
ATOM 3431 C C . LEU B 1 192 ? 8.453 -32.156 -7.887 1 98.62 192 LEU B C 1
ATOM 3433 O O . LEU B 1 192 ? 9.578 -31.734 -8.148 1 98.62 192 LEU B O 1
ATOM 3437 N N . MET B 1 193 ? 8.117 -32.594 -6.684 1 98.44 193 MET B N 1
ATOM 3438 C CA . MET B 1 193 ? 9.078 -32.531 -5.586 1 98.44 193 MET B CA 1
ATOM 3439 C C . MET B 1 193 ? 10.289 -33.406 -5.891 1 98.44 193 MET B C 1
ATOM 3441 O O . MET B 1 193 ? 11.43 -33 -5.715 1 98.44 193 MET B O 1
ATOM 3445 N N . ASN B 1 194 ? 10.008 -34.531 -6.395 1 97.38 194 ASN B N 1
ATOM 3446 C CA . ASN B 1 194 ? 11.094 -35.438 -6.785 1 97.38 194 ASN B CA 1
ATOM 3447 C C . ASN B 1 194 ? 11.93 -34.844 -7.918 1 97.38 194 ASN B C 1
ATOM 3449 O O . ASN B 1 194 ? 13.156 -34.938 -7.91 1 97.38 194 ASN B O 1
ATOM 3453 N N . ALA B 1 195 ? 11.258 -34.312 -8.867 1 98 195 ALA B N 1
ATOM 3454 C CA . ALA B 1 195 ? 11.945 -33.688 -10.008 1 98 195 ALA B CA 1
ATOM 3455 C C . ALA B 1 195 ? 12.867 -32.562 -9.555 1 98 195 ALA B C 1
ATOM 3457 O O . ALA B 1 195 ? 13.984 -32.438 -10.055 1 98 195 ALA B O 1
ATOM 3458 N N . LEU B 1 196 ? 12.43 -31.812 -8.625 1 97.56 196 LEU B N 1
ATOM 3459 C CA . LEU B 1 196 ? 13.227 -30.703 -8.109 1 97.56 196 LEU B CA 1
ATOM 3460 C C . LEU B 1 196 ? 14.422 -31.219 -7.305 1 97.56 196 LEU B C 1
ATOM 3462 O O . LEU B 1 196 ? 15.516 -30.656 -7.387 1 97.56 196 LEU B O 1
ATOM 3466 N N . GLU B 1 197 ? 14.242 -32.219 -6.539 1 95.94 197 GLU B N 1
ATOM 3467 C CA . GLU B 1 197 ? 15.297 -32.781 -5.695 1 95.94 197 GLU B CA 1
ATOM 3468 C C . GLU B 1 197 ? 16.469 -33.281 -6.539 1 95.94 197 GLU B C 1
ATOM 3470 O O . GLU B 1 197 ? 17.594 -33.344 -6.059 1 95.94 197 GLU B O 1
ATOM 3475 N N . GLN B 1 198 ? 16.203 -33.594 -7.711 1 95.62 198 GLN B N 1
ATOM 3476 C CA . GLN B 1 198 ? 17.219 -34.156 -8.586 1 95.62 198 GLN B CA 1
ATOM 3477 C C . GLN B 1 198 ? 18.047 -33.094 -9.273 1 95.62 198 GLN B C 1
ATOM 3479 O O . GLN B 1 198 ? 19.031 -33.375 -9.961 1 95.62 198 GLN B O 1
ATOM 3484 N N . ILE B 1 199 ? 17.594 -31.875 -9.102 1 92.31 199 ILE B N 1
ATOM 3485 C CA . ILE B 1 199 ? 18.312 -30.781 -9.742 1 92.31 199 ILE B CA 1
ATOM 3486 C C . ILE B 1 199 ? 19.5 -30.375 -8.875 1 92.31 199 ILE B C 1
ATOM 3488 O O . ILE B 1 199 ? 19.359 -30.125 -7.68 1 92.31 199 ILE B O 1
ATOM 3492 N N . HIS B 1 200 ? 20.672 -30.438 -9.43 1 85.38 200 HIS B N 1
ATOM 3493 C CA . HIS B 1 200 ? 21.891 -30 -8.758 1 85.38 200 HIS B CA 1
ATOM 3494 C C . HIS B 1 200 ? 22.469 -28.766 -9.43 1 85.38 200 HIS B C 1
ATOM 3496 O O . HIS B 1 200 ? 22.828 -28.797 -10.609 1 85.38 200 HIS B O 1
ATOM 3502 N N . VAL B 1 201 ? 22.25 -27.703 -8.742 1 79.94 201 VAL B N 1
ATOM 3503 C CA . VAL B 1 201 ? 22.828 -26.469 -9.258 1 79.94 201 VAL B CA 1
ATOM 3504 C C . VAL B 1 201 ? 24.078 -26.109 -8.438 1 79.94 201 VAL B C 1
ATOM 3506 O O . VAL B 1 201 ? 24.031 -26.125 -7.207 1 79.94 201 VAL B O 1
ATOM 3509 N N . ASN B 1 202 ? 25.203 -26.141 -9.055 1 71.25 202 ASN B N 1
ATOM 3510 C CA . ASN B 1 202 ? 26.453 -25.812 -8.367 1 71.25 202 ASN B CA 1
ATOM 3511 C C . ASN B 1 202 ? 26.422 -24.391 -7.828 1 71.25 202 ASN B C 1
ATOM 3513 O O . ASN B 1 202 ? 26.781 -24.156 -6.668 1 71.25 202 ASN B O 1
ATOM 3517 N N . GLU B 1 203 ? 26.156 -23.484 -8.719 1 76.06 203 GLU B N 1
ATOM 3518 C CA . GLU B 1 203 ? 26.078 -22.078 -8.359 1 76.06 203 GLU B CA 1
ATOM 3519 C C . GLU B 1 203 ? 24.766 -21.453 -8.852 1 76.06 203 GLU B C 1
ATOM 3521 O O . GLU B 1 203 ? 24.25 -21.844 -9.891 1 76.06 203 GLU B O 1
ATOM 3526 N N . GLY B 1 204 ? 24.062 -20.828 -7.902 1 83.88 204 GLY B N 1
ATOM 3527 C CA . GLY B 1 204 ? 22.922 -20.078 -8.391 1 83.88 204 GLY B CA 1
ATOM 3528 C C . GLY B 1 204 ? 21.609 -20.516 -7.793 1 83.88 204 GLY B C 1
ATOM 3529 O O . GLY B 1 204 ? 21.594 -21.141 -6.734 1 83.88 204 GLY B O 1
ATOM 3530 N N . GLU B 1 205 ? 20.484 -20.203 -8.414 1 90.88 205 GLU B N 1
ATOM 3531 C CA . GLU B 1 205 ? 19.141 -20.438 -7.93 1 90.88 205 GLU B CA 1
ATOM 3532 C C . GLU B 1 205 ? 18.484 -21.641 -8.625 1 90.88 205 GLU B C 1
ATOM 3534 O O . GLU B 1 205 ? 18.766 -21.891 -9.797 1 90.88 205 GLU B O 1
ATOM 3539 N N . VAL B 1 206 ? 17.812 -22.422 -7.867 1 94.62 206 VAL B N 1
ATOM 3540 C CA . VAL B 1 206 ? 16.969 -23.469 -8.43 1 94.62 206 VAL B CA 1
ATOM 3541 C C . VAL B 1 206 ? 15.648 -22.859 -8.891 1 94.62 206 VAL B C 1
ATOM 3543 O O . VAL B 1 206 ? 14.82 -22.469 -8.07 1 94.62 206 VAL B O 1
ATOM 3546 N N . GLU B 1 207 ? 15.453 -22.891 -10.164 1 95.75 207 GLU B N 1
ATOM 3547 C CA . GLU B 1 207 ? 14.219 -22.344 -10.734 1 95.75 207 GLU B CA 1
ATOM 3548 C C . GLU B 1 207 ? 13.141 -23.422 -10.828 1 95.75 207 GLU B C 1
ATOM 3550 O O . GLU B 1 207 ? 13.445 -24.594 -11.062 1 95.75 207 GLU B O 1
ATOM 3555 N N . LEU B 1 208 ? 11.938 -23 -10.711 1 97.56 208 LEU B N 1
ATOM 3556 C CA . LEU B 1 208 ? 10.82 -23.922 -10.82 1 97.56 208 LEU B CA 1
ATOM 3557 C C . LEU B 1 208 ? 10.75 -24.531 -12.219 1 97.56 208 LEU B C 1
ATOM 3559 O O . LEU B 1 208 ? 10.375 -25.688 -12.375 1 97.56 208 LEU B O 1
ATOM 3563 N N . THR B 1 209 ? 11.133 -23.75 -13.203 1 97.31 209 THR B N 1
ATOM 3564 C CA . THR B 1 209 ? 11.141 -24.203 -14.594 1 97.31 209 THR B CA 1
ATOM 3565 C C . THR B 1 209 ? 12.047 -25.406 -14.766 1 97.31 209 THR B C 1
ATOM 3567 O O . THR B 1 209 ? 11.781 -26.281 -15.602 1 97.31 209 THR B O 1
ATOM 3570 N N . TYR B 1 210 ? 13.086 -25.5 -14 1 96.81 210 TYR B N 1
ATOM 3571 C CA . TYR B 1 210 ? 13.969 -26.656 -14.062 1 96.81 210 TYR B CA 1
ATOM 3572 C C . TYR B 1 210 ? 13.242 -27.922 -13.633 1 96.81 210 TYR B C 1
ATOM 3574 O O . TYR B 1 210 ? 13.453 -28.984 -14.203 1 96.81 210 TYR B O 1
ATOM 3582 N N . GLY B 1 211 ? 12.453 -27.766 -12.648 1 98.06 211 GLY B N 1
ATOM 3583 C CA . GLY B 1 211 ? 11.641 -28.906 -12.227 1 98.06 211 GLY B CA 1
ATOM 3584 C C . GLY B 1 211 ? 10.641 -29.344 -13.273 1 98.06 211 GLY B C 1
ATOM 3585 O O . GLY B 1 211 ? 10.469 -30.547 -13.508 1 98.06 211 GLY B O 1
ATOM 3586 N N . ILE B 1 212 ? 10.039 -28.422 -13.922 1 98.62 212 ILE B N 1
ATOM 3587 C CA . ILE B 1 212 ? 9.078 -28.719 -14.977 1 98.62 212 ILE B CA 1
ATOM 3588 C C . ILE B 1 212 ? 9.781 -29.406 -16.141 1 98.62 212 ILE B C 1
ATOM 3590 O O . ILE B 1 212 ? 9.281 -30.406 -16.672 1 98.62 212 ILE B O 1
ATOM 3594 N N . ALA B 1 213 ? 10.922 -28.875 -16.5 1 98 213 ALA B N 1
ATOM 3595 C CA . ALA B 1 213 ? 11.719 -29.5 -17.562 1 98 213 ALA B CA 1
ATOM 3596 C C . ALA B 1 213 ? 12.062 -30.938 -17.203 1 98 213 ALA B C 1
ATOM 3598 O O . ALA B 1 213 ? 12.008 -31.828 -18.062 1 98 213 ALA B O 1
ATOM 3599 N N . ASN B 1 214 ? 12.445 -31.141 -16 1 98.06 214 ASN B N 1
ATOM 3600 C CA . ASN B 1 214 ? 12.781 -32.469 -15.555 1 98.06 214 ASN B CA 1
ATOM 3601 C C . ASN B 1 214 ? 11.578 -33.406 -15.625 1 98.06 214 ASN B C 1
ATOM 3603 O O . ASN B 1 214 ? 11.727 -34.594 -15.969 1 98.06 214 ASN B O 1
ATOM 3607 N N . LEU B 1 215 ? 10.398 -32.938 -15.273 1 98.44 215 LEU B N 1
ATOM 3608 C CA . LEU B 1 215 ? 9.18 -33.75 -15.43 1 98.44 215 LEU B CA 1
ATOM 3609 C C . LEU B 1 215 ? 9.008 -34.188 -16.875 1 98.44 215 LEU B C 1
ATOM 3611 O O . LEU B 1 215 ? 8.711 -35.344 -17.141 1 98.44 215 LEU B O 1
ATOM 3615 N N . LEU B 1 216 ? 9.203 -33.25 -17.734 1 98.31 216 LEU B N 1
ATOM 3616 C CA . LEU B 1 216 ? 9.07 -33.531 -19.172 1 98.31 216 LEU B CA 1
ATOM 3617 C C . LEU B 1 216 ? 10.094 -34.562 -19.609 1 98.31 216 LEU B C 1
ATOM 3619 O O . LEU B 1 216 ? 9.758 -35.531 -20.312 1 98.31 216 LEU B O 1
ATOM 3623 N N . ASN B 1 217 ? 11.281 -34.406 -19.188 1 97.5 217 ASN B N 1
ATOM 3624 C CA . ASN B 1 217 ? 12.375 -35.312 -19.562 1 97.5 217 ASN B CA 1
ATOM 3625 C C . ASN B 1 217 ? 12.141 -36.719 -19.047 1 97.5 217 ASN B C 1
ATOM 3627 O O . ASN B 1 217 ? 12.633 -37.688 -19.625 1 97.5 217 ASN B O 1
ATOM 3631 N N . GLN B 1 218 ? 11.438 -36.812 -18.047 1 97.06 218 GLN B N 1
ATOM 3632 C CA . GLN B 1 218 ? 11.148 -38.094 -17.438 1 97.06 218 GLN B CA 1
ATOM 3633 C C . GLN B 1 218 ? 9.906 -38.719 -18.062 1 97.06 218 GLN B C 1
ATOM 3635 O O . GLN B 1 218 ? 9.43 -39.781 -17.594 1 97.06 218 GLN B O 1
ATOM 3640 N N . GLY B 1 219 ? 9.328 -38.094 -18.953 1 97.19 219 GLY B N 1
ATOM 3641 C CA . GLY B 1 219 ? 8.211 -38.656 -19.703 1 97.19 219 GLY B CA 1
ATOM 3642 C C . GLY B 1 219 ? 6.855 -38.219 -19.172 1 97.19 219 GLY B C 1
ATOM 3643 O O . GLY B 1 219 ? 5.82 -38.75 -19.578 1 97.19 219 GLY B O 1
ATOM 3644 N N . GLY B 1 220 ? 6.906 -37.312 -18.266 1 97.88 220 GLY B N 1
ATOM 3645 C CA . GLY B 1 220 ? 5.656 -36.812 -17.719 1 97.88 220 GLY B CA 1
ATOM 3646 C C . GLY B 1 220 ? 4.895 -35.906 -18.688 1 97.88 220 GLY B C 1
ATOM 3647 O O . GLY B 1 220 ? 5.484 -35.312 -19.594 1 97.88 220 GLY B O 1
ATOM 3648 N N . GLU B 1 221 ? 3.604 -35.844 -18.453 1 98.38 221 GLU B N 1
ATOM 3649 C CA . GLU B 1 221 ? 2.748 -35 -19.266 1 98.38 221 GLU B CA 1
ATOM 3650 C C . GLU B 1 221 ? 2.521 -33.656 -18.578 1 98.38 221 GLU B C 1
ATOM 3652 O O . GLU B 1 221 ? 2.207 -33.594 -17.391 1 98.38 221 GLU B O 1
ATOM 3657 N N . VAL B 1 222 ? 2.688 -32.625 -19.359 1 98.88 222 VAL B N 1
ATOM 3658 C CA . VAL B 1 222 ? 2.441 -31.281 -18.906 1 98.88 222 VAL B CA 1
ATOM 3659 C C . VAL B 1 222 ? 1.509 -30.562 -19.875 1 98.88 222 VAL B C 1
ATOM 3661 O O . VAL B 1 222 ? 1.732 -30.578 -21.094 1 98.88 222 VAL B O 1
ATOM 3664 N N . TYR B 1 223 ? 0.442 -29.984 -19.312 1 98.88 223 TYR B N 1
ATOM 3665 C CA . TYR B 1 223 ? -0.489 -29.188 -20.109 1 98.88 223 TYR B CA 1
ATOM 3666 C C . TYR B 1 223 ? -0.376 -27.703 -19.766 1 98.88 223 TYR B C 1
ATOM 3668 O O . TYR B 1 223 ? 0.177 -27.344 -18.734 1 98.88 223 TYR B O 1
ATOM 3676 N N . ALA B 1 224 ? -0.856 -26.906 -20.688 1 98.88 224 ALA B N 1
ATOM 3677 C CA . ALA B 1 224 ? -0.969 -25.469 -20.453 1 98.88 224 ALA B CA 1
ATOM 3678 C C . ALA B 1 224 ? -2.303 -24.938 -20.969 1 98.88 224 ALA B C 1
ATOM 3680 O O . ALA B 1 224 ? -2.836 -25.438 -21.953 1 98.88 224 ALA B O 1
ATOM 3681 N N . ILE B 1 225 ? -2.785 -24 -20.219 1 98.69 225 ILE B N 1
ATOM 3682 C CA . ILE B 1 225 ? -3.971 -23.266 -20.641 1 98.69 225 ILE B CA 1
ATOM 3683 C C . ILE B 1 225 ? -3.58 -21.844 -21.031 1 98.69 225 ILE B C 1
ATOM 3685 O O . ILE B 1 225 ? -2.854 -21.156 -20.312 1 98.69 225 ILE B O 1
ATOM 3689 N N . VAL B 1 226 ? -4.047 -21.391 -22.203 1 98.69 226 VAL B N 1
ATOM 3690 C CA . VAL B 1 226 ? -3.74 -20.047 -22.656 1 98.69 226 VAL B CA 1
ATOM 3691 C C . VAL B 1 226 ? -4.773 -19.062 -22.094 1 98.69 226 VAL B C 1
ATOM 3693 O O . VAL B 1 226 ? -5.965 -19.172 -22.391 1 98.69 226 VAL B O 1
ATOM 3696 N N . LEU B 1 227 ? -4.289 -18.141 -21.344 1 98.38 227 LEU B N 1
ATOM 3697 C CA . LEU B 1 227 ? -5.129 -17.078 -20.781 1 98.38 227 LEU B CA 1
ATOM 3698 C C . LEU B 1 227 ? -5.164 -15.875 -21.719 1 98.38 227 LEU B C 1
ATOM 3700 O O . LEU B 1 227 ? -4.238 -15.062 -21.719 1 98.38 227 LEU B O 1
ATOM 3704 N N . GLU B 1 228 ? -6.23 -15.742 -22.391 1 97 228 GLU B N 1
ATOM 3705 C CA . GLU B 1 228 ? -6.32 -14.672 -23.391 1 97 228 GLU B CA 1
ATOM 3706 C C . GLU B 1 228 ? -6.953 -13.422 -22.797 1 97 228 GLU B C 1
ATOM 3708 O O . GLU B 1 228 ? -6.57 -12.297 -23.141 1 97 228 GLU B O 1
ATOM 3713 N N . LYS B 1 229 ? -7.898 -13.609 -21.891 1 95.44 229 LYS B N 1
ATOM 3714 C CA . LYS B 1 229 ? -8.656 -12.484 -21.359 1 95.44 229 LYS B CA 1
ATOM 3715 C C . LYS B 1 229 ? -8.195 -12.148 -19.938 1 95.44 229 LYS B C 1
ATOM 3717 O O . LYS B 1 229 ? -8.375 -11.023 -19.469 1 95.44 229 LYS B O 1
ATOM 3722 N N . GLU B 1 230 ? -7.648 -13.117 -19.297 1 96.81 230 GLU B N 1
ATOM 3723 C CA . GLU B 1 230 ? -7.223 -12.953 -17.906 1 96.81 230 GLU B CA 1
ATOM 3724 C C . GLU B 1 230 ? -5.945 -12.117 -17.812 1 96.81 230 GLU B C 1
ATOM 3726 O O . GLU B 1 230 ? -5.148 -12.086 -18.75 1 96.81 230 GLU B O 1
ATOM 3731 N N . ARG B 1 231 ? -5.801 -11.5 -16.688 1 95.69 231 ARG B N 1
ATOM 3732 C CA . ARG B 1 231 ? -4.637 -10.648 -16.438 1 95.69 231 ARG B CA 1
ATOM 3733 C C . ARG B 1 231 ? -3.898 -11.094 -15.18 1 95.69 231 ARG B C 1
ATOM 3735 O O . ARG B 1 231 ? -4.508 -11.633 -14.25 1 95.69 231 ARG B O 1
ATOM 3742 N N . TRP B 1 232 ? -2.592 -10.914 -15.258 1 97.5 232 TRP B N 1
ATOM 3743 C CA . TRP B 1 232 ? -1.755 -11 -14.062 1 97.5 232 TRP B CA 1
ATOM 3744 C C . TRP B 1 232 ? -1.613 -9.633 -13.398 1 97.5 232 TRP B C 1
ATOM 3746 O O . TRP B 1 232 ? -0.974 -8.734 -13.945 1 97.5 232 TRP B O 1
ATOM 3756 N N . LEU B 1 233 ? -2.25 -9.5 -12.234 1 97.5 233 LEU B N 1
ATOM 3757 C CA . LEU B 1 233 ? -2.127 -8.258 -11.477 1 97.5 233 LEU B CA 1
ATOM 3758 C C . LEU B 1 233 ? -0.842 -8.25 -10.656 1 97.5 233 LEU B C 1
ATOM 3760 O O . LEU B 1 233 ? -0.832 -8.688 -9.5 1 97.5 233 LEU B O 1
ATOM 3764 N N . ASN B 1 234 ? 0.161 -7.68 -11.219 1 97.06 234 ASN B N 1
ATOM 3765 C CA . ASN B 1 234 ? 1.538 -7.75 -10.742 1 97.06 234 ASN B CA 1
ATOM 3766 C C . ASN B 1 234 ? 1.842 -6.645 -9.734 1 97.06 234 ASN B C 1
ATOM 3768 O O . ASN B 1 234 ? 1.62 -5.465 -10.023 1 97.06 234 ASN B O 1
ATOM 3772 N N . VAL B 1 235 ? 2.352 -7.023 -8.562 1 97.06 235 VAL B N 1
ATOM 3773 C CA . VAL B 1 235 ? 2.723 -6.039 -7.555 1 97.06 235 VAL B CA 1
ATOM 3774 C C . VAL B 1 235 ? 4.227 -6.105 -7.293 1 97.06 235 VAL B C 1
ATOM 3776 O O . VAL B 1 235 ? 4.699 -5.699 -6.227 1 97.06 235 VAL B O 1
ATOM 3779 N N . GLY B 1 236 ? 4.934 -6.664 -8.227 1 95.88 236 GLY B N 1
ATOM 3780 C CA . GLY B 1 236 ? 6.344 -6.953 -8 1 95.88 236 GLY B CA 1
ATOM 3781 C C . GLY B 1 236 ? 7.262 -5.824 -8.43 1 95.88 236 GLY B C 1
ATOM 3782 O O . GLY B 1 236 ? 8.461 -5.848 -8.141 1 95.88 236 GLY B O 1
ATOM 3783 N N . ASP B 1 237 ? 6.766 -4.902 -9.148 1 94.5 237 ASP B N 1
ATOM 3784 C CA . ASP B 1 237 ? 7.5 -3.699 -9.523 1 94.5 237 ASP B CA 1
ATOM 3785 C C . ASP B 1 237 ? 6.559 -2.506 -9.672 1 94.5 237 ASP B C 1
ATOM 3787 O O . ASP B 1 237 ? 5.363 -2.678 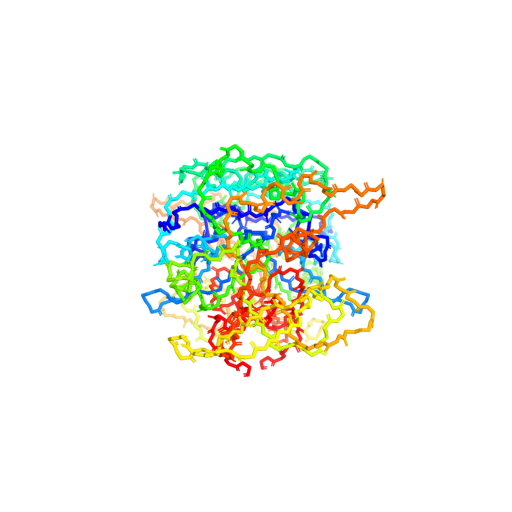-9.914 1 94.5 237 ASP B O 1
ATOM 3791 N N . PRO B 1 238 ? 7.074 -1.294 -9.562 1 95.38 238 PRO B N 1
ATOM 3792 C CA . PRO B 1 238 ? 6.227 -0.103 -9.484 1 95.38 238 PRO B CA 1
ATOM 3793 C C . PRO B 1 238 ? 5.367 0.098 -10.727 1 95.38 238 PRO B C 1
ATOM 3795 O O . PRO B 1 238 ? 4.188 0.442 -10.617 1 95.38 238 PRO B O 1
ATOM 3798 N N . GLU B 1 239 ? 5.902 -0.142 -11.898 1 93.88 239 GLU B N 1
ATOM 3799 C CA . GLU B 1 239 ? 5.164 0.089 -13.141 1 93.88 239 GLU B CA 1
ATOM 3800 C C . GLU B 1 239 ? 3.977 -0.859 -13.258 1 93.88 239 GLU B C 1
ATOM 3802 O O . GLU B 1 239 ? 2.852 -0.425 -13.523 1 93.88 239 GLU B O 1
ATOM 3807 N N . ASN B 1 240 ? 4.234 -2.064 -13.047 1 95.19 240 ASN B N 1
ATOM 3808 C CA . ASN B 1 240 ? 3.164 -3.053 -13.133 1 95.19 240 ASN B CA 1
ATOM 3809 C C . ASN B 1 240 ? 2.182 -2.914 -11.969 1 95.19 240 ASN B C 1
ATOM 3811 O O . ASN B 1 240 ? 0.988 -3.174 -12.133 1 95.19 240 ASN B O 1
ATOM 3815 N N . TYR B 1 241 ? 2.719 -2.463 -10.867 1 97 241 TYR B N 1
ATOM 3816 C CA . TYR B 1 241 ? 1.832 -2.242 -9.734 1 97 241 TYR B CA 1
ATOM 3817 C C . TYR B 1 241 ? 0.83 -1.134 -10.031 1 97 241 TYR B C 1
ATOM 3819 O O . TYR B 1 241 ? -0.36 -1.268 -9.734 1 97 241 TYR B O 1
ATOM 3827 N N . PHE B 1 242 ? 1.273 -0.102 -10.633 1 96.62 242 PHE B N 1
ATOM 3828 C CA . PHE B 1 242 ? 0.356 0.975 -10.984 1 96.62 242 PHE B CA 1
ATOM 3829 C C . PHE B 1 242 ? -0.727 0.476 -11.93 1 96.62 242 PHE B C 1
ATOM 3831 O O . PHE B 1 242 ? -1.906 0.79 -11.758 1 96.62 242 PHE B O 1
ATOM 3838 N N . LYS B 1 243 ? -0.295 -0.327 -12.883 1 96.06 243 LYS B N 1
ATOM 3839 C CA . LYS B 1 243 ? -1.266 -0.883 -13.82 1 96.06 243 LYS B CA 1
ATOM 3840 C C . LYS B 1 243 ? -2.299 -1.743 -13.094 1 96.06 243 LYS B C 1
ATOM 3842 O O . LYS B 1 243 ? -3.486 -1.701 -13.422 1 96.06 243 LYS B O 1
ATOM 3847 N N . ALA B 1 244 ? -1.849 -2.51 -12.164 1 97.44 244 ALA B N 1
ATOM 3848 C CA . ALA B 1 244 ? -2.754 -3.35 -11.383 1 97.44 244 ALA B CA 1
ATOM 3849 C C . ALA B 1 244 ? -3.73 -2.5 -10.578 1 97.44 244 ALA B C 1
ATOM 3851 O O . ALA B 1 244 ? -4.922 -2.814 -10.5 1 97.44 244 ALA B O 1
ATOM 3852 N N . LEU B 1 245 ? -3.232 -1.448 -10.008 1 97.06 245 LEU B N 1
ATOM 3853 C CA . LEU B 1 245 ? -4.07 -0.527 -9.25 1 97.06 245 LEU B CA 1
ATOM 3854 C C . LEU B 1 245 ? -5.125 0.115 -10.148 1 97.06 245 LEU B C 1
ATOM 3856 O O . LEU B 1 245 ? -6.301 0.177 -9.781 1 97.06 245 LEU B O 1
ATOM 3860 N N . GLU B 1 246 ? -4.715 0.534 -11.258 1 95.81 246 GLU B N 1
ATOM 3861 C CA . GLU B 1 246 ? -5.633 1.147 -12.219 1 95.81 246 GLU B CA 1
ATOM 3862 C C . GLU B 1 246 ? -6.723 0.167 -12.641 1 95.81 246 GLU B C 1
ATOM 3864 O O . GLU B 1 246 ? -7.902 0.518 -12.672 1 95.81 246 GLU B O 1
ATOM 3869 N N . PHE B 1 247 ? -6.316 -0.995 -12.914 1 95.81 247 PHE B N 1
ATOM 3870 C CA . PHE B 1 247 ? -7.254 -2.02 -13.352 1 95.81 247 PHE B CA 1
ATOM 3871 C C . PHE B 1 247 ? -8.281 -2.316 -12.266 1 95.81 247 PHE B C 1
ATOM 3873 O O . PHE B 1 247 ? -9.484 -2.344 -12.531 1 95.81 247 PHE B O 1
ATOM 3880 N N . THR B 1 248 ? -7.797 -2.523 -11.078 1 96.25 248 THR B N 1
ATOM 3881 C CA . THR B 1 248 ? -8.68 -2.953 -10.008 1 96.25 248 THR B CA 1
ATOM 3882 C C . THR B 1 248 ? -9.594 -1.811 -9.562 1 96.25 248 THR B C 1
ATOM 3884 O O . THR B 1 248 ? -10.648 -2.043 -8.969 1 96.25 248 THR B O 1
ATOM 3887 N N . TYR B 1 249 ? -9.188 -0.579 -9.719 1 94.62 249 TYR B N 1
ATOM 3888 C CA . TYR B 1 249 ? -10.047 0.56 -9.414 1 94.62 249 TYR B CA 1
ATOM 3889 C C . TYR B 1 249 ? -11.078 0.777 -10.508 1 94.62 249 TYR B C 1
ATOM 3891 O O . TYR B 1 249 ? -12.078 1.465 -10.305 1 94.62 249 TYR B O 1
ATOM 3899 N N . GLY B 1 250 ? -10.984 0.044 -11.633 1 86.19 250 GLY B N 1
ATOM 3900 C CA . GLY B 1 250 ? -11.977 0.091 -12.695 1 86.19 250 GLY B CA 1
ATOM 3901 C C . GLY B 1 250 ? -11.625 1.084 -13.789 1 86.19 250 GLY B C 1
ATOM 3902 O O . GLY B 1 250 ? -12.484 1.462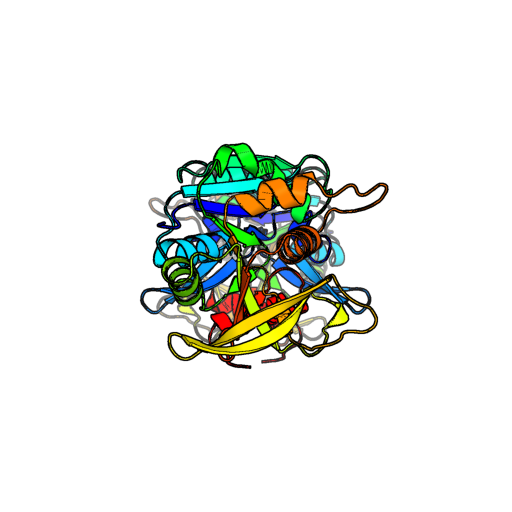 -14.586 1 86.19 250 GLY B O 1
ATOM 3903 N N . LYS B 1 251 ? -10.477 1.733 -13.773 1 68.06 251 LYS B N 1
ATOM 3904 C CA . LYS B 1 251 ? -10.086 2.639 -14.852 1 68.06 251 LYS B CA 1
ATOM 3905 C C . LYS B 1 251 ? -9.484 1.872 -16.016 1 68.06 251 LYS B C 1
ATOM 3907 O O . LYS B 1 251 ? -8.742 0.905 -15.82 1 68.06 251 LYS B O 1
ATOM 3912 N N . SER B 1 252 ? -10.242 1.049 -16.766 1 49.09 252 SER B N 1
ATOM 3913 C CA . SER B 1 252 ? -9.773 0.309 -17.938 1 49.09 252 SER B CA 1
ATOM 3914 C C . SER B 1 252 ? -8.672 1.066 -18.656 1 49.09 252 SER B C 1
ATOM 3916 O O . SER B 1 252 ? -8.789 2.268 -18.906 1 49.09 252 SER B O 1
ATOM 3918 N N . VAL B 1 253 ? -7.383 0.585 -18.516 1 39.69 253 VAL B N 1
ATOM 3919 C CA . VAL B 1 253 ? -6.477 1.043 -19.562 1 39.69 253 VAL B CA 1
ATOM 3920 C C . VAL B 1 253 ? -7.078 0.748 -20.922 1 39.69 253 VAL B C 1
ATOM 3922 O O . VAL B 1 253 ? -7.574 -0.354 -21.172 1 39.69 253 VAL B O 1
#

InterPro domains:
  IPR005771 UTP--glucose-1-phosphate uridylyltransferase, bacterial/archaeal-type [PTHR43197] (80-245)
  IPR005835 Nucleotidyl transferase domain [PF00483] (5-247)
  IPR029044 Nucleotide-diphospho-sugar transferases [G3DSA:3.90.550.10] (1-251)
  IPR029044 Nucleotide-diphospho-sugar transferases [SSF53448] (2-247)